Protein AF-0000000076351572 (afdb_homodimer)

Structure (mmCIF, N/CA/C/O backbone):
data_AF-0000000076351572-model_v1
#
loop_
_entity.id
_entity.type
_entity.pdbx_description
1 polymer 'Enhanced serine sensitivity protein SseB'
#
loop_
_atom_site.group_PDB
_atom_site.id
_atom_site.type_symbol
_atom_site.label_atom_id
_atom_site.label_alt_id
_atom_site.label_comp_id
_atom_site.label_a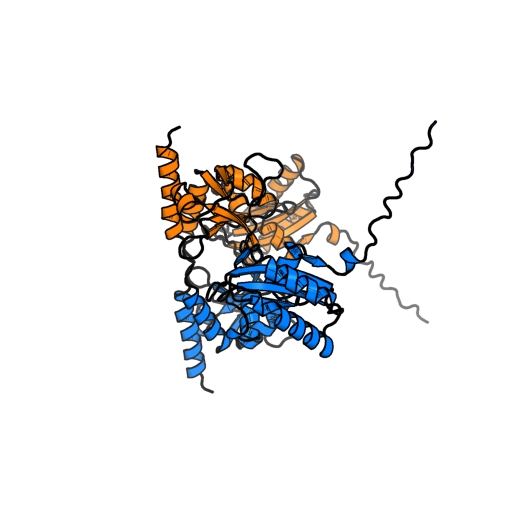sym_id
_atom_site.label_entity_id
_atom_site.label_seq_id
_atom_site.pdbx_PDB_ins_code
_atom_site.Cartn_x
_atom_site.Cartn_y
_atom_site.Cartn_z
_atom_site.occupancy
_atom_site.B_iso_or_equiv
_atom_site.auth_seq_id
_atom_site.auth_comp_id
_atom_site.auth_asym_id
_atom_site.auth_atom_id
_atom_site.pdbx_PDB_model_num
ATOM 1 N N . MET A 1 1 ? 35.125 9.062 -16.609 1 28.81 1 MET A N 1
ATOM 2 C CA . MET A 1 1 ? 33.75 8.727 -16.859 1 28.81 1 MET A CA 1
ATOM 3 C C . MET A 1 1 ? 32.844 9.961 -16.734 1 28.81 1 MET A C 1
ATOM 5 O O . MET A 1 1 ? 32.656 10.484 -15.641 1 28.81 1 MET A O 1
ATOM 9 N N . SER A 1 2 ? 32.656 10.758 -17.797 1 32.62 2 SER A N 1
ATOM 10 C CA . SER A 1 2 ? 32.5 12.203 -17.938 1 32.62 2 SER A CA 1
ATOM 11 C C . SER A 1 2 ? 31.109 12.656 -17.562 1 32.62 2 SER A C 1
ATOM 13 O O . SER A 1 2 ? 30.156 11.875 -17.609 1 32.62 2 SER A O 1
ATOM 15 N N . ALA A 1 3 ? 30.984 13.914 -17 1 47.53 3 ALA A N 1
ATOM 16 C CA . ALA A 1 3 ? 29.828 14.734 -16.672 1 47.53 3 ALA A CA 1
ATOM 17 C C . ALA A 1 3 ? 28.703 14.539 -17.703 1 47.53 3 ALA A C 1
ATOM 19 O O . ALA A 1 3 ? 27.531 14.695 -17.375 1 47.53 3 ALA A O 1
ATOM 20 N N . SER A 1 4 ? 29.047 14.422 -18.906 1 43.66 4 SER A N 1
ATOM 21 C CA . SER A 1 4 ? 28.141 14.305 -20.047 1 43.66 4 SER A CA 1
ATOM 22 C C . SER A 1 4 ? 27.312 13.023 -19.969 1 43.66 4 SER A C 1
ATOM 24 O O . SER A 1 4 ? 26.141 13.016 -20.344 1 43.66 4 SER A O 1
ATOM 26 N N . GLY A 1 5 ? 27.891 11.945 -19.469 1 42.88 5 GLY A N 1
ATOM 27 C CA . GLY A 1 5 ? 27.219 10.664 -19.328 1 42.88 5 GLY A CA 1
ATOM 28 C C . GLY A 1 5 ? 26.156 10.656 -18.25 1 42.88 5 GLY A C 1
ATOM 29 O O . GLY A 1 5 ? 25.094 10.062 -18.422 1 42.88 5 GLY A O 1
ATOM 30 N N . THR A 1 6 ? 26.547 11.297 -17.125 1 49.22 6 THR A N 1
ATOM 31 C CA . THR A 1 6 ? 25.625 11.391 -16 1 49.22 6 THR A CA 1
ATOM 32 C C . THR A 1 6 ? 24.406 12.234 -16.375 1 49.22 6 THR A C 1
ATOM 34 O O . THR A 1 6 ? 23.281 11.914 -16 1 49.22 6 THR A O 1
ATOM 37 N N . ALA A 1 7 ? 24.703 13.281 -17.234 1 50.56 7 ALA A N 1
ATOM 38 C CA . ALA A 1 7 ? 23.625 14.156 -17.688 1 50.56 7 ALA A CA 1
ATOM 39 C C . ALA A 1 7 ? 22.672 13.398 -18.609 1 50.56 7 ALA A C 1
ATOM 41 O O . ALA A 1 7 ? 21.453 13.57 -18.516 1 50.56 7 ALA A O 1
ATOM 42 N N . ALA A 1 8 ? 23.234 12.539 -19.453 1 51.97 8 ALA A N 1
ATOM 43 C CA . ALA A 1 8 ? 22.406 11.797 -20.406 1 51.97 8 ALA A CA 1
ATOM 44 C C . ALA A 1 8 ? 21.547 10.758 -19.688 1 51.97 8 ALA A C 1
ATOM 46 O O . ALA A 1 8 ? 20.375 10.578 -20.016 1 51.97 8 ALA A O 1
ATOM 47 N N . ALA A 1 9 ? 22.109 10.172 -18.719 1 59.22 9 ALA A N 1
ATOM 48 C CA . ALA A 1 9 ? 21.375 9.141 -17.969 1 59.22 9 ALA A CA 1
ATOM 49 C C . ALA A 1 9 ? 20.219 9.742 -17.188 1 59.22 9 ALA A C 1
ATOM 51 O O . ALA A 1 9 ? 19.094 9.242 -17.234 1 59.22 9 ALA A O 1
ATOM 52 N N . GLY A 1 10 ? 20.422 10.891 -16.562 1 70.12 10 GLY A N 1
ATOM 53 C CA . GLY A 1 10 ? 19.359 11.586 -15.859 1 70.12 10 GLY A CA 1
ATOM 54 C C . GLY A 1 10 ? 18.234 12.031 -16.781 1 70.12 10 GLY A C 1
ATOM 55 O O . GLY A 1 10 ? 17.062 12.023 -16.391 1 70.12 10 GLY A O 1
ATOM 56 N N . GLN A 1 11 ? 18.609 12.188 -17.922 1 78.81 11 GLN A N 1
ATOM 57 C CA . GLN A 1 11 ? 17.625 12.648 -18.891 1 78.81 11 GLN A CA 1
ATOM 58 C C . GLN A 1 11 ? 16.703 11.516 -19.312 1 78.81 11 GLN A C 1
ATOM 60 O O . GLN A 1 11 ? 15.492 11.727 -19.484 1 78.81 11 GLN A O 1
ATOM 65 N N . GLN A 1 12 ? 17.297 10.359 -19.438 1 87.88 12 GLN A N 1
ATOM 66 C CA . GLN A 1 12 ? 16.469 9.227 -19.812 1 87.88 12 GLN A CA 1
ATOM 67 C C . GLN A 1 12 ? 15.43 8.922 -18.734 1 87.88 12 GLN A C 1
ATOM 69 O O . GLN A 1 12 ? 14.266 8.664 -19.047 1 87.88 12 GLN A O 1
ATOM 74 N N . VAL A 1 13 ? 15.805 8.977 -17.516 1 91.31 13 VAL A N 1
ATOM 75 C CA . VAL A 1 13 ? 14.906 8.711 -16.391 1 91.31 13 VAL A CA 1
ATOM 76 C C . VAL A 1 13 ? 13.766 9.734 -16.391 1 91.31 13 VAL A C 1
ATOM 78 O O . VAL A 1 13 ? 12.602 9.375 -16.25 1 91.31 13 VAL A O 1
ATOM 81 N N . GLU A 1 14 ? 14.125 10.961 -16.672 1 91.12 14 GLU A N 1
ATOM 82 C CA . GLU A 1 14 ? 13.125 12.023 -16.656 1 91.12 14 GLU A CA 1
ATOM 83 C C . GLU A 1 14 ? 12.125 11.859 -17.797 1 91.12 14 GLU A C 1
ATOM 85 O O . GLU A 1 14 ? 10.922 12.086 -17.609 1 91.12 14 GLU A O 1
ATOM 90 N N . GLN A 1 15 ? 12.633 11.508 -18.891 1 90 15 GLN A N 1
ATOM 91 C CA . GLN A 1 15 ? 11.75 11.281 -20.031 1 90 15 GLN A CA 1
ATOM 92 C C . GLN A 1 15 ? 10.766 10.148 -19.75 1 90 15 GLN A C 1
ATOM 94 O O . GLN A 1 15 ? 9.578 10.258 -20.078 1 90 15 GLN A O 1
ATOM 99 N N . LEU A 1 16 ? 11.266 9.141 -19.156 1 90.75 16 LEU A N 1
ATOM 100 C CA . LEU A 1 16 ? 10.422 7.984 -18.859 1 90.75 16 LEU A CA 1
ATOM 101 C C . LEU A 1 16 ? 9.43 8.297 -17.75 1 90.75 16 LEU A C 1
ATOM 103 O O . LEU A 1 16 ? 8.297 7.805 -17.766 1 90.75 16 LEU A O 1
ATOM 107 N N . LEU A 1 17 ? 9.844 9.094 -16.828 1 88.44 17 LEU A N 1
ATOM 108 C CA . LEU A 1 17 ? 8.977 9.477 -15.711 1 88.44 17 LEU A CA 1
ATOM 109 C C . LEU A 1 17 ? 7.688 10.102 -16.234 1 88.44 17 LEU A C 1
ATOM 111 O O . LEU A 1 17 ? 6.609 9.844 -15.688 1 88.44 17 LEU A O 1
ATOM 115 N N . ARG A 1 18 ? 7.793 10.789 -17.25 1 84.81 18 ARG A N 1
ATOM 116 C CA . ARG A 1 18 ? 6.645 11.5 -17.812 1 84.81 18 ARG A CA 1
ATOM 117 C C . ARG A 1 18 ? 5.703 10.531 -18.516 1 84.81 18 ARG A C 1
ATOM 119 O O . ARG A 1 18 ? 4.547 10.867 -18.781 1 84.81 18 ARG A O 1
ATOM 126 N N . GLN A 1 19 ? 6.203 9.359 -18.781 1 83.25 19 GLN A N 1
ATOM 127 C CA . GLN A 1 19 ? 5.422 8.391 -19.547 1 83.25 19 GLN A CA 1
ATOM 128 C C . GLN A 1 19 ? 4.691 7.418 -18.609 1 83.25 19 GLN A C 1
ATOM 130 O O . GLN A 1 19 ? 3.846 6.641 -19.062 1 83.25 19 GLN A O 1
ATOM 135 N N . VAL A 1 20 ? 5.016 7.438 -17.359 1 79.62 20 VAL A N 1
ATOM 136 C CA . VAL A 1 20 ? 4.391 6.508 -16.422 1 79.62 20 VAL A CA 1
ATOM 137 C C . VAL A 1 20 ? 2.965 6.961 -16.125 1 79.62 20 VAL A C 1
ATOM 139 O O . VAL A 1 20 ? 2.756 8.047 -15.57 1 79.62 20 VAL A O 1
ATOM 142 N N . THR A 1 21 ? 2.021 6.207 -16.578 1 72.06 21 THR A N 1
ATOM 143 C CA . THR A 1 21 ? 0.594 6.402 -16.344 1 72.06 21 THR A CA 1
ATOM 144 C C . THR A 1 21 ? -0.067 5.09 -15.93 1 72.06 21 THR A C 1
ATOM 146 O O . THR A 1 21 ? 0.517 4.016 -16.094 1 72.06 21 THR A O 1
ATOM 149 N N . PRO A 1 22 ? -1.24 5.148 -15.242 1 65.94 22 PRO A N 1
ATOM 150 C CA . PRO A 1 22 ? -1.901 3.896 -14.867 1 65.94 22 PRO A CA 1
ATOM 151 C C . PRO A 1 22 ? -2.02 2.92 -16.031 1 65.94 22 PRO A C 1
ATOM 153 O O . PRO A 1 22 ? -2.42 3.311 -17.141 1 65.94 22 PRO A O 1
ATOM 156 N N . GLY A 1 23 ? -1.618 1.696 -15.828 1 71.62 23 GLY A N 1
ATOM 157 C CA . GLY A 1 23 ? -1.736 0.639 -16.812 1 71.62 23 GLY A CA 1
ATOM 158 C C . GLY A 1 23 ? -0.547 0.567 -17.766 1 71.62 23 GLY A C 1
ATOM 159 O O . GLY A 1 23 ? -0.361 -0.431 -18.453 1 71.62 23 GLY A O 1
ATOM 160 N N . ARG A 1 24 ? 0.155 1.62 -17.859 1 81 24 ARG A N 1
ATOM 161 C CA . ARG A 1 24 ? 1.321 1.592 -18.734 1 81 24 ARG A CA 1
ATOM 162 C C . ARG A 1 24 ? 2.516 0.952 -18.031 1 81 24 ARG A C 1
ATOM 164 O O . ARG A 1 24 ? 3.529 1.611 -17.797 1 81 24 ARG A O 1
ATOM 171 N N . TYR A 1 25 ? 2.432 -0.259 -17.922 1 86.44 25 TYR A N 1
ATOM 172 C CA . TYR A 1 25 ? 3.43 -1.017 -17.188 1 86.44 25 TYR A CA 1
ATOM 173 C C . TYR A 1 25 ? 4.723 -1.146 -17.969 1 86.44 25 TYR A C 1
ATOM 175 O O . TYR A 1 25 ? 5.801 -1.307 -17.391 1 86.44 25 TYR A O 1
ATOM 183 N N . ASP A 1 26 ? 4.586 -1.013 -19.281 1 90.06 26 ASP A N 1
ATOM 184 C CA . ASP A 1 26 ? 5.789 -1.028 -20.109 1 90.06 26 ASP A CA 1
ATOM 185 C C . ASP A 1 26 ? 6.668 0.185 -19.828 1 90.06 26 ASP A C 1
ATOM 187 O O . ASP A 1 26 ? 7.887 0.057 -19.703 1 90.06 26 ASP A O 1
ATOM 191 N N . ALA A 1 27 ? 6.047 1.312 -19.734 1 91 27 ALA A N 1
ATOM 192 C CA . ALA A 1 27 ? 6.773 2.533 -19.406 1 91 27 ALA A CA 1
ATOM 193 C C . ALA A 1 27 ? 7.379 2.451 -18.016 1 91 27 ALA A C 1
ATOM 195 O O . ALA A 1 27 ? 8.508 2.887 -17.797 1 91 27 ALA A O 1
ATOM 196 N N . TYR A 1 28 ? 6.68 1.93 -17.141 1 93 28 TYR A N 1
ATOM 197 C CA . TYR A 1 28 ? 7.16 1.767 -15.781 1 93 28 TYR A CA 1
ATOM 198 C C . TYR A 1 28 ? 8.359 0.825 -15.734 1 93 28 TYR A C 1
ATOM 200 O O . TYR A 1 28 ? 9.344 1.104 -15.047 1 93 28 TYR A O 1
ATOM 208 N N . GLU A 1 29 ? 8.32 -0.244 -16.469 1 94.62 29 GLU A N 1
ATOM 209 C CA . GLU A 1 29 ? 9.438 -1.18 -16.547 1 94.62 29 GLU A CA 1
ATOM 210 C C . GLU A 1 29 ? 10.672 -0.522 -17.156 1 94.62 29 GLU A C 1
ATOM 212 O O . GLU A 1 29 ? 11.789 -0.761 -16.703 1 94.62 29 GLU A O 1
ATOM 217 N N . ALA A 1 30 ? 10.414 0.23 -18.141 1 95.06 30 ALA A N 1
ATOM 218 C CA . ALA A 1 30 ? 11.516 0.966 -18.75 1 95.06 30 ALA A CA 1
ATOM 219 C C . ALA A 1 30 ? 12.148 1.938 -17.766 1 95.06 30 ALA A C 1
ATOM 221 O O . ALA A 1 30 ? 13.367 2.107 -17.734 1 95.06 30 ALA A O 1
ATOM 222 N N . LEU A 1 31 ? 11.344 2.514 -16.984 1 95.56 31 LEU A N 1
ATOM 223 C CA . LEU A 1 31 ? 11.836 3.412 -15.945 1 95.56 31 LEU A CA 1
ATOM 224 C C . LEU A 1 31 ? 12.719 2.664 -14.945 1 95.56 31 LEU A C 1
ATOM 226 O O . LEU A 1 31 ? 13.781 3.15 -14.57 1 95.56 31 LEU A O 1
ATOM 230 N N . LEU A 1 32 ? 12.234 1.497 -14.531 1 97 32 LEU A N 1
ATOM 231 C CA . LEU A 1 32 ? 13.023 0.704 -13.594 1 97 32 LEU A CA 1
ATOM 232 C C . LEU A 1 32 ? 14.383 0.355 -14.18 1 97 32 LEU A C 1
ATOM 234 O O . LEU A 1 32 ? 15.398 0.412 -13.477 1 97 32 LEU A O 1
ATOM 238 N N . ARG A 1 33 ? 14.422 0.003 -15.422 1 96.69 33 ARG A N 1
ATOM 239 C CA . ARG A 1 33 ? 15.68 -0.319 -16.094 1 96.69 33 ARG A CA 1
ATOM 240 C C . ARG A 1 33 ? 16.609 0.89 -16.125 1 96.69 33 ARG A C 1
ATOM 242 O O . ARG A 1 33 ? 17.812 0.768 -15.859 1 96.69 33 ARG A O 1
ATOM 249 N N . ALA A 1 34 ? 16.016 1.997 -16.422 1 96.94 34 ALA A N 1
ATOM 250 C CA . ALA A 1 34 ? 16.812 3.229 -16.469 1 96.94 34 ALA A CA 1
ATOM 251 C C . ALA A 1 34 ? 17.375 3.57 -15.086 1 96.94 34 ALA A C 1
ATOM 253 O O . ALA A 1 34 ? 18.516 3.99 -14.961 1 96.94 34 ALA A O 1
ATOM 254 N N . LEU A 1 35 ? 16.562 3.402 -14.078 1 96.38 35 LEU A N 1
ATOM 255 C CA . LEU A 1 35 ? 16.969 3.693 -12.703 1 96.38 35 LEU A CA 1
ATOM 256 C C . LEU A 1 35 ? 18.125 2.789 -12.281 1 96.38 35 LEU A C 1
ATOM 258 O O . LEU A 1 35 ? 19.047 3.234 -11.594 1 96.38 35 LEU A O 1
ATOM 262 N N . ALA A 1 36 ? 18.062 1.543 -12.688 1 96.62 36 ALA A N 1
ATOM 263 C CA . ALA A 1 36 ? 19.094 0.573 -12.344 1 96.62 36 ALA A CA 1
ATOM 264 C C . ALA A 1 36 ? 20.438 0.958 -12.961 1 96.62 36 ALA A C 1
ATOM 266 O O . ALA A 1 36 ? 21.484 0.637 -12.414 1 96.62 36 ALA A O 1
ATOM 267 N N . ALA A 1 37 ? 20.406 1.628 -14.062 1 95.38 37 ALA A N 1
ATOM 268 C CA . ALA A 1 37 ? 21.625 1.93 -14.828 1 95.38 37 ALA A CA 1
ATOM 269 C C . ALA A 1 37 ? 22.141 3.326 -14.5 1 95.38 37 ALA A C 1
ATOM 271 O O . ALA A 1 37 ? 23.188 3.742 -15.008 1 95.38 37 ALA A O 1
ATOM 272 N N . ASP A 1 38 ? 21.438 4.074 -13.656 1 94.88 38 ASP A N 1
ATOM 273 C CA . ASP A 1 38 ? 21.797 5.473 -13.438 1 94.88 38 ASP A CA 1
ATOM 274 C C . ASP A 1 38 ? 21.984 5.762 -11.945 1 94.88 38 ASP A C 1
ATOM 276 O O . ASP A 1 38 ? 22.062 4.84 -11.141 1 94.88 38 ASP A O 1
ATOM 280 N N . GLN A 1 39 ? 22.203 7.043 -11.695 1 96.38 39 GLN A N 1
ATOM 281 C CA . GLN A 1 39 ? 22.312 7.504 -10.312 1 96.38 39 GLN A CA 1
ATOM 282 C C . GLN A 1 39 ? 21.141 8.406 -9.938 1 96.38 39 GLN A C 1
ATOM 284 O O . GLN A 1 39 ? 20.469 8.945 -10.812 1 96.38 39 GLN A O 1
ATOM 289 N N . VAL A 1 40 ? 20.906 8.516 -8.641 1 97 40 VAL A N 1
ATOM 290 C CA . VAL A 1 40 ? 19.906 9.43 -8.102 1 97 40 VAL A CA 1
ATOM 291 C C . VAL A 1 40 ? 20.531 10.281 -6.988 1 97 40 VAL A C 1
ATOM 293 O O . VAL A 1 40 ? 21.562 9.922 -6.434 1 97 40 VAL A O 1
ATOM 296 N N . TRP A 1 41 ? 19.984 11.438 -6.805 1 96.75 41 TRP A N 1
ATOM 297 C CA . TRP A 1 41 ? 20.375 12.336 -5.719 1 96.75 41 TRP A CA 1
ATOM 298 C C . TRP A 1 41 ? 19.453 12.164 -4.516 1 96.75 41 TRP A C 1
ATOM 300 O O . TRP A 1 41 ? 18.328 12.688 -4.504 1 96.75 41 TRP A O 1
ATOM 310 N N . MET A 1 42 ? 19.891 11.438 -3.484 1 97.12 42 MET A N 1
ATOM 311 C CA . MET A 1 42 ? 19.094 11.18 -2.279 1 97.12 42 MET A CA 1
ATOM 312 C C . MET A 1 42 ? 19.109 12.391 -1.357 1 97.12 42 MET A C 1
ATOM 314 O O . MET A 1 42 ? 20.172 12.898 -0.996 1 97.12 42 MET A O 1
ATOM 318 N N . LEU A 1 43 ? 17.922 12.836 -0.964 1 94.88 43 LEU A N 1
ATOM 319 C CA . LEU A 1 43 ? 17.812 14.039 -0.144 1 94.88 43 LEU A CA 1
ATOM 320 C C . LEU A 1 43 ? 17.938 13.695 1.338 1 94.88 43 LEU A C 1
ATOM 322 O O . LEU A 1 43 ? 17.156 12.875 1.854 1 94.88 43 LEU A O 1
ATOM 326 N N . LEU A 1 44 ? 18.875 14.32 1.941 1 93.31 44 LEU A N 1
ATOM 327 C CA . LEU A 1 44 ? 19.125 14.055 3.355 1 93.31 44 LEU A CA 1
ATOM 328 C C . LEU A 1 44 ? 18.406 15.07 4.234 1 93.31 44 LEU A C 1
ATOM 330 O O . LEU A 1 44 ? 18.547 16.281 4.043 1 93.31 44 LEU A O 1
ATOM 334 N N . TRP A 1 45 ? 17.641 14.531 5.094 1 86.81 45 TRP A N 1
ATOM 335 C CA . TRP A 1 45 ? 16.969 15.375 6.074 1 86.81 45 TRP A CA 1
ATOM 336 C C . TRP A 1 45 ? 17.938 15.812 7.172 1 86.81 45 TRP A C 1
ATOM 338 O O . TRP A 1 45 ? 17.797 16.906 7.727 1 86.81 45 TRP A O 1
ATOM 348 N N . HIS A 1 46 ? 18.734 14.906 7.598 1 86.25 46 HIS A N 1
ATOM 349 C CA . HIS A 1 46 ? 19.719 15.156 8.633 1 86.25 46 HIS A CA 1
ATOM 350 C C . HIS A 1 46 ? 21.094 14.625 8.234 1 86.25 46 HIS A C 1
ATOM 352 O O . HIS A 1 46 ? 21.188 13.617 7.527 1 86.25 46 HIS A O 1
ATOM 358 N N . GLY A 1 47 ? 22.109 15.352 8.641 1 89.06 47 GLY A N 1
ATOM 359 C CA . GLY A 1 47 ? 23.469 14.883 8.453 1 89.06 47 GLY A CA 1
ATOM 360 C C . GLY A 1 47 ? 24 15.148 7.059 1 89.06 47 GLY A C 1
ATOM 361 O O . GLY A 1 47 ? 23.391 15.898 6.285 1 89.06 47 GLY A O 1
ATOM 362 N N . GLN A 1 48 ? 25.266 14.656 6.848 1 90.19 48 GLN A N 1
ATOM 363 C CA . GLN A 1 48 ? 25.953 14.805 5.574 1 90.19 48 GLN A CA 1
ATOM 364 C C . GLN A 1 48 ? 26.219 13.445 4.934 1 90.19 48 GLN A C 1
ATOM 366 O O . GLN A 1 48 ? 26.188 12.414 5.613 1 90.19 48 GLN A O 1
ATOM 371 N N . ALA A 1 49 ? 26.375 13.523 3.674 1 87.75 49 ALA A N 1
ATOM 372 C CA . ALA A 1 49 ? 26.672 12.289 2.953 1 87.75 49 ALA A CA 1
ATOM 373 C C . ALA A 1 49 ? 27.844 11.547 3.59 1 87.75 49 ALA A C 1
ATOM 375 O O . ALA A 1 49 ? 28.875 12.148 3.889 1 87.75 49 ALA A O 1
ATOM 376 N N . GLY A 1 50 ? 27.625 10.305 3.854 1 85.5 50 GLY A N 1
ATOM 377 C CA . GLY A 1 50 ? 28.719 9.492 4.371 1 85.5 50 GLY A CA 1
ATOM 378 C C . GLY A 1 50 ? 28.812 9.523 5.887 1 85.5 50 GLY A C 1
ATOM 379 O O . GLY A 1 50 ? 29.578 8.766 6.477 1 85.5 50 GLY A O 1
ATOM 380 N N . SER A 1 51 ? 28.094 10.445 6.52 1 89.5 51 SER A N 1
ATOM 381 C CA . SER A 1 51 ? 28.125 10.523 7.977 1 89.5 51 SER A CA 1
ATOM 382 C C . SER A 1 51 ? 27.188 9.492 8.609 1 89.5 51 SER A C 1
ATOM 384 O O . SER A 1 51 ? 26.172 9.133 8.023 1 89.5 51 SER A O 1
ATOM 386 N N . PRO A 1 52 ? 27.547 9.016 9.789 1 86.75 52 PRO A N 1
ATOM 387 C CA . PRO A 1 52 ? 26.703 8.031 10.477 1 86.75 52 PRO A CA 1
ATOM 388 C C . PRO A 1 52 ? 25.328 8.602 10.859 1 86.75 52 PRO A C 1
ATOM 390 O O . PRO A 1 52 ? 24.391 7.84 11.078 1 86.75 52 PRO A O 1
ATOM 393 N N . ASP A 1 53 ? 25.25 9.852 10.93 1 88.38 53 ASP A N 1
ATOM 394 C CA . ASP A 1 53 ? 24 10.461 11.344 1 88.38 53 ASP A CA 1
ATOM 395 C C . ASP A 1 53 ? 23.141 10.828 10.133 1 88.38 53 ASP A C 1
ATOM 397 O O . ASP A 1 53 ? 22.062 11.406 10.281 1 88.38 53 ASP A O 1
ATOM 401 N N . ALA A 1 54 ? 23.609 10.492 8.977 1 88.25 54 ALA A N 1
ATOM 402 C CA . ALA A 1 54 ? 22.875 10.805 7.754 1 88.25 54 ALA A CA 1
ATOM 403 C C . ALA A 1 54 ? 21.531 10.078 7.723 1 88.25 54 ALA A C 1
ATOM 405 O O . ALA A 1 54 ? 21.453 8.875 7.961 1 88.25 54 ALA A O 1
ATOM 406 N N . GLN A 1 55 ? 20.453 10.844 7.465 1 88.88 55 GLN A N 1
ATOM 407 C CA . GLN A 1 55 ? 19.109 10.281 7.422 1 88.88 55 GLN A CA 1
ATOM 408 C C . GLN A 1 55 ? 18.328 10.82 6.223 1 88.88 55 GLN A C 1
ATOM 410 O O . GLN A 1 55 ? 18.266 12.031 6.012 1 88.88 55 GLN A O 1
ATOM 415 N N . TYR A 1 56 ? 17.875 9.883 5.488 1 90.5 56 TYR A N 1
ATOM 416 C CA . TYR A 1 56 ? 17 10.297 4.391 1 90.5 56 TYR A CA 1
ATOM 417 C C . TYR A 1 56 ? 15.695 10.883 4.922 1 90.5 56 TYR A C 1
ATOM 419 O O . TYR A 1 56 ? 15.281 10.578 6.039 1 90.5 56 TYR A O 1
ATOM 427 N N . GLY A 1 57 ? 15.172 11.758 4.125 1 83.81 57 GLY A N 1
ATOM 428 C CA . GLY A 1 57 ? 13.812 12.156 4.438 1 83.81 57 GLY A CA 1
ATOM 429 C C . GLY A 1 57 ? 12.836 10.992 4.445 1 83.81 57 GLY A C 1
ATOM 430 O O . GLY A 1 57 ? 13.094 9.953 3.822 1 83.81 57 GLY A O 1
ATOM 431 N N . ASN A 1 58 ? 11.727 11.102 5.207 1 86.94 58 ASN A N 1
ATOM 432 C CA . ASN A 1 58 ? 10.719 10.047 5.281 1 86.94 58 ASN A CA 1
ATOM 433 C C . ASN A 1 58 ? 9.375 10.523 4.742 1 86.94 58 ASN A C 1
ATOM 435 O O . ASN A 1 58 ? 8.844 11.547 5.188 1 86.94 58 ASN A O 1
ATOM 439 N N . MET A 1 59 ? 8.992 9.844 3.77 1 90.56 59 MET A N 1
ATOM 440 C CA . MET A 1 59 ? 7.703 10.094 3.139 1 90.56 59 MET A CA 1
ATOM 441 C C . MET A 1 59 ? 6.832 8.844 3.15 1 90.56 59 MET A C 1
ATOM 443 O O . MET A 1 59 ? 7.332 7.734 2.943 1 90.56 59 MET A O 1
ATOM 447 N N . GLU A 1 60 ? 5.59 9.062 3.479 1 91.75 60 GLU A N 1
ATOM 448 C CA . GLU A 1 60 ? 4.68 7.93 3.416 1 91.75 60 GLU A CA 1
ATOM 449 C C . GLU A 1 60 ? 3.537 8.188 2.439 1 91.75 60 GLU A C 1
ATOM 451 O O . GLU A 1 60 ? 2.988 9.289 2.398 1 91.75 60 GLU A O 1
ATOM 456 N N . VAL A 1 61 ? 3.232 7.23 1.585 1 88.12 61 VAL A N 1
ATOM 457 C CA . VAL A 1 61 ? 2.111 7.254 0.651 1 88.12 61 VAL A CA 1
ATOM 458 C C . VAL A 1 61 ? 1.386 5.91 0.684 1 88.12 61 VAL A C 1
ATOM 460 O O . VAL A 1 61 ? 1.993 4.863 0.447 1 88.12 61 VAL A O 1
ATOM 463 N N . GLU A 1 62 ? 0.132 5.93 0.962 1 83.5 62 GLU A N 1
ATOM 464 C CA . GLU A 1 62 ? -0.697 4.727 0.989 1 83.5 62 GLU A CA 1
ATOM 465 C C . GLU A 1 62 ? -0.099 3.664 1.905 1 83.5 62 GLU A C 1
ATOM 467 O O . GLU A 1 62 ? -0.037 2.486 1.543 1 83.5 62 GLU A O 1
ATOM 472 N N . GLY A 1 63 ? 0.529 4.211 3.031 1 82.88 63 GLY A N 1
ATOM 473 C CA . GLY A 1 63 ? 1.03 3.307 4.055 1 82.88 63 GLY A CA 1
ATOM 474 C C . GLY A 1 63 ? 2.42 2.779 3.756 1 82.88 63 GLY A C 1
ATOM 475 O O . GLY A 1 63 ? 2.98 2.012 4.543 1 82.88 63 GLY A O 1
ATOM 476 N N . LEU A 1 64 ? 2.955 3.188 2.656 1 89.12 64 LEU A N 1
ATOM 477 C CA . LEU A 1 64 ? 4.293 2.762 2.266 1 89.12 64 LEU A CA 1
ATOM 478 C C . LEU A 1 64 ? 5.305 3.887 2.469 1 89.12 64 LEU A C 1
ATOM 480 O O . LEU A 1 64 ? 5.02 5.043 2.152 1 89.12 64 LEU A O 1
ATOM 484 N N . GLY A 1 65 ? 6.422 3.547 3.039 1 92.81 65 GLY A N 1
ATOM 485 C CA . GLY A 1 65 ? 7.477 4.52 3.268 1 92.81 65 GLY A CA 1
ATOM 486 C C . GLY A 1 65 ? 8.383 4.711 2.066 1 92.81 65 GLY A C 1
ATOM 487 O O . GLY A 1 65 ? 8.711 3.748 1.37 1 92.81 65 GLY A O 1
ATOM 488 N N . TYR A 1 66 ? 8.766 5.973 1.857 1 96.12 66 TYR A N 1
ATOM 489 C CA . TYR A 1 66 ? 9.641 6.32 0.738 1 96.12 66 TYR A CA 1
ATOM 490 C C . TYR A 1 66 ? 10.703 7.32 1.166 1 96.12 66 TYR A C 1
ATOM 492 O O . TYR A 1 66 ? 10.445 8.195 1.997 1 96.12 66 TYR A O 1
ATOM 500 N N . ALA A 1 67 ? 11.859 7.176 0.639 1 96.19 67 ALA A N 1
ATOM 501 C CA . ALA A 1 67 ? 12.891 8.203 0.718 1 96.19 67 ALA A CA 1
ATOM 502 C C . ALA A 1 67 ? 12.875 9.102 -0.518 1 96.19 67 ALA A C 1
ATOM 504 O O . ALA A 1 67 ? 12.969 8.609 -1.646 1 96.19 67 ALA A O 1
ATOM 505 N N . PRO A 1 68 ? 12.688 10.344 -0.293 1 95.31 68 PRO A N 1
ATOM 506 C CA . PRO A 1 68 ? 12.633 11.242 -1.447 1 95.31 68 PRO A CA 1
ATOM 507 C C . PRO A 1 68 ? 13.984 11.398 -2.133 1 95.31 68 PRO A C 1
ATOM 509 O O . PRO A 1 68 ? 15.023 11.398 -1.467 1 95.31 68 PRO A O 1
ATOM 512 N N . CYS A 1 69 ? 13.953 11.555 -3.441 1 97.25 69 CYS A N 1
ATOM 513 C CA . CYS A 1 69 ? 15.148 11.812 -4.238 1 97.25 69 CYS A CA 1
ATOM 514 C C . CYS A 1 69 ? 14.797 12.555 -5.523 1 97.25 69 CYS A C 1
ATOM 516 O O . CYS A 1 69 ? 13.617 12.766 -5.824 1 97.25 69 CYS A O 1
ATOM 518 N N . VAL A 1 70 ? 15.859 13.047 -6.176 1 96.94 70 VAL A N 1
ATOM 519 C CA . VAL A 1 70 ? 15.68 13.672 -7.48 1 96.94 70 VAL A CA 1
ATOM 520 C C . VAL A 1 70 ? 16.562 12.984 -8.516 1 96.94 70 VAL A C 1
ATOM 522 O O . VAL A 1 70 ? 17.5 12.258 -8.156 1 96.94 70 VAL A O 1
ATOM 525 N N . THR A 1 71 ? 16.266 13.195 -9.766 1 96.31 71 THR A N 1
ATOM 526 C CA . THR A 1 71 ? 16.812 12.328 -10.805 1 96.31 71 THR A CA 1
ATOM 527 C C . THR A 1 71 ? 17.984 13.008 -11.508 1 96.31 71 THR A C 1
ATOM 529 O O . THR A 1 71 ? 18.672 12.383 -12.32 1 96.31 71 THR A O 1
ATOM 532 N N . SER A 1 72 ? 18.281 14.305 -11.273 1 95.06 72 SER A N 1
ATOM 533 C CA . SER A 1 72 ? 19.375 15.016 -11.898 1 95.06 72 SER A CA 1
ATOM 534 C C . SER A 1 72 ? 19.766 16.25 -11.102 1 95.06 72 SER A C 1
ATOM 536 O O . SER A 1 72 ? 19.031 16.672 -10.195 1 95.06 72 SER A O 1
ATOM 538 N N . ALA A 1 73 ? 20.938 16.797 -11.492 1 93.81 73 ALA A N 1
ATOM 539 C CA . ALA A 1 73 ? 21.359 18.062 -10.891 1 93.81 73 ALA A CA 1
ATOM 540 C C . ALA A 1 73 ? 20.375 19.172 -11.195 1 93.81 73 ALA A C 1
ATOM 542 O O . ALA A 1 73 ? 20.125 20.047 -10.352 1 93.81 73 ALA A O 1
ATOM 543 N N . GLN A 1 74 ? 19.875 19.156 -12.359 1 94.06 74 GLN A N 1
ATOM 544 C CA . GLN A 1 74 ? 18.875 20.141 -12.75 1 94.06 74 GLN A CA 1
ATOM 545 C C . GLN A 1 74 ? 17.625 20.047 -11.875 1 94.06 74 GLN A C 1
ATOM 547 O O . GLN A 1 74 ? 17.094 21.062 -11.422 1 94.06 74 GLN A O 1
ATOM 552 N N . GLU A 1 75 ? 17.188 18.812 -11.602 1 94.88 75 GLU A N 1
ATOM 553 C CA . GLU A 1 75 ? 16.031 18.609 -10.742 1 94.88 75 GLU A CA 1
ATOM 554 C C . GLU A 1 75 ? 16.328 19 -9.305 1 94.88 75 GLU A C 1
ATOM 556 O O . GLU A 1 75 ? 15.453 19.484 -8.586 1 94.88 75 GLU A O 1
ATOM 561 N N . LEU A 1 76 ? 17.562 18.781 -8.906 1 95.19 76 LEU A N 1
ATOM 562 C CA . LEU A 1 76 ? 17.969 19.203 -7.57 1 95.19 76 LEU A CA 1
ATOM 563 C C . LEU A 1 76 ? 17.812 20.719 -7.41 1 95.19 76 LEU A C 1
ATOM 565 O O . LEU A 1 76 ? 17.25 21.188 -6.418 1 95.19 76 LEU A O 1
ATOM 569 N N . SER A 1 77 ? 18.219 21.422 -8.367 1 94.94 77 SER A N 1
ATOM 570 C CA . SER A 1 77 ? 18.109 22.875 -8.352 1 94.94 77 SER A CA 1
ATOM 571 C C . SER A 1 77 ? 16.641 23.312 -8.367 1 94.94 77 SER A C 1
ATOM 573 O O . SER A 1 77 ? 16.25 24.203 -7.613 1 94.94 77 SER A O 1
ATOM 575 N N . ALA A 1 78 ? 15.859 22.656 -9.18 1 94.06 78 ALA A N 1
ATOM 576 C CA . ALA A 1 78 ? 14.453 23 -9.328 1 94.06 78 ALA A CA 1
ATOM 577 C C . ALA A 1 78 ? 13.68 22.703 -8.047 1 94.06 78 ALA A C 1
ATOM 579 O O . ALA A 1 78 ? 12.672 23.359 -7.754 1 94.06 78 ALA A O 1
ATOM 580 N N . SER A 1 79 ? 14.078 21.75 -7.293 1 92 79 SER A N 1
ATOM 581 C CA . SER A 1 79 ? 13.375 21.344 -6.086 1 92 79 SER A CA 1
ATOM 582 C C . SER A 1 79 ? 13.523 22.375 -4.973 1 92 79 SER A C 1
ATOM 584 O O . SER A 1 79 ? 12.758 22.375 -4.012 1 92 79 SER A O 1
ATOM 586 N N . GLY A 1 80 ? 14.602 23.141 -5.035 1 91.81 80 GLY A N 1
ATOM 587 C CA . GLY A 1 80 ? 14.883 24.125 -3.996 1 91.81 80 GLY A CA 1
ATOM 588 C C . GLY A 1 80 ? 15.461 23.5 -2.736 1 91.81 80 GLY A C 1
ATOM 589 O O . GLY A 1 80 ? 15.523 24.156 -1.692 1 91.81 80 GLY A O 1
ATOM 590 N N . TRP A 1 81 ? 15.82 22.281 -2.77 1 90.56 81 TRP A N 1
ATOM 591 C CA . TRP A 1 81 ? 16.422 21.609 -1.619 1 90.56 81 TRP A CA 1
ATOM 592 C C . TRP A 1 81 ? 17.703 22.297 -1.194 1 90.56 81 TRP A C 1
ATOM 594 O O . TRP A 1 81 ? 18.594 22.547 -2.021 1 90.56 81 TRP A O 1
ATOM 604 N N . ASN A 1 82 ? 17.734 22.562 0.049 1 88.88 82 ASN A N 1
ATOM 605 C CA . ASN A 1 82 ? 18.844 23.391 0.507 1 88.88 82 ASN A CA 1
ATOM 606 C C . ASN A 1 82 ? 19.656 22.688 1.588 1 88.88 82 ASN A C 1
ATOM 608 O O . ASN A 1 82 ? 20.438 23.312 2.307 1 88.88 82 ASN A O 1
ATOM 612 N N . ARG A 1 83 ? 19.359 21.406 1.73 1 89.31 83 ARG A N 1
ATOM 613 C CA . ARG A 1 83 ? 20.141 20.594 2.658 1 89.31 83 ARG A CA 1
ATOM 614 C C . ARG A 1 83 ? 21.062 19.641 1.907 1 89.31 83 ARG A C 1
ATOM 616 O O . ARG A 1 83 ? 21.25 19.781 0.697 1 89.31 83 ARG A O 1
ATOM 623 N N . SER A 1 84 ? 21.688 18.812 2.689 1 94.19 84 SER A N 1
ATOM 624 C CA . SER A 1 84 ? 22.656 17.906 2.088 1 94.19 84 SER A CA 1
ATOM 625 C C . SER A 1 84 ? 21.969 16.828 1.258 1 94.19 84 SER A C 1
ATOM 627 O O . SER A 1 84 ? 20.75 16.641 1.351 1 94.19 84 SER A O 1
ATOM 629 N N . TYR A 1 85 ? 22.734 16.234 0.402 1 94.94 85 TYR A N 1
ATOM 630 C CA . TYR A 1 85 ? 22.281 15.141 -0.445 1 94.94 85 TYR A CA 1
ATOM 631 C C . TYR A 1 85 ? 23.391 14.141 -0.708 1 94.94 85 TYR A C 1
ATOM 633 O O . TYR A 1 85 ? 24.562 14.406 -0.379 1 94.94 85 TYR A O 1
ATOM 641 N N . GLU A 1 86 ? 23.062 13 -1.191 1 95.56 86 GLU A N 1
ATOM 642 C CA . GLU A 1 86 ? 24.016 11.977 -1.599 1 95.56 86 GLU A CA 1
ATOM 643 C C . GLU A 1 86 ? 23.703 11.438 -2.99 1 95.56 86 GLU A C 1
ATOM 645 O O . GLU A 1 86 ? 22.531 11.164 -3.303 1 95.56 86 GLU A O 1
ATOM 650 N N . VAL A 1 87 ? 24.75 11.391 -3.797 1 95.5 87 VAL A N 1
ATOM 651 C CA . VAL A 1 87 ? 24.578 10.789 -5.117 1 95.5 87 VAL A CA 1
ATOM 652 C C . VAL A 1 87 ? 24.922 9.305 -5.059 1 95.5 87 VAL A C 1
ATOM 654 O O . VAL A 1 87 ? 26.031 8.93 -4.695 1 95.5 87 VAL A O 1
ATOM 657 N N . VAL A 1 88 ? 23.953 8.5 -5.402 1 96.19 88 VAL A N 1
ATOM 658 C CA . VAL A 1 88 ? 24.125 7.059 -5.246 1 96.19 88 VAL A CA 1
ATOM 659 C C . VAL A 1 88 ? 23.594 6.34 -6.48 1 96.19 88 VAL A C 1
ATOM 661 O O . VAL A 1 88 ? 22.641 6.809 -7.121 1 96.19 88 VAL A O 1
ATOM 664 N N . ARG A 1 89 ? 24.219 5.215 -6.801 1 96.88 89 ARG A N 1
ATOM 665 C CA . ARG A 1 89 ? 23.734 4.395 -7.902 1 96.88 89 ARG A CA 1
ATOM 666 C C . ARG A 1 89 ? 22.359 3.795 -7.566 1 96.88 89 ARG A C 1
ATOM 668 O O . ARG A 1 89 ? 22.109 3.418 -6.422 1 96.88 89 ARG A O 1
ATOM 675 N N . GLY A 1 90 ? 21.531 3.674 -8.578 1 97.25 90 GLY A N 1
ATOM 676 C CA . GLY A 1 90 ? 20.203 3.1 -8.406 1 97.25 90 GLY A CA 1
ATOM 677 C C . GLY A 1 90 ? 20.219 1.724 -7.77 1 97.25 90 GLY A C 1
ATOM 678 O O . GLY A 1 90 ? 19.453 1.445 -6.848 1 97.25 90 GLY A O 1
ATOM 679 N N . THR A 1 91 ? 21.125 0.874 -8.188 1 97.88 91 THR A N 1
ATOM 680 C CA . THR A 1 91 ? 21.219 -0.48 -7.656 1 97.88 91 THR A CA 1
ATOM 681 C C . THR A 1 91 ? 21.656 -0.455 -6.195 1 97.88 91 THR A C 1
ATOM 683 O O . THR A 1 91 ? 21.188 -1.258 -5.387 1 97.88 91 THR A O 1
ATOM 686 N N . ASP A 1 92 ? 22.5 0.453 -5.844 1 97.56 92 ASP A N 1
ATOM 687 C CA . ASP A 1 92 ? 23.016 0.534 -4.48 1 97.56 92 ASP A CA 1
ATOM 688 C C . ASP A 1 92 ? 21.922 0.993 -3.508 1 97.56 92 ASP A C 1
ATOM 690 O O . ASP A 1 92 ? 21.781 0.432 -2.42 1 97.56 92 ASP A O 1
ATOM 694 N N . ILE A 1 93 ? 21.203 2.01 -3.945 1 97.44 93 ILE A N 1
ATOM 695 C CA . ILE A 1 93 ? 20.156 2.508 -3.059 1 97.44 93 ILE A CA 1
ATOM 696 C C . ILE A 1 93 ? 19.047 1.461 -2.92 1 97.44 93 ILE A C 1
ATOM 698 O O . ILE A 1 93 ? 18.453 1.322 -1.852 1 97.44 93 ILE A O 1
ATOM 702 N N . ALA A 1 94 ? 18.828 0.757 -3.961 1 98.25 94 ALA A N 1
ATOM 703 C CA . ALA A 1 94 ? 17.859 -0.332 -3.904 1 98.25 94 ALA A CA 1
ATOM 704 C C . ALA A 1 94 ? 18.266 -1.378 -2.871 1 98.25 94 ALA A C 1
ATOM 706 O O . ALA A 1 94 ? 17.453 -1.791 -2.041 1 98.25 94 ALA A O 1
ATOM 707 N N . ARG A 1 95 ? 19.484 -1.764 -2.865 1 97.56 95 ARG A N 1
ATOM 708 C CA . ARG A 1 95 ? 20.016 -2.76 -1.935 1 97.56 95 ARG A CA 1
ATOM 709 C C . ARG A 1 95 ? 19.922 -2.264 -0.495 1 97.56 95 ARG A C 1
ATOM 711 O O . ARG A 1 95 ? 19.703 -3.053 0.427 1 97.56 95 ARG A O 1
ATOM 718 N N . THR A 1 96 ? 20.016 -1.008 -0.377 1 96.19 96 THR A N 1
ATOM 719 C CA . THR A 1 96 ? 20.062 -0.409 0.953 1 96.19 96 THR A CA 1
ATOM 720 C C . THR A 1 96 ? 18.656 -0.307 1.541 1 96.19 96 THR A C 1
ATOM 722 O O . THR A 1 96 ? 18.453 -0.579 2.727 1 96.19 96 THR A O 1
ATOM 725 N N . LEU A 1 97 ? 17.719 0.012 0.77 1 96.94 97 LEU A N 1
ATOM 726 C CA . LEU A 1 97 ? 16.422 0.444 1.304 1 96.94 97 LEU A CA 1
ATOM 727 C C . LEU A 1 97 ? 15.445 -0.718 1.351 1 96.94 97 LEU A C 1
ATOM 729 O O . LEU A 1 97 ? 14.648 -0.828 2.289 1 96.94 97 LEU A O 1
ATOM 733 N N . TYR A 1 98 ? 15.438 -1.677 0.358 1 96.69 98 TYR A N 1
ATOM 734 C CA . TYR A 1 98 ? 14.359 -2.646 0.239 1 96.69 98 TYR A CA 1
ATOM 735 C C . TYR A 1 98 ? 14.312 -3.564 1.455 1 96.69 98 TYR A C 1
ATOM 737 O O . TYR A 1 98 ? 13.227 -3.955 1.903 1 96.69 98 TYR A O 1
ATOM 745 N N . PRO A 1 99 ? 15.469 -3.926 2.096 1 95.5 99 PRO A N 1
ATOM 746 C CA . PRO A 1 99 ? 15.391 -4.797 3.27 1 95.5 99 PRO A CA 1
ATOM 747 C C . PRO A 1 99 ? 14.586 -4.176 4.41 1 95.5 99 PRO A C 1
ATOM 749 O O . PRO A 1 99 ? 13.992 -4.898 5.219 1 95.5 99 PRO A O 1
ATOM 752 N N . ASP A 1 100 ? 14.547 -2.875 4.391 1 94.38 100 ASP A N 1
ATOM 753 C CA . ASP A 1 100 ? 13.797 -2.186 5.438 1 94.38 100 ASP A CA 1
ATOM 754 C C . ASP A 1 100 ? 12.391 -1.835 4.961 1 94.38 100 ASP A C 1
ATOM 756 O O . ASP A 1 100 ? 11.688 -1.049 5.602 1 94.38 100 ASP A O 1
ATOM 760 N N . HIS A 1 101 ? 12.086 -2.279 3.857 1 93.81 101 HIS A N 1
ATOM 761 C CA . HIS A 1 101 ? 10.766 -2.092 3.264 1 93.81 101 HIS A CA 1
ATOM 762 C C . HIS A 1 101 ? 10.508 -0.623 2.947 1 93.81 101 HIS A C 1
ATOM 764 O O . HIS A 1 101 ? 9.406 -0.117 3.184 1 93.81 101 HIS A O 1
ATOM 770 N N . TYR A 1 102 ? 11.562 0.037 2.49 1 95.5 102 TYR A N 1
ATOM 771 C CA . TYR A 1 102 ? 11.445 1.416 2.029 1 95.5 102 TYR A CA 1
ATOM 772 C C . TYR A 1 102 ? 11.633 1.503 0.519 1 95.5 102 TYR A C 1
ATOM 774 O O . TYR A 1 102 ? 12.484 0.822 -0.049 1 95.5 102 TYR A O 1
ATOM 782 N N . GLY A 1 103 ? 10.859 2.346 -0.111 1 97.38 103 GLY A N 1
ATOM 783 C CA . GLY A 1 103 ? 11.055 2.711 -1.504 1 97.38 103 GLY A CA 1
ATOM 784 C C . GLY A 1 103 ? 11.719 4.066 -1.676 1 97.38 103 GLY A C 1
ATOM 785 O O . GLY A 1 103 ? 12.266 4.621 -0.721 1 97.38 103 GLY A O 1
ATOM 786 N N . ILE A 1 104 ? 11.742 4.52 -2.934 1 97.75 104 ILE A N 1
ATOM 787 C CA . ILE A 1 104 ? 12.188 5.879 -3.211 1 97.75 104 ILE A CA 1
ATOM 788 C C . ILE A 1 104 ? 11.078 6.652 -3.924 1 97.75 104 ILE A C 1
ATOM 790 O O . ILE A 1 104 ? 10.219 6.059 -4.574 1 97.75 104 ILE A O 1
ATOM 794 N N . TRP A 1 105 ? 11.039 7.891 -3.691 1 96.19 105 TRP A N 1
ATOM 795 C CA . TRP A 1 105 ? 10.094 8.781 -4.363 1 96.19 105 TRP A CA 1
ATOM 796 C C . TRP A 1 105 ? 10.828 9.766 -5.266 1 96.19 105 TRP A C 1
ATOM 798 O O . TRP A 1 105 ? 11.523 10.656 -4.781 1 96.19 105 TRP A O 1
ATOM 808 N N . LEU A 1 106 ? 10.609 9.68 -6.559 1 95.88 106 LEU A N 1
ATOM 809 C CA . LEU A 1 106 ? 11.352 10.453 -7.551 1 95.88 106 LEU A CA 1
ATOM 810 C C . LEU A 1 106 ? 10.688 11.805 -7.797 1 95.88 106 LEU A C 1
ATOM 812 O O . LEU A 1 106 ? 9.492 11.875 -8.094 1 95.88 106 LEU A O 1
ATOM 816 N N . ASN A 1 107 ? 11.453 12.836 -7.66 1 93.69 107 ASN A N 1
ATOM 817 C CA . ASN A 1 107 ? 11.094 14.195 -8.039 1 93.69 107 ASN A CA 1
ATOM 818 C C . ASN A 1 107 ? 9.766 14.617 -7.426 1 93.69 107 ASN A C 1
ATOM 820 O O . ASN A 1 107 ? 8.852 15.039 -8.133 1 93.69 107 ASN A O 1
ATOM 824 N N . PRO A 1 108 ? 9.695 14.641 -6.137 1 90.12 108 PRO A N 1
ATOM 825 C CA . PRO A 1 108 ? 8.43 15 -5.484 1 90.12 108 PRO A CA 1
ATOM 826 C C . PRO A 1 108 ? 7.965 16.406 -5.828 1 90.12 108 PRO A C 1
ATOM 828 O O . PRO A 1 108 ? 6.777 16.719 -5.715 1 90.12 108 PRO A O 1
ATOM 831 N N . HIS A 1 109 ? 8.836 17.297 -6.285 1 88.5 109 HIS A N 1
ATOM 832 C CA . HIS A 1 109 ? 8.516 18.688 -6.566 1 88.5 109 HIS A CA 1
ATOM 833 C C . HIS A 1 109 ? 7.863 18.844 -7.934 1 88.5 109 HIS A C 1
ATOM 835 O O . HIS A 1 109 ? 7.32 19.906 -8.25 1 88.5 109 HIS A O 1
ATOM 841 N N . ALA A 1 110 ? 8.031 17.844 -8.75 1 86.94 110 ALA A N 1
ATOM 842 C CA . ALA A 1 110 ? 7.547 17.922 -10.133 1 86.94 110 ALA A CA 1
ATOM 843 C C . ALA A 1 110 ? 6.027 18.062 -10.172 1 86.94 110 ALA A C 1
ATOM 845 O O . ALA A 1 110 ? 5.336 17.625 -9.25 1 86.94 110 ALA A O 1
ATOM 846 N N . PRO A 1 111 ? 5.629 18.625 -11.328 1 78.44 111 PRO A N 1
ATOM 847 C CA . PRO A 1 111 ? 4.176 18.641 -11.5 1 78.44 111 PRO A CA 1
ATOM 848 C C . PRO A 1 111 ? 3.559 17.25 -11.438 1 78.44 111 PRO A C 1
ATOM 850 O O . PRO A 1 111 ? 4.094 16.312 -12.031 1 78.44 111 PRO A O 1
ATOM 853 N N . GLY A 1 112 ? 2.598 17.016 -10.648 1 75.38 112 GLY A N 1
ATOM 854 C CA . GLY A 1 112 ? 1.992 15.711 -10.445 1 75.38 112 GLY A CA 1
ATOM 855 C C . GLY A 1 112 ? 2.416 15.047 -9.148 1 75.38 112 GLY A C 1
ATOM 856 O O . GLY A 1 112 ? 1.865 14.016 -8.766 1 75.38 112 GLY A O 1
ATOM 857 N N . GLY A 1 113 ? 3.535 15.547 -8.625 1 82 113 GLY A N 1
ATOM 858 C CA . GLY A 1 113 ? 3.906 15.094 -7.297 1 82 113 GLY A CA 1
ATOM 859 C C . GLY A 1 113 ? 4.996 14.039 -7.305 1 82 113 GLY A C 1
ATOM 860 O O . GLY A 1 113 ? 5.383 13.523 -6.254 1 82 113 GLY A O 1
ATOM 861 N N . GLY A 1 114 ? 5.5 13.656 -8.523 1 89.44 114 GLY A N 1
ATOM 862 C CA . GLY A 1 114 ? 6.555 12.656 -8.609 1 89.44 114 GLY A CA 1
ATOM 863 C C . GLY A 1 114 ? 6.027 11.242 -8.75 1 89.44 114 GLY A C 1
ATOM 864 O O . GLY A 1 114 ? 4.836 11.039 -8.984 1 89.44 114 GLY A O 1
ATOM 865 N N . VAL A 1 115 ? 6.98 10.242 -8.68 1 90.38 115 VAL A N 1
ATOM 866 C CA . VAL A 1 115 ? 6.629 8.836 -8.852 1 90.38 115 VAL A CA 1
ATOM 867 C C . VAL A 1 115 ? 7.297 8.008 -7.758 1 90.38 115 VAL A C 1
ATOM 869 O O . VAL A 1 115 ? 8.492 8.148 -7.5 1 90.38 115 VAL A O 1
ATOM 872 N N . GLY A 1 116 ? 6.504 7.191 -7.145 1 93.31 116 GLY A N 1
ATOM 873 C CA . GLY A 1 116 ? 7.031 6.281 -6.145 1 93.31 116 GLY A CA 1
ATOM 874 C C . GLY A 1 116 ? 7.453 4.941 -6.719 1 93.31 116 GLY A C 1
ATOM 875 O O . GLY A 1 116 ? 6.762 4.379 -7.566 1 93.31 116 GLY A O 1
ATOM 876 N N . ILE A 1 117 ? 8.57 4.496 -6.312 1 95.81 117 ILE A N 1
ATOM 877 C CA . ILE A 1 117 ? 9.039 3.141 -6.574 1 95.81 117 ILE A CA 1
ATOM 878 C C . ILE A 1 117 ? 8.984 2.318 -5.289 1 95.81 117 ILE A C 1
ATOM 880 O O . ILE A 1 117 ? 9.852 2.447 -4.426 1 95.81 117 ILE A O 1
ATOM 884 N N . PRO A 1 118 ? 8.039 1.473 -5.207 1 94.62 118 PRO A N 1
ATOM 885 C CA . PRO A 1 118 ? 7.891 0.716 -3.961 1 94.62 118 PRO A CA 1
ATOM 886 C C . PRO A 1 118 ? 9.07 -0.219 -3.695 1 94.62 118 PRO A C 1
ATOM 888 O O . PRO A 1 118 ? 9.836 -0.531 -4.613 1 94.62 118 PRO A O 1
ATOM 891 N N . TRP A 1 119 ? 9.203 -0.639 -2.459 1 95.56 119 TRP A N 1
ATOM 892 C CA . TRP A 1 119 ? 10.359 -1.433 -2.051 1 95.56 119 TRP A CA 1
ATOM 893 C C . TRP A 1 119 ? 10.406 -2.756 -2.805 1 95.56 119 TRP A C 1
ATOM 895 O O . TRP A 1 119 ? 11.484 -3.289 -3.072 1 95.56 119 TRP A O 1
ATOM 905 N N . LEU A 1 120 ? 9.289 -3.293 -3.227 1 95 120 LEU A N 1
ATOM 906 C CA . LEU A 1 120 ? 9.266 -4.543 -3.979 1 95 120 LEU A CA 1
ATOM 907 C C . LEU A 1 120 ? 9.961 -4.375 -5.328 1 95 120 LEU A C 1
ATOM 909 O O . LEU A 1 120 ? 10.625 -5.297 -5.805 1 95 120 LEU A O 1
ATOM 913 N N . ASP A 1 121 ? 9.766 -3.27 -5.91 1 96.5 121 ASP A N 1
ATOM 914 C CA . ASP A 1 121 ? 10.438 -3.012 -7.18 1 96.5 121 ASP A CA 1
ATOM 915 C C . ASP A 1 121 ? 11.914 -2.676 -6.965 1 96.5 121 ASP A C 1
ATOM 917 O O . ASP A 1 121 ? 12.75 -2.949 -7.828 1 96.5 121 ASP A O 1
ATOM 921 N N . LEU A 1 122 ? 12.227 -2.057 -5.816 1 97.62 122 LEU A N 1
ATOM 922 C CA . LEU A 1 122 ? 13.633 -1.892 -5.484 1 97.62 122 LEU A CA 1
ATOM 923 C C . LEU A 1 122 ? 14.32 -3.246 -5.324 1 97.62 122 LEU A C 1
ATOM 925 O O . LEU A 1 122 ? 15.469 -3.418 -5.727 1 97.62 122 LEU A O 1
ATOM 929 N N . ARG A 1 123 ? 13.648 -4.156 -4.723 1 97 123 ARG A N 1
ATOM 930 C CA . ARG A 1 123 ? 14.188 -5.508 -4.637 1 97 123 ARG A CA 1
ATOM 931 C C . ARG A 1 123 ? 14.523 -6.051 -6.023 1 97 123 ARG A C 1
ATOM 933 O O . ARG A 1 123 ? 15.578 -6.664 -6.215 1 97 123 ARG A O 1
ATOM 940 N N . ARG A 1 124 ? 13.625 -5.816 -6.945 1 97.19 124 ARG A N 1
ATOM 941 C CA . ARG A 1 124 ? 13.859 -6.273 -8.312 1 97.19 124 ARG A CA 1
ATOM 942 C C . ARG A 1 124 ? 15.094 -5.598 -8.906 1 97.19 124 ARG A C 1
ATOM 944 O O . ARG A 1 124 ? 15.914 -6.254 -9.562 1 97.19 124 ARG A O 1
ATOM 951 N N . ILE A 1 125 ? 15.164 -4.359 -8.68 1 97.62 125 ILE A N 1
ATOM 952 C CA . ILE A 1 125 ? 16.328 -3.627 -9.164 1 97.62 125 ILE A CA 1
ATOM 953 C C . ILE A 1 125 ? 17.594 -4.203 -8.539 1 97.62 125 ILE A C 1
ATOM 955 O O . ILE A 1 125 ? 18.594 -4.434 -9.234 1 97.62 125 ILE A O 1
ATOM 959 N N . ALA A 1 126 ? 17.609 -4.449 -7.285 1 97.19 126 ALA A N 1
ATOM 960 C CA . ALA A 1 126 ? 18.766 -4.922 -6.535 1 97.19 126 ALA A CA 1
ATOM 961 C C . ALA A 1 126 ? 19.188 -6.32 -6.992 1 97.19 126 ALA A C 1
ATOM 963 O O . ALA A 1 126 ? 20.375 -6.637 -7.035 1 97.19 126 ALA A O 1
ATOM 964 N N . THR A 1 127 ? 18.203 -7.148 -7.301 1 95.31 127 THR A N 1
ATOM 965 C CA . THR A 1 127 ? 18.484 -8.547 -7.629 1 95.31 127 THR A CA 1
ATOM 966 C C . THR A 1 127 ? 18.641 -8.727 -9.133 1 95.31 127 THR A C 1
ATOM 968 O O . THR A 1 127 ? 19.266 -9.688 -9.586 1 95.31 127 THR A O 1
ATOM 971 N N . GLY A 1 128 ? 18.125 -7.859 -9.906 1 95.12 128 GLY A N 1
ATOM 972 C CA . GLY A 1 128 ? 18.016 -7.969 -11.359 1 95.12 128 GLY A CA 1
ATOM 973 C C . GLY A 1 128 ? 16.578 -8.055 -11.836 1 95.12 128 GLY A C 1
ATOM 974 O O . GLY A 1 128 ? 15.875 -9.023 -11.523 1 95.12 128 GLY A O 1
ATOM 975 N N . LEU A 1 129 ? 16.125 -7.176 -12.648 1 94.62 129 LEU A N 1
ATOM 976 C CA . LEU A 1 129 ? 14.742 -6.988 -13.039 1 94.62 129 LEU A CA 1
ATOM 977 C C . LEU A 1 129 ? 14.188 -8.25 -13.695 1 94.62 129 LEU A C 1
ATOM 979 O O . LEU A 1 129 ? 13 -8.555 -13.555 1 94.62 129 LEU A O 1
ATOM 983 N N . ASP A 1 130 ? 14.992 -9.047 -14.297 1 91.62 130 ASP A N 1
ATOM 984 C CA . ASP A 1 130 ? 14.523 -10.219 -15.031 1 91.62 130 ASP A CA 1
ATOM 985 C C . ASP A 1 130 ? 14.414 -11.43 -14.109 1 91.62 130 ASP A C 1
ATOM 987 O O . ASP A 1 130 ? 13.828 -12.453 -14.484 1 91.62 130 ASP A O 1
ATOM 991 N N . ALA A 1 131 ? 14.883 -11.281 -12.969 1 91.81 131 ALA A N 1
ATOM 992 C CA . ALA A 1 131 ? 14.922 -12.414 -12.047 1 91.81 131 ALA A CA 1
ATOM 993 C C . ALA A 1 131 ? 13.578 -12.594 -11.344 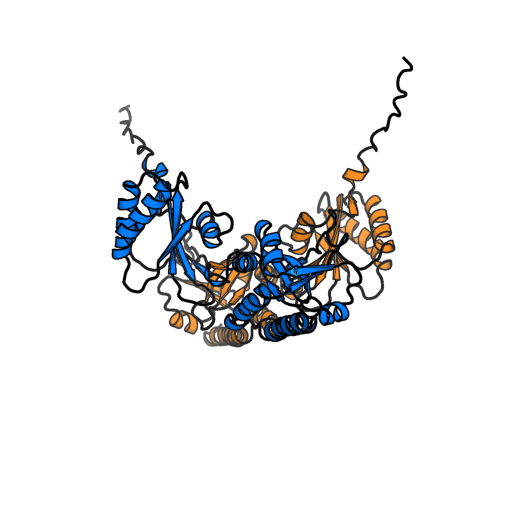1 91.81 131 ALA A C 1
ATOM 995 O O . ALA A 1 131 ? 13.273 -13.68 -10.844 1 91.81 131 ALA A O 1
ATOM 996 N N . LEU A 1 132 ? 12.844 -11.555 -11.281 1 92.69 132 LEU A N 1
ATOM 997 C CA . LEU A 1 132 ? 11.57 -11.578 -10.57 1 92.69 132 LEU A CA 1
ATOM 998 C C . LEU A 1 132 ? 10.453 -11.008 -11.438 1 92.69 132 LEU A C 1
ATOM 1000 O O . LEU A 1 132 ? 10.703 -10.164 -12.305 1 92.69 132 LEU A O 1
ATOM 1004 N N . PRO A 1 133 ? 9.273 -11.414 -11.195 1 92.06 133 PRO A N 1
ATOM 1005 C CA . PRO A 1 133 ? 8.164 -10.945 -12.023 1 92.06 133 PRO A CA 1
ATOM 1006 C C . PRO A 1 133 ? 7.891 -9.453 -11.852 1 92.06 133 PRO A C 1
ATOM 1008 O O . PRO A 1 133 ? 8.078 -8.906 -10.758 1 92.06 133 PRO A O 1
ATOM 1011 N N . ALA A 1 134 ? 7.355 -8.891 -12.875 1 91.56 134 ALA A N 1
ATOM 1012 C CA . ALA A 1 134 ? 7.07 -7.457 -12.883 1 91.56 134 ALA A CA 1
ATOM 1013 C C . ALA A 1 134 ? 5.867 -7.137 -12 1 91.56 134 ALA A C 1
ATOM 1015 O O . ALA A 1 134 ? 4.824 -7.785 -12.102 1 91.56 134 ALA A O 1
ATOM 1016 N N . GLY A 1 135 ? 6.016 -6.121 -11.172 1 89.06 135 GLY A N 1
ATOM 1017 C CA . GLY A 1 135 ? 4.91 -5.645 -10.359 1 89.06 135 GLY A CA 1
ATOM 1018 C C . GLY A 1 135 ? 4.074 -4.582 -11.047 1 89.06 135 GLY A C 1
ATOM 1019 O O . GLY A 1 135 ? 4.445 -4.09 -12.109 1 89.06 135 GLY A O 1
ATOM 1020 N N . PRO A 1 136 ? 2.98 -4.285 -10.398 1 88.5 136 PRO A N 1
ATOM 1021 C CA . PRO A 1 136 ? 2.369 -4.941 -9.242 1 88.5 136 PRO A CA 1
ATOM 1022 C C . PRO A 1 136 ? 1.799 -6.32 -9.578 1 88.5 136 PRO A C 1
ATOM 1024 O O . PRO A 1 136 ? 1.261 -6.52 -10.672 1 88.5 136 PRO A O 1
ATOM 1027 N N . LEU A 1 137 ? 1.927 -7.223 -8.602 1 93.12 137 LEU A N 1
ATOM 1028 C CA . LEU A 1 137 ? 1.374 -8.562 -8.758 1 93.12 137 LEU A CA 1
ATOM 1029 C C . LEU A 1 137 ? -0.062 -8.625 -8.25 1 93.12 137 LEU A C 1
ATOM 1031 O O . LEU A 1 137 ? -0.377 -8.055 -7.203 1 93.12 137 LEU A O 1
ATOM 1035 N N . ARG A 1 138 ? -0.866 -9.234 -8.984 1 92.69 138 ARG A N 1
ATOM 1036 C CA . ARG A 1 138 ? -2.188 -9.617 -8.5 1 92.69 138 ARG A CA 1
ATOM 1037 C C . ARG A 1 138 ? -2.205 -11.078 -8.062 1 92.69 138 ARG A C 1
ATOM 1039 O O . ARG A 1 138 ? -1.954 -11.977 -8.867 1 92.69 138 ARG A O 1
ATOM 1046 N N . LEU A 1 139 ? -2.479 -11.305 -6.789 1 94.5 139 LEU A N 1
ATOM 1047 C CA . LEU A 1 139 ? -2.438 -12.641 -6.203 1 94.5 139 LEU A CA 1
ATOM 1048 C C . LEU A 1 139 ? -3.836 -13.094 -5.793 1 94.5 139 LEU A C 1
ATOM 1050 O O . LEU A 1 139 ? -4.562 -12.352 -5.129 1 94.5 139 LEU A O 1
ATOM 1054 N N . THR A 1 140 ? -4.211 -14.227 -6.246 1 91.5 140 THR A N 1
ATOM 1055 C CA . THR A 1 140 ? -5.512 -14.805 -5.926 1 91.5 140 THR A CA 1
ATOM 1056 C C . THR A 1 140 ? -5.398 -16.312 -5.699 1 91.5 140 THR A C 1
ATOM 1058 O O . THR A 1 140 ? -4.348 -16.906 -5.945 1 91.5 140 THR A O 1
ATOM 1061 N N . GLU A 1 141 ? -6.441 -16.906 -5.102 1 89.12 141 GLU A N 1
ATOM 1062 C CA . GLU A 1 141 ? -6.551 -18.359 -5.137 1 89.12 141 GLU A CA 1
ATOM 1063 C C . GLU A 1 141 ? -6.707 -18.875 -6.566 1 89.12 141 GLU A C 1
ATOM 1065 O O . GLU A 1 141 ? -7.434 -18.281 -7.367 1 89.12 141 GLU A O 1
ATOM 1070 N N . PRO A 1 142 ? -6.031 -19.953 -6.793 1 89.81 142 PRO A N 1
ATOM 1071 C CA . PRO A 1 142 ? -6.172 -20.469 -8.156 1 89.81 142 PRO A CA 1
ATOM 1072 C C . PRO A 1 142 ? -7.59 -20.953 -8.461 1 89.81 142 PRO A C 1
ATOM 1074 O O . PRO A 1 142 ? -8.211 -21.625 -7.625 1 89.81 142 PRO A O 1
ATOM 1077 N N . SER A 1 143 ? -8.031 -20.641 -9.602 1 81.62 143 SER A N 1
ATOM 1078 C CA . SER A 1 143 ? -9.344 -21.094 -10.031 1 81.62 143 SER A CA 1
ATOM 1079 C C . SER A 1 143 ? -9.234 -22.266 -11.008 1 81.62 143 SER A C 1
ATOM 1081 O O . SER A 1 143 ? -10.234 -22.891 -11.344 1 81.62 143 SER A O 1
ATOM 1083 N N . ILE A 1 144 ? -8.047 -22.531 -11.398 1 86 144 ILE A N 1
ATOM 1084 C CA . ILE A 1 144 ? -7.809 -23.625 -12.328 1 86 144 ILE A CA 1
ATOM 1085 C C . ILE A 1 144 ? -7.887 -24.953 -11.594 1 86 144 ILE A C 1
ATOM 1087 O O . ILE A 1 144 ? -7.32 -25.109 -10.508 1 86 144 ILE A O 1
ATOM 1091 N N . GLU A 1 145 ? -8.602 -25.844 -12.164 1 88.94 145 GLU A N 1
ATOM 1092 C CA . GLU A 1 145 ? -8.773 -27.156 -11.555 1 88.94 145 GLU A CA 1
ATOM 1093 C C . GLU A 1 145 ? -7.777 -28.172 -12.125 1 88.94 145 GLU A C 1
ATOM 1095 O O . GLU A 1 145 ? -7.996 -28.719 -13.203 1 88.94 145 GLU A O 1
ATOM 1100 N N . ILE A 1 146 ? -6.832 -28.438 -11.352 1 94.06 146 ILE A N 1
ATOM 1101 C CA . ILE A 1 146 ? -5.836 -29.438 -11.758 1 94.06 146 ILE A CA 1
ATOM 1102 C C . ILE A 1 146 ? -5.586 -30.406 -10.609 1 94.06 146 ILE A C 1
ATOM 1104 O O . ILE A 1 146 ? -4.445 -30.594 -10.188 1 94.06 146 ILE A O 1
ATOM 1108 N N . PRO A 1 147 ? -6.574 -31.188 -10.211 1 94.75 147 PRO A N 1
ATOM 1109 C CA . PRO A 1 147 ? -6.465 -32.031 -9.023 1 94.75 147 PRO A CA 1
ATOM 1110 C C . PRO A 1 147 ? -5.391 -33.125 -9.172 1 94.75 147 PRO A C 1
ATOM 1112 O O . PRO A 1 147 ? -4.754 -33.5 -8.188 1 94.75 147 PRO A O 1
ATOM 1115 N N . GLN A 1 148 ? -5.191 -33.594 -10.391 1 95.94 148 GLN A N 1
ATOM 1116 C CA . GLN A 1 148 ? -4.195 -34.625 -10.602 1 95.94 148 GLN A CA 1
ATOM 1117 C C . GLN A 1 148 ? -2.799 -34.156 -10.234 1 95.94 148 GLN A C 1
ATOM 1119 O O . GLN A 1 148 ? -2.018 -34.875 -9.633 1 95.94 148 GLN A O 1
ATOM 1124 N N . PHE A 1 149 ? -2.502 -33 -10.648 1 97.75 149 PHE A N 1
ATOM 1125 C CA . PHE A 1 149 ? -1.2 -32.438 -10.32 1 97.75 149 PHE A CA 1
ATOM 1126 C C . PHE A 1 149 ? -1.014 -32.312 -8.812 1 97.75 149 PHE A C 1
ATOM 1128 O O . PHE A 1 149 ? 0.025 -32.719 -8.281 1 97.75 149 PHE A O 1
ATOM 1135 N N . TYR A 1 150 ? -2.006 -31.766 -8.117 1 97.19 150 TYR A N 1
ATOM 1136 C CA . TYR A 1 150 ? -1.896 -31.578 -6.672 1 97.19 150 TYR A CA 1
ATOM 1137 C C . TYR A 1 150 ? -1.785 -32.938 -5.965 1 97.19 150 TYR A C 1
ATOM 1139 O O . TYR A 1 150 ? -1.048 -33.062 -4.984 1 97.19 150 TYR A O 1
ATOM 1147 N N . ALA A 1 151 ? -2.527 -33.875 -6.441 1 97.19 151 ALA A N 1
ATOM 1148 C CA . ALA A 1 151 ? -2.449 -35.219 -5.867 1 97.19 151 ALA A CA 1
ATOM 1149 C C . ALA A 1 151 ? -1.045 -35.812 -6.012 1 97.19 151 ALA A C 1
ATOM 1151 O O . ALA A 1 151 ? -0.484 -36.344 -5.055 1 97.19 151 ALA A O 1
ATOM 1152 N N . LEU A 1 152 ? -0.547 -35.656 -7.215 1 97.81 152 LEU A N 1
ATOM 1153 C CA . LEU A 1 152 ? 0.796 -36.188 -7.473 1 97.81 152 LEU A CA 1
ATOM 1154 C C . LEU A 1 152 ? 1.827 -35.438 -6.625 1 97.81 152 LEU A C 1
ATOM 1156 O O . LEU A 1 152 ? 2.732 -36.062 -6.062 1 97.81 152 LEU A O 1
ATOM 1160 N N . LEU A 1 153 ? 1.73 -34.125 -6.535 1 97.44 153 LEU A N 1
ATOM 1161 C CA . LEU A 1 153 ? 2.645 -33.312 -5.734 1 97.44 153 LEU A CA 1
ATOM 1162 C C . LEU A 1 153 ? 2.578 -33.719 -4.266 1 97.44 153 LEU A C 1
ATOM 1164 O O . LEU A 1 153 ? 3.609 -33.812 -3.598 1 97.44 153 LEU A O 1
ATOM 1168 N N . THR A 1 154 ? 1.391 -33.969 -3.787 1 97.31 154 THR A N 1
ATOM 1169 C CA . THR A 1 154 ? 1.199 -34.406 -2.408 1 97.31 154 THR A CA 1
ATOM 1170 C C . THR A 1 154 ? 1.854 -35.75 -2.176 1 97.31 154 THR A C 1
ATOM 1172 O O . THR A 1 154 ? 2.539 -35.938 -1.171 1 97.31 154 THR A O 1
ATOM 1175 N N . GLN A 1 155 ? 1.635 -36.625 -3.062 1 97.44 155 GLN A N 1
ATOM 1176 C CA . GLN A 1 155 ? 2.242 -37.969 -2.967 1 97.44 155 GLN A CA 1
ATOM 1177 C C . GLN A 1 155 ? 3.764 -37.875 -2.934 1 97.44 155 GLN A C 1
ATOM 1179 O O . GLN A 1 155 ? 4.414 -38.5 -2.105 1 97.44 155 GLN A O 1
ATOM 1184 N N . ASN A 1 156 ? 4.285 -37.125 -3.84 1 97.94 156 ASN A N 1
ATOM 1185 C CA . ASN A 1 156 ? 5.734 -36.969 -3.893 1 97.94 156 ASN A CA 1
ATOM 1186 C C . ASN A 1 156 ? 6.266 -36.25 -2.652 1 97.94 156 ASN A C 1
ATOM 1188 O O . ASN A 1 156 ? 7.371 -36.531 -2.191 1 97.94 156 ASN A O 1
ATOM 1192 N N . ALA A 1 157 ? 5.5 -35.312 -2.164 1 97.75 157 ALA A N 1
ATOM 1193 C CA . ALA A 1 157 ? 5.898 -34.625 -0.944 1 97.75 157 ALA A CA 1
ATOM 1194 C C . ALA A 1 157 ? 5.992 -35.562 0.234 1 97.75 157 ALA A C 1
ATOM 1196 O O . ALA A 1 157 ? 6.879 -35.438 1.081 1 97.75 157 ALA A O 1
ATOM 1197 N N . HIS A 1 158 ? 5.098 -36.531 0.274 1 95.94 158 HIS A N 1
ATOM 1198 C CA . HIS A 1 158 ? 5.137 -37.562 1.316 1 95.94 158 HIS A CA 1
ATOM 1199 C C . HIS A 1 158 ? 6.457 -38.344 1.287 1 95.94 158 HIS A C 1
ATOM 1201 O O . HIS A 1 158 ? 6.965 -38.75 2.334 1 95.94 158 HIS A O 1
ATOM 1207 N N . ARG A 1 159 ? 6.973 -38.5 0.173 1 96.44 159 ARG A N 1
ATOM 1208 C CA . ARG A 1 159 ? 8.203 -39.25 -0.007 1 96.44 159 ARG A CA 1
ATOM 1209 C C . ARG A 1 159 ? 9.43 -38.375 0.122 1 96.44 159 ARG A C 1
ATOM 1211 O O . ARG A 1 159 ? 10.562 -38.812 -0.032 1 96.44 159 ARG A O 1
ATOM 1218 N N . THR A 1 160 ? 9.266 -37.094 0.317 1 97.19 160 THR A N 1
ATOM 1219 C CA . THR A 1 160 ? 10.336 -36.125 0.456 1 97.19 160 THR A CA 1
ATOM 1220 C C . THR A 1 160 ? 10.328 -35.5 1.852 1 97.19 160 THR A C 1
ATOM 1222 O O . THR A 1 160 ? 9.781 -34.406 2.051 1 97.19 160 THR A O 1
ATOM 1225 N N . PRO A 1 161 ? 11.023 -36 2.771 1 95.25 161 PRO A N 1
ATOM 1226 C CA . PRO A 1 161 ? 10.883 -35.688 4.195 1 95.25 161 PRO A CA 1
ATOM 1227 C C . PRO A 1 161 ? 11.234 -34.25 4.512 1 95.25 161 PRO A C 1
ATOM 1229 O O . PRO A 1 161 ? 10.805 -33.719 5.539 1 95.25 161 PRO A O 1
ATOM 1232 N N . VAL A 1 162 ? 11.938 -33.625 3.699 1 97.06 162 VAL A N 1
ATOM 1233 C CA . VAL A 1 162 ? 12.375 -32.25 3.99 1 97.06 162 VAL A CA 1
ATOM 1234 C C . VAL A 1 162 ? 11.203 -31.281 3.82 1 97.06 162 VAL A C 1
ATOM 1236 O O . VAL A 1 162 ? 11.234 -30.156 4.324 1 97.06 162 VAL A O 1
ATOM 1239 N N . VAL A 1 163 ? 10.156 -31.656 3.156 1 97.69 163 VAL A N 1
ATOM 1240 C CA . VAL A 1 163 ? 9.023 -30.797 2.859 1 97.69 163 VAL A CA 1
ATOM 1241 C C . VAL A 1 163 ? 8.047 -30.797 4.031 1 97.69 163 VAL A C 1
ATOM 1243 O O . VAL A 1 163 ? 7.527 -31.844 4.41 1 97.69 163 VAL A O 1
ATOM 1246 N N . ARG A 1 164 ? 7.777 -29.641 4.574 1 97.38 164 ARG A N 1
ATOM 1247 C CA . ARG A 1 164 ? 6.863 -29.484 5.703 1 97.38 164 ARG A CA 1
ATOM 1248 C C . ARG A 1 164 ? 5.441 -29.234 5.227 1 97.38 164 ARG A C 1
ATOM 1250 O O . ARG A 1 164 ? 4.508 -29.922 5.633 1 97.38 164 ARG A O 1
ATOM 1257 N N . SER A 1 165 ? 5.293 -28.266 4.336 1 98.12 165 SER A N 1
ATOM 1258 C CA . SER A 1 165 ? 3.959 -27.938 3.844 1 98.12 165 SER A CA 1
ATOM 1259 C C . SER A 1 165 ? 4.016 -27.312 2.453 1 98.12 165 SER A C 1
ATOM 1261 O O . SER A 1 165 ? 5.078 -26.875 2.014 1 98.12 165 SER A O 1
ATOM 1263 N N . LEU A 1 166 ? 2.906 -27.391 1.732 1 98.25 166 LEU A N 1
ATOM 1264 C CA . LEU A 1 166 ? 2.754 -26.844 0.391 1 98.25 166 LEU A CA 1
ATOM 1265 C C . LEU A 1 166 ? 1.526 -25.938 0.31 1 98.25 166 LEU A C 1
ATOM 1267 O O . LEU A 1 166 ? 0.482 -26.25 0.886 1 98.25 166 LEU A O 1
ATOM 1271 N N . ARG A 1 167 ? 1.704 -24.781 -0.299 1 97.75 167 ARG A N 1
ATOM 1272 C CA . ARG A 1 167 ? 0.622 -23.844 -0.575 1 97.75 167 ARG A CA 1
ATOM 1273 C C . ARG A 1 167 ? 0.619 -23.438 -2.043 1 97.75 167 ARG A C 1
ATOM 1275 O O . ARG A 1 167 ? 1.551 -23.75 -2.785 1 97.75 167 ARG A O 1
ATOM 1282 N N . ARG A 1 168 ? -0.501 -22.828 -2.471 1 97.5 168 ARG A N 1
ATOM 1283 C CA . ARG A 1 168 ? -0.573 -22.453 -3.881 1 97.5 168 ARG A CA 1
ATOM 1284 C C . ARG A 1 168 ? -1.272 -21.109 -4.055 1 97.5 168 ARG A C 1
ATOM 1286 O O . ARG A 1 168 ? -2.109 -20.719 -3.236 1 97.5 168 ARG A O 1
ATOM 1293 N N . ALA A 1 169 ? -0.895 -20.391 -5.094 1 96.5 169 ALA A N 1
ATOM 1294 C CA . ALA A 1 169 ? -1.504 -19.125 -5.477 1 96.5 169 ALA A CA 1
ATOM 1295 C C . ALA A 1 169 ? -1.446 -18.922 -6.984 1 96.5 169 ALA A C 1
ATOM 1297 O O . ALA A 1 169 ? -0.585 -19.484 -7.664 1 96.5 169 ALA A O 1
ATOM 1298 N N . TRP A 1 170 ? -2.412 -18.203 -7.469 1 95.25 170 TRP A N 1
ATOM 1299 C CA . TRP A 1 170 ? -2.377 -17.719 -8.844 1 95.25 170 TRP A CA 1
ATOM 1300 C C . TRP A 1 170 ? -1.758 -16.312 -8.914 1 95.25 170 TRP A C 1
ATOM 1302 O O . TRP A 1 170 ? -2.164 -15.414 -8.18 1 95.25 170 TRP A O 1
ATOM 1312 N N . VAL A 1 171 ? -0.769 -16.172 -9.781 1 95.81 171 VAL A N 1
ATOM 1313 C CA . VAL A 1 171 ? -0.022 -14.922 -9.844 1 95.81 171 VAL A CA 1
ATOM 1314 C C . VAL A 1 171 ? -0.196 -14.281 -11.227 1 95.81 171 VAL A C 1
ATOM 1316 O O . VAL A 1 171 ? 0.063 -14.922 -12.25 1 95.81 171 VAL A O 1
ATOM 1319 N N . GLN A 1 172 ? -0.618 -13.078 -11.242 1 93.38 172 GLN A N 1
ATOM 1320 C CA . GLN A 1 172 ? -0.709 -12.281 -12.469 1 93.38 172 GLN A CA 1
ATOM 1321 C C . GLN A 1 172 ? 0.225 -11.078 -12.414 1 93.38 172 GLN A C 1
ATOM 1323 O O . GLN A 1 172 ? -0.11 -10.055 -11.812 1 93.38 172 GLN A O 1
ATOM 1328 N N . PRO A 1 173 ? 1.382 -11.164 -13.07 1 92.81 173 PRO A N 1
ATOM 1329 C CA . PRO A 1 173 ? 2.275 -10 -13.117 1 92.81 173 PRO A CA 1
ATOM 1330 C C . PRO A 1 173 ? 1.75 -8.891 -14.031 1 92.81 173 PRO A C 1
ATOM 1332 O O . PRO A 1 173 ? 0.839 -9.125 -14.828 1 92.81 173 PRO A O 1
ATOM 1335 N N . ALA A 1 174 ? 2.277 -7.672 -13.844 1 89.75 174 ALA A N 1
ATOM 1336 C CA . ALA A 1 174 ? 1.904 -6.543 -14.695 1 89.75 174 ALA A CA 1
ATOM 1337 C C . ALA A 1 174 ? 2.305 -6.793 -16.141 1 89.75 174 ALA A C 1
ATOM 1339 O O . ALA A 1 174 ? 1.585 -6.406 -17.062 1 89.75 174 ALA A O 1
ATOM 1340 N N . LEU A 1 175 ? 3.479 -7.375 -16.328 1 89.75 175 LEU A N 1
ATOM 1341 C CA . LEU A 1 175 ? 3.969 -7.785 -17.641 1 89.75 175 LEU A CA 1
ATOM 1342 C C . LEU A 1 175 ? 4.375 -9.258 -17.625 1 89.75 175 LEU A C 1
ATOM 1344 O O . LEU A 1 175 ? 5.02 -9.719 -16.688 1 89.75 175 LEU A O 1
ATOM 1348 N N . GLY A 1 176 ? 3.92 -9.977 -18.656 1 89.31 176 GLY A N 1
ATOM 1349 C CA . GLY A 1 176 ? 4.227 -11.398 -18.75 1 89.31 176 GLY A CA 1
ATOM 1350 C C . GLY A 1 176 ? 3.02 -12.289 -18.516 1 89.31 176 GLY A C 1
ATOM 1351 O O . GLY A 1 176 ? 1.917 -11.797 -18.281 1 89.31 176 GLY A O 1
ATOM 1352 N N . ALA A 1 177 ? 3.238 -13.57 -18.484 1 92.44 177 ALA A N 1
ATOM 1353 C CA . ALA A 1 177 ? 2.16 -14.555 -18.391 1 92.44 177 ALA A CA 1
ATOM 1354 C C . ALA A 1 177 ? 1.822 -14.852 -16.938 1 92.44 177 ALA A C 1
ATOM 1356 O O . ALA A 1 177 ? 2.715 -14.93 -16.078 1 92.44 177 ALA A O 1
ATOM 1357 N N . PRO A 1 178 ? 0.546 -14.961 -16.656 1 93.69 178 PRO A N 1
ATOM 1358 C CA . PRO A 1 178 ? 0.172 -15.469 -15.336 1 93.69 178 PRO A CA 1
ATOM 1359 C C . PRO A 1 178 ? 0.714 -16.875 -15.07 1 93.69 178 PRO A C 1
ATOM 1361 O O . PRO A 1 178 ? 1.028 -17.609 -16 1 93.69 178 PRO A O 1
ATOM 1364 N N . TYR A 1 179 ? 0.838 -17.266 -13.852 1 96.38 179 TYR A N 1
ATOM 1365 C CA . TYR A 1 179 ? 1.4 -18.578 -13.539 1 96.38 179 TYR A CA 1
ATOM 1366 C C . TYR A 1 179 ? 0.89 -19.078 -12.188 1 96.38 179 TYR A C 1
ATOM 1368 O O . TYR A 1 179 ? 0.353 -18.297 -11.398 1 96.38 179 TYR A O 1
ATOM 1376 N N . LEU A 1 180 ? 0.985 -20.328 -12.016 1 97.38 180 LEU A N 1
ATOM 1377 C CA . LEU A 1 180 ? 0.713 -20.969 -10.734 1 97.38 180 LEU A CA 1
ATOM 1378 C C . LEU A 1 180 ? 1.961 -21 -9.859 1 97.38 180 LEU A C 1
ATOM 1380 O O . LEU A 1 180 ? 3.018 -21.469 -10.289 1 97.38 180 LEU A O 1
ATOM 1384 N N . ALA A 1 181 ? 1.836 -20.484 -8.656 1 97.88 181 ALA A N 1
ATOM 1385 C CA . ALA A 1 181 ? 2.949 -20.5 -7.715 1 97.88 181 ALA A CA 1
ATOM 1386 C C . ALA A 1 181 ? 2.736 -21.562 -6.641 1 97.88 181 ALA A C 1
ATOM 1388 O O . ALA A 1 181 ? 1.655 -21.656 -6.055 1 97.88 181 ALA A O 1
ATOM 1389 N N . ILE A 1 182 ? 3.75 -22.328 -6.395 1 98.06 182 ILE A N 1
ATOM 1390 C CA . ILE A 1 182 ? 3.752 -23.312 -5.32 1 98.06 182 ILE A CA 1
ATOM 1391 C C . ILE A 1 182 ? 4.676 -22.844 -4.195 1 98.06 182 ILE A C 1
ATOM 1393 O O . ILE A 1 182 ? 5.883 -22.703 -4.395 1 98.06 182 ILE A O 1
ATOM 1397 N N . GLY A 1 183 ? 4.109 -22.594 -3.074 1 98.31 183 GLY A N 1
ATOM 1398 C CA . GLY A 1 183 ? 4.895 -22.25 -1.898 1 98.31 183 GLY A CA 1
ATOM 1399 C C . GLY A 1 183 ? 5.492 -23.469 -1.208 1 98.31 183 GLY A C 1
ATOM 1400 O O . GLY A 1 183 ? 4.762 -24.359 -0.781 1 98.31 183 GLY A O 1
ATOM 1401 N N . LEU A 1 184 ? 6.789 -23.5 -1.015 1 97.81 184 LEU A N 1
ATOM 1402 C CA . LEU A 1 184 ? 7.52 -24.609 -0.408 1 97.81 184 LEU A CA 1
ATOM 1403 C C . LEU A 1 184 ? 7.98 -24.25 1 1 97.81 184 LEU A C 1
ATOM 1405 O O . LEU A 1 184 ? 8.828 -23.359 1.174 1 97.81 184 LEU A O 1
ATOM 1409 N N . ASP A 1 185 ? 7.414 -24.844 1.93 1 97.44 185 ASP A N 1
ATOM 1410 C CA . ASP A 1 185 ? 7.898 -24.781 3.307 1 97.44 185 ASP A CA 1
ATOM 1411 C C . ASP A 1 185 ? 8.734 -26.016 3.652 1 97.44 185 ASP A C 1
ATOM 1413 O O . ASP A 1 185 ? 8.219 -27.125 3.672 1 97.44 185 ASP A O 1
ATOM 1417 N N . VAL A 1 186 ? 10.008 -25.797 3.936 1 97.06 186 VAL A N 1
ATOM 1418 C CA . VAL A 1 186 ? 10.922 -26.922 4.16 1 97.06 186 VAL A CA 1
ATOM 1419 C C . VAL A 1 186 ? 11.562 -26.781 5.539 1 97.06 186 VAL A C 1
ATOM 1421 O O . VAL A 1 186 ? 11.633 -25.688 6.102 1 97.06 186 VAL A O 1
ATOM 1424 N N . TYR A 1 187 ? 12 -27.812 6.086 1 95.31 187 TYR A N 1
ATOM 1425 C CA . TYR A 1 187 ? 12.625 -27.828 7.406 1 95.31 187 TYR A CA 1
ATOM 1426 C C . TYR A 1 187 ? 14.031 -27.234 7.352 1 95.31 187 TYR A C 1
ATOM 1428 O O . TYR A 1 187 ? 14.5 -26.656 8.336 1 95.31 187 TYR A O 1
ATOM 1436 N N . ASP A 1 188 ? 14.656 -27.406 6.246 1 91.62 188 ASP A N 1
ATOM 1437 C CA . ASP A 1 188 ? 15.992 -26.844 6.117 1 91.62 188 ASP A CA 1
ATOM 1438 C C . ASP A 1 188 ? 16.312 -26.516 4.66 1 91.62 188 ASP A C 1
ATOM 1440 O O . ASP A 1 188 ? 15.633 -26.984 3.748 1 91.62 188 ASP A O 1
ATOM 1444 N N . THR A 1 189 ? 17.375 -25.766 4.469 1 90.56 189 THR A N 1
ATOM 1445 C CA . THR A 1 189 ? 17.688 -25.297 3.125 1 90.56 189 THR A CA 1
ATOM 1446 C C . THR A 1 189 ? 19.094 -25.734 2.713 1 90.56 189 THR A C 1
ATOM 1448 O O . THR A 1 189 ? 19.797 -25.016 2 1 90.56 189 THR A O 1
ATOM 1451 N N . SER A 1 190 ? 19.547 -26.875 3.152 1 93.69 190 SER A N 1
ATOM 1452 C CA . SER A 1 190 ? 20.828 -27.453 2.734 1 93.69 190 SER A CA 1
ATOM 1453 C C . SER A 1 190 ? 20.797 -27.875 1.272 1 93.69 190 SER A C 1
ATOM 1455 O O . SER A 1 190 ? 19.719 -28.078 0.705 1 93.69 190 SER A O 1
ATOM 1457 N N . PRO A 1 191 ? 21.938 -28.031 0.671 1 93.56 191 PRO A N 1
ATOM 1458 C CA . PRO A 1 191 ? 21.984 -28.406 -0.745 1 93.56 191 PRO A CA 1
ATOM 1459 C C . PRO A 1 191 ? 21.25 -29.719 -1.033 1 93.56 191 PRO A C 1
ATOM 1461 O O . PRO A 1 191 ? 20.469 -29.781 -1.975 1 93.56 191 PRO A O 1
ATOM 1464 N N . PRO A 1 192 ? 21.453 -30.75 -0.214 1 94.69 192 PRO A N 1
ATOM 1465 C CA . PRO A 1 192 ? 20.672 -31.969 -0.474 1 94.69 192 PRO A CA 1
ATOM 1466 C C . PRO A 1 192 ? 19.172 -31.75 -0.405 1 94.69 192 PRO A C 1
ATOM 1468 O O . PRO A 1 192 ? 18.406 -32.375 -1.16 1 94.69 192 PRO A O 1
ATOM 1471 N N . SER A 1 193 ? 18.781 -30.938 0.502 1 94.69 193 SER A N 1
ATOM 1472 C CA . SER A 1 193 ? 17.359 -30.641 0.647 1 94.69 193 SER A CA 1
ATOM 1473 C C . SER A 1 193 ? 16.812 -29.922 -0.586 1 94.69 193 SER A C 1
ATOM 1475 O O . SER A 1 193 ? 15.727 -30.234 -1.066 1 94.69 193 SER A O 1
ATOM 1477 N N . VAL A 1 194 ? 17.578 -29 -1.074 1 93.69 194 VAL A N 1
ATOM 1478 C CA . VAL A 1 194 ? 17.188 -28.266 -2.277 1 93.69 194 VAL A CA 1
ATOM 1479 C C . VAL A 1 194 ? 17.094 -29.234 -3.457 1 93.69 194 VAL A C 1
ATOM 1481 O O . VAL A 1 194 ? 16.141 -29.156 -4.242 1 93.69 194 VAL A O 1
ATOM 1484 N N . ASP A 1 195 ? 17.984 -30.141 -3.496 1 96.06 195 ASP A N 1
ATOM 1485 C CA . ASP A 1 195 ? 17.984 -31.125 -4.57 1 96.06 195 ASP A CA 1
ATOM 1486 C C . ASP A 1 195 ? 16.766 -32.031 -4.473 1 96.06 195 ASP A C 1
ATOM 1488 O O . ASP A 1 195 ? 16.172 -32.375 -5.492 1 96.06 195 ASP A O 1
ATOM 1492 N N . ALA A 1 196 ? 16.469 -32.375 -3.305 1 96.69 196 ALA A N 1
ATOM 1493 C CA . ALA A 1 196 ? 15.312 -33.25 -3.082 1 96.69 196 ALA A CA 1
ATOM 1494 C C . ALA A 1 196 ? 14.023 -32.562 -3.529 1 96.69 196 ALA A C 1
ATOM 1496 O O . ALA A 1 196 ? 13.164 -33.188 -4.152 1 96.69 196 ALA A O 1
ATOM 1497 N N . VAL A 1 197 ? 13.922 -31.328 -3.221 1 96.75 197 VAL A N 1
ATOM 1498 C CA . VAL A 1 197 ? 12.727 -30.562 -3.592 1 96.75 197 VAL A CA 1
ATOM 1499 C C . VAL A 1 197 ? 12.656 -30.422 -5.109 1 96.75 197 VAL A C 1
ATOM 1501 O O . VAL A 1 197 ? 11.586 -30.547 -5.703 1 96.75 197 VAL A O 1
ATOM 1504 N N . ARG A 1 198 ? 13.781 -30.188 -5.719 1 96.31 198 ARG A N 1
ATOM 1505 C CA . ARG A 1 198 ? 13.828 -30.062 -7.172 1 96.31 198 ARG A CA 1
ATOM 1506 C C . ARG A 1 198 ? 13.375 -31.359 -7.84 1 96.31 198 ARG A C 1
ATOM 1508 O O . ARG A 1 198 ? 12.625 -31.328 -8.812 1 96.31 198 ARG A O 1
ATOM 1515 N N . THR A 1 199 ? 13.867 -32.469 -7.297 1 97.31 199 THR A N 1
ATOM 1516 C CA . THR A 1 199 ? 13.492 -33.781 -7.82 1 97.31 199 THR A CA 1
ATOM 1517 C C . THR A 1 199 ? 11.992 -34 -7.668 1 97.31 199 THR A C 1
ATOM 1519 O O . THR A 1 199 ? 11.328 -34.469 -8.602 1 97.31 199 THR A O 1
ATOM 1522 N N . MET A 1 200 ? 11.453 -33.594 -6.52 1 97.88 200 MET A N 1
ATOM 1523 C CA . MET A 1 200 ? 10.023 -33.719 -6.25 1 97.88 200 MET A CA 1
ATOM 1524 C C . MET A 1 200 ? 9.211 -32.969 -7.293 1 97.88 200 MET A C 1
ATOM 1526 O O . MET A 1 200 ? 8.25 -33.5 -7.852 1 97.88 200 MET A O 1
ATOM 1530 N N . MET A 1 201 ? 9.648 -31.75 -7.562 1 97.06 201 MET A N 1
ATOM 1531 C CA . MET A 1 201 ? 8.938 -30.922 -8.523 1 97.06 201 MET A CA 1
ATOM 1532 C C . MET A 1 201 ? 9.031 -31.5 -9.93 1 97.06 201 MET A C 1
ATOM 1534 O O . MET A 1 201 ? 8.039 -31.547 -10.656 1 97.06 201 MET A O 1
ATOM 1538 N N . ARG A 1 202 ? 10.172 -31.984 -10.297 1 96.38 202 ARG A N 1
ATOM 1539 C CA . ARG A 1 202 ? 10.391 -32.562 -11.617 1 96.38 202 ARG A CA 1
ATOM 1540 C C . ARG A 1 202 ? 9.477 -33.781 -11.844 1 96.38 202 ARG A C 1
ATOM 1542 O O . ARG A 1 202 ? 8.977 -33.969 -12.953 1 96.38 202 ARG A O 1
ATOM 1549 N N . GLN A 1 203 ? 9.25 -34.469 -10.805 1 97.25 203 GLN A N 1
ATOM 1550 C CA . GLN A 1 203 ? 8.422 -35.688 -10.875 1 97.25 203 GLN A CA 1
ATOM 1551 C C . GLN A 1 203 ? 6.941 -35.312 -10.977 1 97.25 203 GLN A C 1
ATOM 1553 O O . GLN A 1 203 ? 6.117 -36.125 -11.375 1 97.25 203 GLN A O 1
ATOM 1558 N N . SER A 1 204 ? 6.598 -34.125 -10.641 1 97.5 204 SER A N 1
ATOM 1559 C CA . SER A 1 204 ? 5.191 -33.719 -10.547 1 97.5 204 SER A CA 1
ATOM 1560 C C . SER A 1 204 ? 4.777 -32.844 -11.727 1 97.5 204 SER A C 1
ATOM 1562 O O . SER A 1 204 ? 3.607 -32.844 -12.109 1 97.5 204 SER A O 1
ATOM 1564 N N . ILE A 1 205 ? 5.668 -32.156 -12.367 1 95.56 205 ILE A N 1
ATOM 1565 C CA . ILE A 1 205 ? 5.43 -31.125 -13.367 1 95.56 205 ILE A CA 1
ATOM 1566 C C . ILE A 1 205 ? 4.777 -31.734 -14.602 1 95.56 205 ILE A C 1
ATOM 1568 O O . ILE A 1 205 ? 3.967 -31.094 -15.266 1 95.56 205 ILE A O 1
ATOM 1572 N N . PRO A 1 206 ? 5.051 -33 -14.945 1 95.19 206 PRO A N 1
ATOM 1573 C CA . PRO A 1 206 ? 4.41 -33.594 -16.125 1 95.19 206 PRO A CA 1
ATOM 1574 C C . PRO A 1 206 ? 2.893 -33.688 -16 1 95.19 206 PRO A C 1
ATOM 1576 O O . PRO A 1 206 ? 2.189 -33.812 -17 1 95.19 206 PRO A O 1
ATOM 1579 N N . ALA A 1 207 ? 2.344 -33.594 -14.781 1 96.19 207 ALA A N 1
ATOM 1580 C CA . ALA A 1 207 ? 0.902 -33.656 -14.555 1 96.19 207 ALA A CA 1
ATOM 1581 C C . ALA A 1 207 ? 0.251 -32.281 -14.789 1 96.19 207 ALA A C 1
ATOM 1583 O O . ALA A 1 207 ? -0.977 -32.188 -14.805 1 96.19 207 ALA A O 1
ATOM 1584 N N . VAL A 1 208 ? 1.092 -31.266 -14.93 1 95.88 208 VAL A N 1
ATOM 1585 C CA . VAL A 1 208 ? 0.572 -29.938 -15.203 1 95.88 208 VAL A CA 1
ATOM 1586 C C . VAL A 1 208 ? 0.141 -29.828 -16.656 1 95.88 208 VAL A C 1
ATOM 1588 O O . VAL A 1 208 ? 0.874 -30.25 -17.562 1 95.88 208 VAL A O 1
ATOM 1591 N N . PRO A 1 209 ? -1.062 -29.312 -16.875 1 94.38 209 PRO A N 1
ATOM 1592 C CA . PRO A 1 209 ? -1.476 -29.141 -18.266 1 94.38 209 PRO A CA 1
ATOM 1593 C C . PRO A 1 209 ? -0.46 -28.344 -19.078 1 94.38 209 PRO A C 1
ATOM 1595 O O . PRO A 1 209 ? 0.187 -27.438 -18.562 1 94.38 209 PRO A O 1
ATOM 1598 N N . GLU A 1 210 ? -0.382 -28.641 -20.359 1 92.62 210 GLU A N 1
ATOM 1599 C CA . GLU A 1 210 ? 0.541 -27.953 -21.25 1 92.62 210 GLU A CA 1
ATOM 1600 C C . GLU A 1 210 ? 0.23 -26.453 -21.312 1 92.62 210 GLU A C 1
ATOM 1602 O O . GLU A 1 210 ? -0.937 -26.062 -21.359 1 92.62 210 GLU A O 1
ATOM 1607 N N . GLY A 1 211 ? 1.343 -25.672 -21.234 1 92.81 211 GLY A N 1
ATOM 1608 C CA . GLY A 1 211 ? 1.186 -24.234 -21.406 1 92.81 211 GLY A CA 1
ATOM 1609 C C . GLY A 1 211 ? 0.976 -23.5 -20.094 1 92.81 211 GLY A C 1
ATOM 1610 O O . GLY A 1 211 ? 1.011 -22.266 -20.047 1 92.81 211 GLY A O 1
ATOM 1611 N N . LEU A 1 212 ? 0.656 -24.188 -19.016 1 95.19 212 LEU A N 1
ATOM 1612 C CA . LEU A 1 212 ? 0.476 -23.562 -17.719 1 95.19 212 LEU A CA 1
ATOM 1613 C C . LEU A 1 212 ? 1.812 -23.391 -17.016 1 95.19 212 LEU A C 1
ATOM 1615 O O . LEU A 1 212 ? 2.391 -24.375 -16.531 1 95.19 212 LEU A O 1
ATOM 1619 N N . PRO A 1 213 ? 2.301 -22.141 -16.938 1 95.75 213 PRO A N 1
ATOM 1620 C CA . PRO A 1 213 ? 3.553 -21.938 -16.203 1 95.75 213 PRO A CA 1
ATOM 1621 C C . PRO A 1 213 ? 3.402 -22.188 -14.703 1 95.75 213 PRO A C 1
ATOM 1623 O O . PRO A 1 213 ? 2.379 -21.828 -14.117 1 95.75 213 PRO A O 1
ATOM 1626 N N . VAL A 1 214 ? 4.375 -22.844 -14.141 1 96.38 214 VAL A N 1
ATOM 1627 C CA . VAL A 1 214 ? 4.414 -23.125 -12.711 1 96.38 214 VAL A CA 1
ATOM 1628 C C . VAL A 1 214 ? 5.738 -22.625 -12.125 1 96.38 214 VAL A C 1
ATOM 1630 O O . VAL A 1 214 ? 6.797 -22.812 -12.727 1 96.38 214 VAL A O 1
ATOM 1633 N N . SER A 1 215 ? 5.645 -21.953 -11.023 1 95.31 215 SER A N 1
ATOM 1634 C CA . SER A 1 215 ? 6.84 -21.484 -10.328 1 95.31 215 SER A CA 1
ATOM 1635 C C . SER A 1 215 ? 6.789 -21.844 -8.852 1 95.31 215 SER A C 1
ATOM 1637 O O . SER A 1 215 ? 5.715 -22.109 -8.305 1 95.31 215 SER A O 1
ATOM 1639 N N . THR A 1 216 ? 7.941 -21.922 -8.234 1 96.38 216 THR A N 1
ATOM 1640 C CA . THR A 1 216 ? 8.016 -22.219 -6.805 1 96.38 216 THR A CA 1
ATOM 1641 C C . THR A 1 216 ? 8.516 -21 -6.031 1 96.38 216 THR A C 1
ATOM 1643 O O . THR A 1 216 ? 9.266 -20.188 -6.57 1 96.38 216 THR A O 1
ATOM 1646 N N . VAL A 1 217 ? 8.023 -20.875 -4.855 1 96.25 217 VAL A N 1
ATOM 1647 C CA . VAL A 1 217 ? 8.531 -19.844 -3.957 1 96.25 217 VAL A CA 1
ATOM 1648 C C . VAL A 1 217 ? 8.891 -20.469 -2.609 1 96.25 217 VAL A C 1
ATOM 1650 O O . VAL A 1 217 ? 8.195 -21.359 -2.127 1 96.25 217 VAL A O 1
ATOM 1653 N N . ALA A 1 218 ? 10.016 -19.938 -2.039 1 95.81 218 ALA A N 1
ATOM 1654 C CA . ALA A 1 218 ? 10.406 -20.359 -0.694 1 95.81 218 ALA A CA 1
ATOM 1655 C C . ALA A 1 218 ? 9.594 -19.625 0.367 1 95.81 218 ALA A C 1
ATOM 1657 O O . ALA A 1 218 ? 9.727 -18.406 0.515 1 95.81 218 ALA A O 1
ATOM 1658 N N . MET A 1 219 ? 8.914 -20.312 1.201 1 96.19 219 MET A N 1
ATOM 1659 C CA . MET A 1 219 ? 8.055 -19.703 2.219 1 96.19 219 MET A CA 1
ATOM 1660 C C . MET A 1 219 ? 8.891 -19 3.281 1 96.19 219 MET A C 1
ATOM 1662 O O . MET A 1 219 ? 8.375 -18.172 4.035 1 96.19 219 MET A O 1
ATOM 1666 N N . SER A 1 220 ? 10.109 -19.312 3.268 1 94.19 220 SER A N 1
ATOM 1667 C CA . SER A 1 220 ? 11 -18.703 4.262 1 94.19 220 SER A CA 1
ATOM 1668 C C . SER A 1 220 ? 11.492 -17.344 3.811 1 94.19 220 SER A C 1
ATOM 1670 O O . SER A 1 220 ? 12.086 -16.594 4.594 1 94.19 220 SER A O 1
ATOM 1672 N N . ASP A 1 221 ? 11.32 -17.062 2.578 1 92.75 221 ASP A N 1
ATOM 1673 C CA . ASP A 1 221 ? 11.727 -15.75 2.092 1 92.75 221 ASP A CA 1
ATOM 1674 C C . ASP A 1 221 ? 10.75 -14.672 2.537 1 92.75 221 ASP A C 1
ATOM 1676 O O . ASP A 1 221 ? 9.688 -14.5 1.934 1 92.75 221 ASP A O 1
ATOM 1680 N N . ASP A 1 222 ? 11.141 -13.836 3.438 1 91.25 222 ASP A N 1
ATOM 1681 C CA . ASP A 1 222 ? 10.266 -12.844 4.051 1 91.25 222 ASP A CA 1
ATOM 1682 C C . ASP A 1 222 ? 10.102 -11.625 3.146 1 91.25 222 ASP A C 1
ATOM 1684 O O . ASP A 1 222 ? 9.312 -10.727 3.441 1 91.25 222 ASP A O 1
ATOM 1688 N N . TYR A 1 223 ? 10.75 -11.617 1.992 1 91.88 223 TYR A N 1
ATOM 1689 C CA . TYR A 1 223 ? 10.664 -10.484 1.085 1 91.88 223 TYR A CA 1
ATOM 1690 C C . TYR A 1 223 ? 9.922 -10.852 -0.19 1 91.88 223 TYR A C 1
ATOM 1692 O O . TYR A 1 223 ? 9.672 -10 -1.043 1 91.88 223 TYR A O 1
ATOM 1700 N N . ASP A 1 224 ? 9.547 -12.055 -0.311 1 93.56 224 ASP A N 1
ATOM 1701 C CA . ASP A 1 224 ? 8.789 -12.492 -1.481 1 93.56 224 ASP A CA 1
ATOM 1702 C C . ASP A 1 224 ? 7.305 -12.188 -1.32 1 93.56 224 ASP A C 1
ATOM 1704 O O . ASP A 1 224 ? 6.652 -12.703 -0.413 1 93.56 224 ASP A O 1
ATOM 17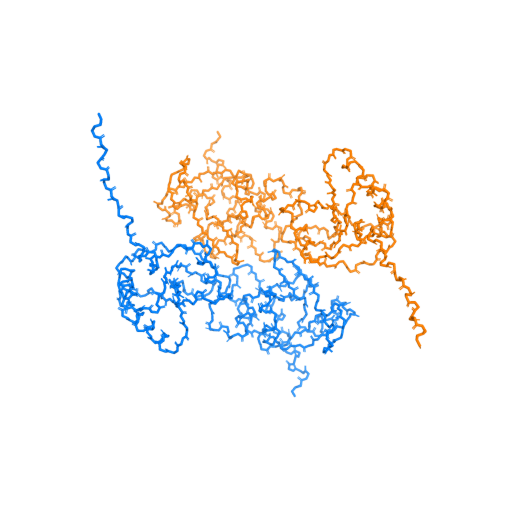08 N N . PRO A 1 225 ? 6.789 -11.383 -2.268 1 92.88 225 PRO A N 1
ATOM 1709 C CA . PRO A 1 225 ? 5.391 -10.992 -2.096 1 92.88 225 PRO A CA 1
ATOM 1710 C C . PRO A 1 225 ? 4.422 -12.164 -2.227 1 92.88 225 PRO A C 1
ATOM 1712 O O . PRO A 1 225 ? 3.354 -12.156 -1.614 1 92.88 225 PRO A O 1
ATOM 1715 N N . VAL A 1 226 ? 4.781 -13.094 -2.955 1 96.12 226 VAL A N 1
ATOM 1716 C CA . VAL A 1 226 ? 3.932 -14.273 -3.098 1 96.12 226 VAL A CA 1
ATOM 1717 C C . VAL A 1 226 ? 3.947 -15.078 -1.802 1 96.12 226 VAL A C 1
ATOM 1719 O O . VAL A 1 226 ? 2.893 -15.469 -1.296 1 96.12 226 VAL A O 1
ATOM 1722 N N . ALA A 1 227 ? 5.113 -15.312 -1.262 1 96.25 227 ALA A N 1
ATOM 1723 C CA . ALA A 1 227 ? 5.227 -16.016 0.013 1 96.25 227 ALA A CA 1
ATOM 1724 C C . ALA A 1 227 ? 4.461 -15.289 1.113 1 96.25 227 ALA A C 1
ATOM 1726 O O . ALA A 1 227 ? 3.764 -15.914 1.914 1 96.25 227 ALA A O 1
ATOM 1727 N N . MET A 1 228 ? 4.645 -14.023 1.111 1 92.81 228 MET A N 1
ATOM 1728 C CA . MET A 1 228 ? 3.941 -13.219 2.1 1 92.81 228 MET A CA 1
ATOM 1729 C C . MET A 1 228 ? 2.434 -13.406 1.985 1 92.81 228 MET A C 1
ATOM 1731 O O . MET A 1 228 ? 1.746 -13.578 2.994 1 92.81 228 MET A O 1
ATOM 1735 N N . TRP A 1 229 ? 1.964 -13.445 0.865 1 94.06 229 TRP A N 1
ATOM 1736 C CA . TRP A 1 229 ? 0.534 -13.625 0.626 1 94.06 229 TRP A CA 1
ATOM 1737 C C . TRP A 1 229 ? 0.08 -15.016 1.037 1 94.06 229 TRP A C 1
ATOM 1739 O O . TRP A 1 229 ? -0.964 -15.18 1.675 1 94.06 229 TRP A O 1
ATOM 1749 N N . LEU A 1 230 ? 0.8 -15.945 0.633 1 96.06 230 LEU A N 1
ATOM 1750 C CA . LEU A 1 230 ? 0.461 -17.328 0.937 1 96.06 230 LEU A CA 1
ATOM 1751 C C . LEU A 1 230 ? 0.355 -17.547 2.441 1 96.06 230 LEU A C 1
ATOM 1753 O O . LEU A 1 230 ? -0.552 -18.25 2.912 1 96.06 230 LEU A O 1
ATOM 1757 N N . ARG A 1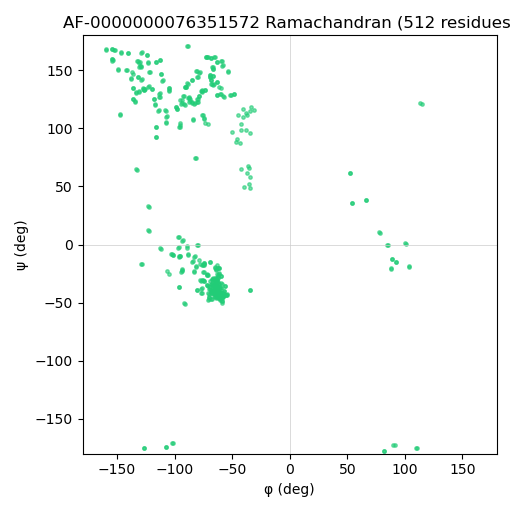 231 ? 1.237 -16.953 3.209 1 94 231 ARG A N 1
ATOM 1758 C CA . ARG A 1 231 ? 1.222 -17.078 4.66 1 94 231 ARG A CA 1
ATOM 1759 C C . ARG A 1 231 ? -0.068 -16.516 5.25 1 94 231 ARG A C 1
ATOM 1761 O O . ARG A 1 231 ? -0.615 -17.078 6.203 1 94 231 ARG A O 1
ATOM 1768 N N . ALA A 1 232 ? -0.546 -15.562 4.633 1 89.31 232 ALA A N 1
ATOM 1769 C CA . ALA A 1 232 ? -1.673 -14.828 5.207 1 89.31 232 ALA A CA 1
ATOM 1770 C C . ALA A 1 232 ? -3 -15.359 4.676 1 89.31 232 ALA A C 1
ATOM 1772 O O . ALA A 1 232 ? -4.027 -15.273 5.352 1 89.31 232 ALA A O 1
ATOM 1773 N N . ASN A 1 233 ? -2.939 -16 3.488 1 87.19 233 ASN A N 1
ATOM 1774 C CA . ASN A 1 233 ? -4.227 -16.172 2.822 1 87.19 233 ASN A CA 1
ATOM 1775 C C . ASN A 1 233 ? -4.465 -17.625 2.416 1 87.19 233 ASN A C 1
ATOM 1777 O O . ASN A 1 233 ? -5.59 -18 2.1 1 87.19 233 ASN A O 1
ATOM 1781 N N . ALA A 1 234 ? -3.43 -18.328 2.412 1 91.75 234 ALA A N 1
ATOM 1782 C CA . ALA A 1 234 ? -3.586 -19.656 1.812 1 91.75 234 ALA A CA 1
ATOM 1783 C C . ALA A 1 234 ? -3.434 -20.75 2.861 1 91.75 234 ALA A C 1
ATOM 1785 O O . ALA A 1 234 ? -2.48 -20.75 3.643 1 91.75 234 ALA A O 1
ATOM 1786 N N . ARG A 1 235 ? -4.348 -21.578 2.838 1 92.25 235 ARG A N 1
ATOM 1787 C CA . ARG A 1 235 ? -4.184 -22.797 3.621 1 92.25 235 ARG A CA 1
ATOM 1788 C C . ARG A 1 235 ? -3.318 -23.812 2.881 1 92.25 235 ARG A C 1
ATOM 1790 O O . ARG A 1 235 ? -3.43 -23.953 1.663 1 92.25 235 ARG A O 1
ATOM 1797 N N . PRO A 1 236 ? -2.523 -24.547 3.611 1 96.56 236 PRO A N 1
ATOM 1798 C CA . PRO A 1 236 ? -1.724 -25.562 2.934 1 96.56 236 PRO A CA 1
ATOM 1799 C C . PRO A 1 236 ? -2.572 -26.703 2.383 1 96.56 236 PRO A C 1
ATOM 1801 O O . PRO A 1 236 ? -3.555 -27.109 3.01 1 96.56 236 PRO A O 1
ATOM 1804 N N . PHE A 1 237 ? -2.24 -27.203 1.232 1 96.06 237 PHE A N 1
ATOM 1805 C CA . PHE A 1 237 ? -2.934 -28.375 0.704 1 96.06 237 PHE A CA 1
ATOM 1806 C C . PHE A 1 237 ? -2.178 -29.656 1.044 1 96.06 237 PHE A C 1
ATOM 1808 O O . PHE A 1 237 ? -2.658 -30.75 0.773 1 96.06 237 PHE A O 1
ATOM 1815 N N . TYR A 1 238 ? -1 -29.516 1.537 1 97.25 238 TYR A N 1
ATOM 1816 C CA . TYR A 1 238 ? -0.195 -30.562 2.16 1 97.25 238 TYR A CA 1
ATOM 1817 C C . TYR A 1 238 ? 0.471 -30.047 3.432 1 97.25 238 TYR A C 1
ATOM 1819 O O . TYR A 1 238 ? 1.026 -28.953 3.453 1 97.25 238 TYR A O 1
ATOM 1827 N N . ASP A 1 239 ? 0.414 -30.812 4.445 1 97.06 239 ASP A N 1
ATOM 1828 C CA . ASP A 1 239 ? 1.037 -30.5 5.727 1 97.06 239 ASP A CA 1
ATOM 1829 C C . ASP A 1 239 ? 1.515 -31.766 6.438 1 97.06 239 ASP A C 1
ATOM 1831 O O . ASP A 1 239 ? 0.702 -32.562 6.926 1 97.06 239 ASP A O 1
ATOM 1835 N N . ARG A 1 240 ? 2.744 -31.859 6.512 1 94.25 240 ARG A N 1
ATOM 1836 C CA . ARG A 1 240 ? 3.318 -33.062 7.086 1 94.25 240 ARG A CA 1
ATOM 1837 C C . ARG A 1 240 ? 2.979 -33.188 8.562 1 94.25 240 ARG A C 1
ATOM 1839 O O . ARG A 1 240 ? 2.691 -34.281 9.055 1 94.25 240 ARG A O 1
ATOM 1846 N N . GLU A 1 241 ? 2.977 -32.156 9.305 1 90.25 241 GLU A N 1
ATOM 1847 C CA . GLU A 1 241 ? 2.736 -32.188 10.742 1 90.25 241 GLU A CA 1
ATOM 1848 C C . GLU A 1 241 ? 1.252 -32.344 11.055 1 90.25 241 GLU A C 1
ATOM 1850 O O . GLU A 1 241 ? 0.889 -32.875 12.109 1 90.25 241 GLU A O 1
ATOM 1855 N N . ALA A 1 242 ? 0.428 -31.906 10.312 1 81.75 242 ALA A N 1
ATOM 1856 C CA . ALA A 1 242 ? -1.001 -32.125 10.516 1 81.75 242 ALA A CA 1
ATOM 1857 C C . ALA A 1 242 ? -1.365 -33.594 10.242 1 81.75 242 ALA A C 1
ATOM 1859 O O . ALA A 1 242 ? -2.334 -34.125 10.797 1 81.75 242 ALA A O 1
ATOM 1860 N N . GLN A 1 243 ? -0.741 -34.156 9.336 1 69.88 243 GLN A N 1
ATOM 1861 C CA . GLN A 1 243 ? -0.981 -35.562 8.977 1 69.88 243 GLN A CA 1
ATOM 1862 C C . GLN A 1 243 ? -0.436 -36.5 10.039 1 69.88 243 GLN A C 1
ATOM 1864 O O . GLN A 1 243 ? -0.934 -37.625 10.195 1 69.88 243 GLN A O 1
ATOM 1869 N N . ALA A 1 244 ? 0.564 -36.125 10.82 1 57.75 244 ALA A N 1
ATOM 1870 C CA . ALA A 1 244 ? 1.145 -36.969 11.859 1 57.75 244 ALA A CA 1
ATOM 1871 C C . ALA A 1 244 ? 0.27 -36.969 13.109 1 57.75 244 ALA A C 1
ATOM 1873 O O . ALA A 1 244 ? 0.47 -37.781 14.016 1 57.75 244 ALA A O 1
ATOM 1874 N N . ALA A 1 245 ? -0.673 -36.031 13.156 1 51.41 245 ALA A N 1
ATOM 1875 C CA . ALA A 1 245 ? -1.449 -36.125 14.391 1 51.41 245 ALA A CA 1
ATOM 1876 C C . ALA A 1 245 ? -2.393 -37.312 14.359 1 51.41 245 ALA A C 1
ATOM 1878 O O . ALA A 1 245 ? -3.113 -37.531 13.383 1 51.41 245 ALA A O 1
ATOM 1879 N N . PRO A 1 246 ? -2.004 -38.344 15.086 1 44.34 246 PRO A N 1
ATOM 1880 C CA . PRO A 1 246 ? -2.926 -39.5 15.148 1 44.34 246 PRO A CA 1
ATOM 1881 C C . PRO A 1 246 ? -4.387 -39.062 15.266 1 44.34 246 PRO A C 1
ATOM 1883 O O . PRO A 1 246 ? -4.676 -38 15.82 1 44.34 246 PRO A O 1
ATOM 1886 N N . ALA A 1 247 ? -5.18 -39.375 14.312 1 47.47 247 ALA A N 1
ATOM 1887 C CA . ALA A 1 247 ? -6.613 -39.219 14.539 1 47.47 247 ALA A CA 1
ATOM 1888 C C . ALA A 1 247 ? -6.977 -39.531 15.984 1 47.47 247 ALA A C 1
ATOM 1890 O O . ALA A 1 247 ? -6.426 -40.438 16.578 1 47.47 247 ALA A O 1
ATOM 1891 N N . PRO A 1 248 ? -7.445 -38.469 16.688 1 43.19 248 PRO A N 1
ATOM 1892 C CA . PRO A 1 248 ? -7.898 -38.906 18 1 43.19 248 PRO A CA 1
ATOM 1893 C C . PRO A 1 248 ? -8.508 -40.312 17.984 1 43.19 248 PRO A C 1
ATOM 1895 O O . PRO A 1 248 ? -9.031 -40.75 16.953 1 43.19 248 PRO A O 1
ATOM 1898 N N . ALA A 1 249 ? -7.961 -41.156 18.656 1 39.91 249 ALA A N 1
ATOM 1899 C CA . ALA A 1 249 ? -8.578 -42.438 19 1 39.91 249 ALA A CA 1
ATOM 1900 C C . ALA A 1 249 ? -10.047 -42.25 19.391 1 39.91 249 ALA A C 1
ATOM 1902 O O . ALA A 1 249 ? -10.352 -41.531 20.344 1 39.91 249 ALA A O 1
ATOM 1903 N N . GLY A 1 250 ? -11.016 -41.781 18.406 1 37.59 250 GLY A N 1
ATOM 1904 C CA . GLY A 1 250 ? -12.414 -41.906 18.781 1 37.59 250 GLY A CA 1
ATOM 1905 C C . GLY A 1 250 ? -12.695 -43.156 19.625 1 37.59 250 GLY A C 1
ATOM 1906 O O . GLY A 1 250 ? -12.68 -44.281 19.109 1 37.59 250 GLY A O 1
ATOM 1907 N N . GLY A 1 251 ? -12.039 -43.281 20.75 1 35.62 251 GLY A N 1
ATOM 1908 C CA . GLY A 1 251 ? -12.617 -44.219 21.688 1 35.62 251 GLY A CA 1
ATOM 1909 C C . GLY A 1 251 ? -14.109 -44.062 21.875 1 35.62 251 GLY A C 1
ATOM 1910 O O . GLY A 1 251 ? -14.586 -42.938 22.125 1 35.62 251 GLY A O 1
ATOM 1911 N N . TYR A 1 252 ? -14.953 -44.781 21 1 36.34 252 TYR A N 1
ATOM 1912 C CA . TYR A 1 252 ? -16.359 -45.094 21.219 1 36.34 252 TYR A CA 1
ATOM 1913 C C . TYR A 1 252 ? -16.609 -45.469 22.672 1 36.34 252 TYR A C 1
ATOM 1915 O O . TYR A 1 252 ? -16.297 -46.562 23.094 1 36.34 252 TYR A O 1
ATOM 1923 N N . GLY A 1 253 ? -16.172 -44.719 23.594 1 34.03 253 GLY A N 1
ATOM 1924 C CA . GLY A 1 253 ? -16.656 -45.062 24.922 1 34.03 253 GLY A CA 1
ATOM 1925 C C . GLY A 1 253 ? -18.156 -45.219 24.984 1 34.03 253 GLY A C 1
ATOM 1926 O O . GLY A 1 253 ? -18.891 -44.375 24.453 1 34.03 253 GLY A O 1
ATOM 1927 N N . TYR A 1 254 ? -18.656 -46.531 24.875 1 37.56 254 TYR A N 1
ATOM 1928 C CA . TYR A 1 254 ? -19.969 -47.094 25.203 1 37.56 254 TYR A CA 1
ATOM 1929 C C . TYR A 1 254 ? -20.516 -46.469 26.469 1 37.56 254 TYR A C 1
ATOM 1931 O O . TYR A 1 254 ? -19.812 -46.344 27.469 1 37.56 254 TYR A O 1
ATOM 1939 N N . PRO A 1 255 ? -21.391 -45.5 26.297 1 34.78 255 PRO A N 1
ATOM 1940 C CA . PRO A 1 255 ? -22.078 -45.094 27.516 1 34.78 255 PRO A CA 1
ATOM 1941 C C . PRO A 1 255 ? -22.547 -46.281 28.359 1 34.78 255 PRO A C 1
ATOM 1943 O O . PRO A 1 255 ? -22.891 -47.312 27.812 1 34.78 255 PRO A O 1
ATOM 1946 N N . ALA A 1 256 ? -21.953 -46.469 29.5 1 32.19 256 ALA A N 1
ATOM 1947 C CA . ALA A 1 256 ? -22.391 -47.375 30.547 1 32.19 256 ALA A CA 1
ATOM 1948 C C . ALA A 1 256 ? -23.906 -47.312 30.75 1 32.19 256 ALA A C 1
ATOM 1950 O O . ALA A 1 256 ? -24.484 -46.25 30.719 1 32.19 256 ALA A O 1
ATOM 1951 N N . GLN A 1 257 ? -24.578 -48.344 30.234 1 29.42 257 GLN A N 1
ATOM 1952 C CA . GLN A 1 257 ? -25.953 -48.75 30.469 1 29.42 257 GLN A CA 1
ATOM 1953 C C . GLN A 1 257 ? -26.359 -48.5 31.922 1 29.42 257 GLN A C 1
ATOM 1955 O O . GLN A 1 257 ? -25.781 -49.125 32.844 1 29.42 257 GLN A O 1
ATOM 1960 N N . TYR A 1 258 ? -26.484 -47.188 32.438 1 27.27 258 TYR A N 1
ATOM 1961 C CA . TYR A 1 258 ? -27.359 -47.188 33.594 1 27.27 258 TYR A CA 1
ATOM 1962 C C . TYR A 1 258 ? -28.828 -47.312 33.188 1 27.27 258 TYR A C 1
ATOM 1964 O O . TYR A 1 258 ? -29.203 -46.875 32.094 1 27.27 258 TYR A O 1
ATOM 1972 N N . MET B 1 1 ? -38.312 1.869 -9.039 1 28.69 1 MET B N 1
ATOM 1973 C CA . MET B 1 1 ? -37 2.436 -9.289 1 28.69 1 MET B CA 1
ATOM 1974 C C . MET B 1 1 ? -36.25 1.654 -10.375 1 28.69 1 MET B C 1
ATOM 1976 O O . MET B 1 1 ? -35.875 0.502 -10.164 1 28.69 1 MET B O 1
ATOM 1980 N N . SER B 1 2 ? -36.406 1.975 -11.664 1 32.72 2 SER B N 1
ATOM 1981 C CA . SER B 1 2 ? -36.469 1.17 -12.883 1 32.72 2 SER B CA 1
ATOM 1982 C C . SER B 1 2 ? -35.062 0.734 -13.328 1 32.72 2 SER B C 1
ATOM 1984 O O . SER B 1 2 ? -34.094 1.379 -12.992 1 32.72 2 SER B O 1
ATOM 1986 N N . ALA B 1 3 ? -34.969 -0.481 -13.945 1 47.34 3 ALA B N 1
ATOM 1987 C CA . ALA B 1 3 ? -33.875 -1.142 -14.648 1 47.34 3 ALA B CA 1
ATOM 1988 C C . ALA B 1 3 ? -33.031 -0.13 -15.406 1 47.34 3 ALA B C 1
ATOM 1990 O O . ALA B 1 3 ? -31.812 -0.315 -15.547 1 47.34 3 ALA B O 1
ATOM 1991 N N . SER B 1 4 ? -33.625 0.828 -15.984 1 43.91 4 SER B N 1
ATOM 1992 C CA . SER B 1 4 ? -33 1.849 -16.812 1 43.91 4 SER B CA 1
ATOM 1993 C C . SER B 1 4 ? -32.031 2.719 -16.016 1 43.91 4 SER B C 1
ATOM 1995 O O . SER B 1 4 ? -30.984 3.123 -16.516 1 43.91 4 SER B O 1
ATOM 1997 N N . GLY B 1 5 ? -32.375 2.982 -14.742 1 43.16 5 GLY B N 1
ATOM 1998 C CA . GLY B 1 5 ? -31.531 3.797 -13.859 1 43.16 5 GLY B CA 1
ATOM 1999 C C . GLY B 1 5 ? -30.25 3.109 -13.445 1 43.16 5 GLY B C 1
ATOM 2000 O O . GLY B 1 5 ? -29.203 3.746 -13.367 1 43.16 5 GLY B O 1
ATOM 2001 N N . THR B 1 6 ? -30.438 1.806 -13.141 1 49.25 6 THR B N 1
ATOM 2002 C CA . THR B 1 6 ? -29.281 1.011 -12.742 1 49.25 6 THR B CA 1
ATOM 2003 C C . THR B 1 6 ? -28.297 0.878 -13.906 1 49.25 6 THR B C 1
ATOM 2005 O O . THR B 1 6 ? -27.078 0.943 -13.703 1 49.25 6 THR B O 1
ATOM 2008 N N . ALA B 1 7 ? -28.906 0.802 -15.156 1 50.94 7 ALA B N 1
ATOM 2009 C CA . ALA B 1 7 ? -28.078 0.697 -16.359 1 50.94 7 ALA B CA 1
ATOM 2010 C C . ALA B 1 7 ? -27.281 1.983 -16.578 1 50.94 7 ALA B C 1
ATOM 2012 O O . ALA B 1 7 ? -26.109 1.939 -16.938 1 50.94 7 ALA B O 1
ATOM 2013 N N . ALA B 1 8 ? -27.938 3.102 -16.328 1 53.03 8 ALA B N 1
ATOM 2014 C CA . ALA B 1 8 ? -27.297 4.395 -16.547 1 53.03 8 ALA B CA 1
ATOM 2015 C C . ALA B 1 8 ? -26.188 4.637 -15.547 1 53.03 8 ALA B C 1
ATOM 2017 O O . ALA B 1 8 ? -25.109 5.129 -15.898 1 53.03 8 ALA B O 1
ATOM 2018 N N . ALA B 1 9 ? -26.406 4.242 -14.383 1 59.25 9 ALA B N 1
ATOM 2019 C CA . ALA B 1 9 ? -25.422 4.449 -13.32 1 59.25 9 ALA B CA 1
ATOM 2020 C C . ALA B 1 9 ? -24.188 3.592 -13.562 1 59.25 9 ALA B C 1
ATOM 2022 O O . ALA B 1 9 ? -23.062 4.086 -13.492 1 59.25 9 ALA B O 1
ATOM 2023 N N . GLY B 1 10 ? -24.344 2.35 -13.977 1 70.5 10 GLY B N 1
ATOM 2024 C CA . GLY B 1 10 ? -23.234 1.487 -14.32 1 70.5 10 GLY B CA 1
ATOM 2025 C C . GLY B 1 10 ? -22.406 2.004 -15.484 1 70.5 10 GLY B C 1
ATOM 2026 O O . GLY B 1 10 ? -21.188 1.858 -15.508 1 70.5 10 GLY B O 1
ATOM 2027 N N . GLN B 1 11 ? -23.078 2.715 -16.219 1 79.06 11 GLN B N 1
ATOM 2028 C CA . GLN B 1 11 ? -22.406 3.248 -17.391 1 79.06 11 GLN B CA 1
ATOM 2029 C C . GLN B 1 11 ? -21.484 4.41 -17.031 1 79.06 11 GLN B C 1
ATOM 2031 O O . GLN B 1 11 ? -20.391 4.535 -17.578 1 79.06 11 GLN B O 1
ATOM 2036 N N . GLN B 1 12 ? -21.969 5.188 -16.094 1 87.69 12 GLN B N 1
ATOM 2037 C CA . GLN B 1 12 ? -21.125 6.305 -15.672 1 87.69 12 GLN B CA 1
ATOM 2038 C C . GLN B 1 12 ? -19.844 5.809 -15.023 1 87.69 12 GLN B C 1
ATOM 2040 O O . GLN B 1 12 ? -18.766 6.332 -15.297 1 87.69 12 GLN B O 1
ATOM 2045 N N . VAL B 1 13 ? -19.922 4.816 -14.227 1 91.31 13 VAL B N 1
ATOM 2046 C CA . VAL B 1 13 ? -18.766 4.246 -13.547 1 91.31 13 VAL B CA 1
ATOM 2047 C C . VAL B 1 13 ? -17.781 3.705 -14.578 1 91.31 13 VAL B C 1
ATOM 2049 O O . VAL B 1 13 ? -16.578 3.961 -14.492 1 91.31 13 VAL B O 1
ATOM 2052 N N . GLU B 1 14 ? -18.312 3.076 -15.57 1 91.25 14 GLU B N 1
ATOM 2053 C CA . GLU B 1 14 ? -17.469 2.475 -16.594 1 91.25 14 GLU B CA 1
ATOM 2054 C C . GLU B 1 14 ? -16.75 3.543 -17.406 1 91.25 14 GLU B C 1
ATOM 2056 O O . GLU B 1 14 ? -15.578 3.393 -17.75 1 91.25 14 GLU B O 1
ATOM 2061 N N . GLN B 1 15 ? -17.453 4.539 -17.719 1 90.12 15 GLN B N 1
ATOM 2062 C CA . GLN B 1 15 ? -16.859 5.637 -18.469 1 90.12 15 GLN B CA 1
ATOM 2063 C C . GLN B 1 15 ? -15.711 6.277 -17.672 1 90.12 15 GLN B C 1
ATOM 2065 O O . GLN B 1 15 ? -14.656 6.57 -18.234 1 90.12 15 GLN B O 1
ATOM 2070 N N . LEU B 1 16 ? -15.938 6.43 -16.438 1 90.75 16 LEU B N 1
ATOM 2071 C CA . LEU B 1 16 ? -14.93 7.066 -15.586 1 90.75 16 LEU B CA 1
ATOM 2072 C C . LEU B 1 16 ? -13.742 6.137 -15.367 1 90.75 16 LEU B C 1
ATOM 2074 O O . LEU B 1 16 ? -12.602 6.594 -15.281 1 90.75 16 LEU B O 1
ATOM 2078 N N . LEU B 1 17 ? -14.016 4.875 -15.289 1 88.38 17 LEU B N 1
ATOM 2079 C CA . LEU B 1 17 ? -12.961 3.887 -15.094 1 88.38 17 LEU B CA 1
ATOM 2080 C C . LEU B 1 17 ? -11.906 4.004 -16.188 1 88.38 17 LEU B C 1
ATOM 2082 O O . LEU B 1 17 ? -10.711 3.887 -15.914 1 88.38 17 LEU B O 1
ATOM 2086 N N . ARG B 1 18 ? -12.32 4.309 -17.312 1 84.88 18 ARG B N 1
ATOM 2087 C CA . ARG B 1 18 ? -11.43 4.395 -18.469 1 84.88 18 ARG B CA 1
ATOM 2088 C C . ARG B 1 18 ? -10.578 5.66 -18.406 1 84.88 18 ARG B C 1
ATOM 2090 O O . ARG B 1 18 ? -9.562 5.766 -19.094 1 84.88 18 ARG B O 1
ATOM 2097 N N . GLN B 1 19 ? -10.992 6.57 -17.562 1 83.31 19 GLN B N 1
ATOM 2098 C CA . GLN B 1 19 ? -10.305 7.859 -17.5 1 83.31 19 GLN B CA 1
ATOM 2099 C C . GLN B 1 19 ? -9.273 7.875 -16.375 1 83.31 19 GLN B C 1
ATOM 2101 O O . GLN B 1 19 ? -8.477 8.812 -16.266 1 83.31 19 GLN B O 1
ATOM 2106 N N . VAL B 1 20 ? -9.289 6.871 -15.531 1 79.75 20 VAL B N 1
ATOM 2107 C CA . VAL B 1 20 ? -8.367 6.848 -14.406 1 79.75 20 VAL B CA 1
ATOM 2108 C C . VAL B 1 20 ? -6.965 6.473 -14.898 1 79.75 20 VAL B C 1
ATOM 2110 O O . VAL B 1 20 ? -6.754 5.379 -15.414 1 79.75 20 VAL B O 1
ATOM 2113 N N . THR B 1 21 ? -6.07 7.418 -14.852 1 72.12 21 THR B N 1
ATOM 2114 C CA . THR B 1 21 ? -4.656 7.27 -15.18 1 72.12 21 THR B CA 1
ATOM 2115 C C . THR B 1 21 ? -3.777 7.891 -14.102 1 72.12 21 THR B C 1
ATOM 2117 O O . THR B 1 21 ? -4.262 8.648 -13.266 1 72.12 21 THR B O 1
ATOM 2120 N N . PRO B 1 22 ? -2.494 7.453 -14 1 66 22 PRO B N 1
ATOM 2121 C CA . PRO B 1 22 ? -1.63 8.062 -12.984 1 66 22 PRO B CA 1
ATOM 2122 C C . PRO B 1 22 ? -1.683 9.586 -13 1 66 22 PRO B C 1
ATOM 2124 O O . PRO B 1 22 ? -1.597 10.195 -14.07 1 66 22 PRO B O 1
ATOM 2127 N N . GLY B 1 23 ? -1.892 10.203 -11.867 1 71.56 23 GLY B N 1
ATOM 2128 C CA . GLY B 1 23 ? -1.893 11.648 -11.719 1 71.56 23 GLY B CA 1
ATOM 2129 C C . GLY B 1 23 ? -3.252 12.273 -11.969 1 71.56 23 GLY B C 1
ATOM 2130 O O . GLY B 1 23 ? -3.486 13.43 -11.609 1 71.56 23 GLY B O 1
ATOM 2131 N N . ARG B 1 24 ? -4.062 11.57 -12.648 1 81.06 24 ARG B N 1
ATOM 2132 C CA . ARG B 1 24 ? -5.395 12.125 -12.891 1 81.06 24 ARG B CA 1
ATOM 2133 C C . ARG B 1 24 ? -6.309 11.891 -11.695 1 81.06 24 ARG B C 1
ATOM 2135 O O . ARG B 1 24 ? -7.309 11.172 -11.797 1 81.06 24 ARG B O 1
ATOM 2142 N N . TYR B 1 25 ? -6.074 12.602 -10.742 1 86.44 25 TYR B N 1
ATOM 2143 C CA . TYR B 1 25 ? -6.777 12.43 -9.477 1 86.44 25 TYR B CA 1
ATOM 2144 C C . TYR B 1 25 ? -8.203 12.969 -9.562 1 86.44 25 TYR B C 1
ATOM 2146 O O . TYR B 1 25 ? -9.086 12.523 -8.828 1 86.44 25 TYR B O 1
ATOM 2154 N N . ASP B 1 26 ? -8.391 13.891 -10.492 1 90.12 26 ASP B N 1
ATOM 2155 C CA . ASP B 1 26 ? -9.742 14.398 -10.711 1 90.12 26 ASP B CA 1
ATOM 2156 C C . ASP B 1 26 ? -10.664 13.297 -11.234 1 90.12 26 ASP B C 1
ATOM 2158 O O . ASP B 1 26 ? -11.797 13.148 -10.773 1 90.12 26 ASP B O 1
ATOM 2162 N N . ALA B 1 27 ? -10.172 12.555 -12.18 1 91.06 27 ALA B N 1
ATOM 2163 C CA . ALA B 1 27 ? -10.93 11.43 -12.719 1 91.06 27 ALA B CA 1
ATOM 2164 C C . ALA B 1 27 ? -11.172 10.367 -11.648 1 91.06 27 ALA B C 1
ATOM 2166 O O . ALA B 1 27 ? -12.266 9.797 -11.57 1 91.06 27 ALA B O 1
ATOM 2167 N N . TYR B 1 28 ? -10.242 10.141 -10.883 1 92.94 28 TYR B N 1
ATOM 2168 C CA . TYR B 1 28 ? -10.367 9.172 -9.797 1 92.94 28 TYR B CA 1
ATOM 2169 C C . TYR B 1 28 ? -11.406 9.625 -8.781 1 92.94 28 TYR B C 1
ATOM 2171 O O . TYR B 1 28 ? -12.234 8.82 -8.336 1 92.94 28 TYR B O 1
ATOM 2179 N N . GLU B 1 29 ? -11.422 10.883 -8.453 1 94.69 29 GLU B N 1
ATOM 2180 C CA . GLU B 1 29 ? -12.414 11.422 -7.531 1 94.69 29 GLU B CA 1
ATOM 2181 C C . GLU B 1 29 ? -13.82 11.32 -8.109 1 94.69 29 GLU B C 1
ATOM 2183 O O . GLU B 1 29 ? -14.773 11.023 -7.391 1 94.69 29 GLU B O 1
ATOM 2188 N N . ALA B 1 30 ? -13.883 11.594 -9.344 1 95.12 30 ALA B N 1
ATOM 2189 C CA . ALA B 1 30 ? -15.172 11.461 -10.008 1 95.12 30 ALA B CA 1
ATOM 2190 C C . ALA B 1 30 ? -15.656 10.008 -9.977 1 95.12 30 ALA B C 1
ATOM 2192 O O . ALA B 1 30 ? -16.844 9.75 -9.797 1 95.12 30 ALA B O 1
ATOM 2193 N N . LEU B 1 31 ? -14.766 9.133 -10.109 1 95.62 31 LEU B N 1
ATOM 2194 C CA . LEU B 1 31 ? -15.094 7.711 -10.023 1 95.62 31 LEU B CA 1
ATOM 2195 C C . LEU B 1 31 ? -15.625 7.359 -8.641 1 95.62 31 LEU B C 1
ATOM 2197 O O . LEU B 1 31 ? -16.625 6.645 -8.516 1 95.62 31 LEU B O 1
ATOM 2201 N N . LEU B 1 32 ? -14.938 7.859 -7.625 1 97 32 LEU B N 1
ATOM 2202 C CA . LEU B 1 32 ? -15.383 7.586 -6.262 1 97 32 LEU B CA 1
ATOM 2203 C C . LEU B 1 32 ? -16.797 8.109 -6.039 1 97 32 LEU B C 1
ATOM 2205 O O . LEU B 1 32 ? -17.625 7.434 -5.41 1 97 32 LEU B O 1
ATOM 2209 N N . ARG B 1 33 ? -17.094 9.266 -6.531 1 96.69 33 ARG B N 1
ATOM 2210 C CA . ARG B 1 33 ? -18.422 9.844 -6.402 1 96.69 33 ARG B CA 1
ATOM 2211 C C . ARG B 1 33 ? -19.469 8.977 -7.113 1 96.69 33 ARG B C 1
ATOM 2213 O O . ARG B 1 33 ? -20.547 8.727 -6.574 1 96.69 33 ARG B O 1
ATOM 2220 N N . ALA B 1 34 ? -19.094 8.539 -8.266 1 97 34 ALA B N 1
ATOM 2221 C CA . ALA B 1 34 ? -20 7.68 -9.031 1 97 34 ALA B CA 1
ATOM 2222 C C . ALA B 1 34 ? -20.25 6.363 -8.297 1 97 34 ALA B C 1
ATOM 2224 O O . ALA B 1 34 ? -21.391 5.871 -8.266 1 97 34 ALA B O 1
ATOM 2225 N N . LEU B 1 35 ? -19.219 5.805 -7.738 1 96.38 35 LEU B N 1
ATOM 2226 C CA . LEU B 1 35 ? -19.328 4.543 -7.012 1 96.38 35 LEU B CA 1
ATOM 2227 C C . LEU B 1 35 ? -20.234 4.691 -5.797 1 96.38 35 LEU B C 1
ATOM 2229 O O . LEU B 1 35 ? -21.016 3.789 -5.488 1 96.38 35 LEU B O 1
ATOM 2233 N N . ALA B 1 36 ? -20.141 5.812 -5.137 1 96.69 36 ALA B N 1
ATOM 2234 C CA . ALA B 1 36 ? -20.953 6.074 -3.949 1 96.69 36 ALA B CA 1
ATOM 2235 C C . ALA B 1 36 ? -22.438 6.141 -4.305 1 96.69 36 ALA B C 1
ATOM 2237 O O . ALA B 1 36 ? -23.281 5.82 -3.479 1 96.69 36 ALA B O 1
ATOM 2238 N N . ALA B 1 37 ? -22.734 6.539 -5.504 1 95.44 37 ALA B N 1
ATOM 2239 C CA . ALA B 1 37 ? -24.125 6.777 -5.914 1 95.44 37 ALA B CA 1
ATOM 2240 C C . ALA B 1 37 ? -24.703 5.562 -6.629 1 95.44 37 ALA B C 1
ATOM 2242 O O . ALA B 1 37 ? -25.875 5.555 -7.008 1 95.44 37 ALA B O 1
ATOM 2243 N N . ASP B 1 38 ? -23.906 4.516 -6.828 1 95 38 ASP B N 1
ATOM 2244 C CA . ASP B 1 38 ? -24.344 3.395 -7.652 1 95 38 ASP B CA 1
ATOM 2245 C C . ASP B 1 38 ? -24.203 2.072 -6.898 1 95 38 ASP B C 1
ATOM 2247 O O . ASP B 1 38 ? -23.984 2.062 -5.688 1 95 38 ASP B O 1
ATOM 2251 N N . GLN B 1 39 ? -24.5 1.011 -7.652 1 96.44 39 GLN B N 1
ATOM 2252 C CA . GLN B 1 39 ? -24.328 -0.335 -7.117 1 96.44 39 GLN B CA 1
ATOM 2253 C C . GLN B 1 39 ? -23.203 -1.082 -7.836 1 96.44 39 GLN B C 1
ATOM 2255 O O . GLN B 1 39 ? -22.812 -0.708 -8.945 1 96.44 39 GLN B O 1
ATOM 2260 N N . VAL B 1 40 ? -22.688 -2.094 -7.176 1 97 40 VAL B N 1
ATOM 2261 C CA . VAL B 1 40 ? -21.688 -2.99 -7.762 1 97 40 VAL B CA 1
ATOM 2262 C C . VAL B 1 40 ? -22.125 -4.441 -7.559 1 97 40 VAL B C 1
ATOM 2264 O O . VAL B 1 40 ? -22.953 -4.734 -6.699 1 97 40 VAL B O 1
ATOM 2267 N N . TRP B 1 41 ? -21.672 -5.277 -8.43 1 96.75 41 TRP B N 1
ATOM 2268 C CA . TRP B 1 41 ? -21.891 -6.715 -8.344 1 96.75 41 TRP B CA 1
ATOM 2269 C C . TRP B 1 41 ? -20.703 -7.406 -7.688 1 96.75 41 TRP B C 1
ATOM 2271 O O . TRP B 1 41 ? -19.688 -7.641 -8.336 1 96.75 41 TRP B O 1
ATOM 2281 N N . MET B 1 42 ? -20.812 -7.758 -6.406 1 97.12 42 MET B N 1
ATOM 2282 C CA . MET B 1 42 ? -19.734 -8.406 -5.652 1 97.12 42 MET B CA 1
ATOM 2283 C C . MET B 1 42 ? -19.656 -9.891 -5.992 1 97.12 42 MET B C 1
ATOM 2285 O O . MET B 1 42 ? -20.656 -10.609 -5.895 1 97.12 42 MET B O 1
ATOM 2289 N N . LEU B 1 43 ? -18.469 -10.344 -6.355 1 94.81 43 LEU B N 1
ATOM 2290 C CA . LEU B 1 43 ? -18.297 -11.734 -6.773 1 94.81 43 LEU B CA 1
ATOM 2291 C C . LEU B 1 43 ? -18.016 -12.633 -5.574 1 94.81 43 LEU B C 1
ATOM 2293 O O . LEU B 1 43 ? -17.062 -12.406 -4.828 1 94.81 43 LEU B O 1
ATOM 2297 N N . LEU B 1 44 ? -18.875 -13.602 -5.445 1 93.19 44 LEU B N 1
ATOM 2298 C CA . LEU B 1 44 ? -18.75 -14.516 -4.316 1 93.19 44 LEU B CA 1
ATOM 2299 C C . LEU B 1 44 ? -17.938 -15.758 -4.703 1 93.19 44 LEU B C 1
ATOM 2301 O O . LEU B 1 44 ? -18.266 -16.422 -5.695 1 93.19 44 LEU B O 1
ATOM 2305 N N . TRP B 1 45 ? -16.938 -15.969 -3.949 1 86.56 45 TRP B N 1
ATOM 2306 C CA . TRP B 1 45 ? -16.156 -17.172 -4.141 1 86.56 45 TRP B CA 1
ATOM 2307 C C . TRP B 1 45 ? -16.875 -18.391 -3.553 1 86.56 45 TRP B C 1
ATOM 2309 O O . TRP B 1 45 ? -16.734 -19.5 -4.059 1 86.56 45 TRP B O 1
ATOM 2319 N N . HIS B 1 46 ? -17.438 -18.203 -2.418 1 86 46 HIS B N 1
ATOM 2320 C CA . HIS B 1 46 ? -18.172 -19.25 -1.727 1 86 46 HIS B CA 1
ATOM 2321 C C . HIS B 1 46 ? -19.531 -18.75 -1.248 1 86 46 HIS B C 1
ATOM 2323 O O . HIS B 1 46 ? -19.688 -17.578 -0.909 1 86 46 HIS B O 1
ATOM 2329 N N . GLY B 1 47 ? -20.484 -19.641 -1.304 1 88.81 47 GLY B N 1
ATOM 2330 C CA . GLY B 1 47 ? -21.797 -19.344 -0.743 1 88.81 47 GLY B CA 1
ATOM 2331 C C . GLY B 1 47 ? -22.672 -18.531 -1.682 1 88.81 47 GLY B C 1
ATOM 2332 O O . GLY B 1 47 ? -22.344 -18.375 -2.859 1 88.81 47 GLY B O 1
ATOM 2333 N N . GLN B 1 48 ? -23.891 -18.203 -1.15 1 90.06 48 GLN B N 1
ATOM 2334 C CA . GLN B 1 48 ? -24.875 -17.422 -1.886 1 90.06 48 GLN B CA 1
ATOM 2335 C C . GLN B 1 48 ? -25.141 -16.078 -1.205 1 90.06 48 GLN B C 1
ATOM 2337 O O . GLN B 1 48 ? -24.828 -15.906 -0.022 1 90.06 48 GLN B O 1
ATOM 2342 N N . ALA B 1 49 ? -25.609 -15.211 -2.018 1 87.62 49 ALA B N 1
ATOM 2343 C CA . ALA B 1 49 ? -25.922 -13.891 -1.472 1 87.62 49 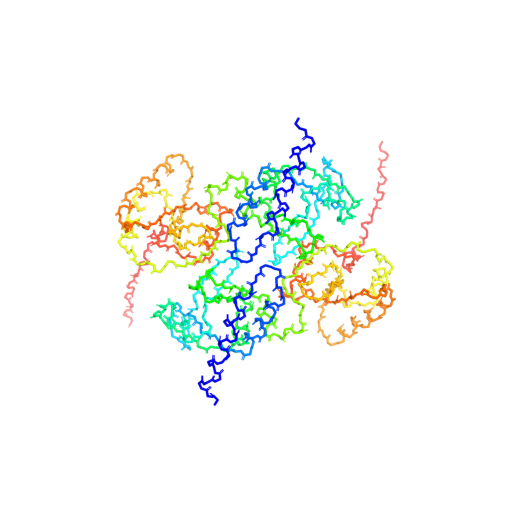ALA B CA 1
ATOM 2344 C C . ALA B 1 49 ? -26.812 -14.008 -0.244 1 87.62 49 ALA B C 1
ATOM 2346 O O . ALA B 1 49 ? -27.812 -14.734 -0.263 1 87.62 49 ALA B O 1
ATOM 2347 N N . GLY B 1 50 ? -26.391 -13.367 0.792 1 85.38 50 GLY B N 1
ATOM 2348 C CA . GLY B 1 50 ? -27.234 -13.344 1.977 1 85.38 50 GLY B CA 1
ATOM 2349 C C . GLY B 1 50 ? -26.984 -14.508 2.918 1 85.38 50 GLY B C 1
ATOM 2350 O O . GLY B 1 50 ? -27.5 -14.539 4.031 1 85.38 50 GLY B O 1
ATOM 2351 N N . SER B 1 51 ? -26.25 -15.516 2.463 1 89.38 51 SER B N 1
ATOM 2352 C CA . SER B 1 51 ? -25.938 -16.656 3.312 1 89.38 51 SER B CA 1
ATOM 2353 C C . SER B 1 51 ? -24.781 -16.359 4.254 1 89.38 51 SER B C 1
ATOM 2355 O O . SER B 1 51 ? -23.891 -15.57 3.918 1 89.38 51 SER B O 1
ATOM 2357 N N . PRO B 1 52 ? -24.797 -16.969 5.418 1 86.5 52 PRO B N 1
ATOM 2358 C CA . PRO B 1 52 ? -23.703 -16.75 6.379 1 86.5 52 PRO B CA 1
ATOM 2359 C C . PRO B 1 52 ? -22.359 -17.25 5.867 1 86.5 52 PRO B C 1
ATOM 2361 O O . PRO B 1 52 ? -21.312 -16.797 6.344 1 86.5 52 PRO B O 1
ATOM 2364 N N . ASP B 1 53 ? -22.406 -18.125 4.953 1 88.25 53 ASP B N 1
ATOM 2365 C CA . ASP B 1 53 ? -21.156 -18.688 4.453 1 88.25 53 ASP B CA 1
ATOM 2366 C C . ASP B 1 53 ? -20.656 -17.922 3.232 1 88.25 53 ASP B C 1
ATOM 2368 O O . ASP B 1 53 ? -19.641 -18.297 2.635 1 88.25 53 ASP B O 1
ATOM 2372 N N . ALA B 1 54 ? -21.344 -16.875 2.887 1 88.06 54 ALA B N 1
ATOM 2373 C CA . ALA B 1 54 ? -20.969 -16.078 1.724 1 88.06 54 ALA B CA 1
ATOM 2374 C C . ALA B 1 54 ? -19.594 -15.438 1.929 1 88.06 54 ALA B C 1
ATOM 2376 O O . ALA B 1 54 ? -19.344 -14.82 2.965 1 88.06 54 ALA B O 1
ATOM 2377 N N . GLN B 1 55 ? -18.703 -15.633 0.941 1 88.62 55 GLN B N 1
ATOM 2378 C CA . GLN B 1 55 ? -17.359 -15.086 1.015 1 88.62 55 GLN B CA 1
ATOM 2379 C C . GLN B 1 55 ? -16.938 -14.453 -0.312 1 88.62 55 GLN B C 1
ATOM 2381 O O . GLN B 1 55 ? -17.062 -15.086 -1.367 1 88.62 55 GLN B O 1
ATOM 2386 N N . TYR B 1 56 ? -16.562 -13.242 -0.181 1 90.38 56 TYR B N 1
ATOM 2387 C CA . TYR B 1 56 ? -16.031 -12.594 -1.372 1 90.38 56 TYR B CA 1
ATOM 2388 C C . TYR B 1 56 ? -14.711 -13.227 -1.796 1 90.38 56 TYR B C 1
ATOM 2390 O O . TYR B 1 56 ? -14.008 -13.82 -0.974 1 90.38 56 TYR B O 1
ATOM 2398 N N . GLY B 1 57 ? -14.492 -13.156 -3.055 1 83.75 57 GLY B N 1
ATOM 2399 C CA . GLY B 1 57 ? -13.141 -13.5 -3.484 1 83.75 57 GLY B CA 1
ATOM 2400 C C . GLY B 1 57 ? -12.078 -12.633 -2.842 1 83.75 57 GLY B C 1
ATOM 2401 O O . GLY B 1 57 ? -12.352 -11.523 -2.393 1 83.75 57 GLY B O 1
ATOM 2402 N N . ASN B 1 58 ? -10.836 -13.148 -2.719 1 86.81 58 ASN B N 1
ATOM 2403 C CA . ASN B 1 58 ? -9.734 -12.406 -2.127 1 86.81 58 ASN B CA 1
ATOM 2404 C C . ASN B 1 58 ? -8.617 -12.164 -3.137 1 86.81 58 ASN B C 1
ATOM 2406 O O . ASN B 1 58 ? -8.109 -13.109 -3.744 1 86.81 58 ASN B O 1
ATOM 2410 N N . MET B 1 59 ? -8.391 -10.945 -3.311 1 90.5 59 MET B N 1
ATOM 2411 C CA . MET B 1 59 ? -7.324 -10.492 -4.195 1 90.5 59 MET B CA 1
ATOM 2412 C C . MET B 1 59 ? -6.344 -9.594 -3.453 1 90.5 59 MET B C 1
ATOM 2414 O O . MET B 1 59 ? -6.754 -8.773 -2.625 1 90.5 59 MET B O 1
ATOM 2418 N N . GLU B 1 60 ? -5.094 -9.852 -3.705 1 91.69 60 GLU B N 1
ATOM 2419 C CA . GLU B 1 60 ? -4.105 -8.969 -3.107 1 91.69 60 GLU B CA 1
ATOM 2420 C C . GLU B 1 60 ? -3.26 -8.281 -4.176 1 91.69 60 GLU B C 1
ATOM 2422 O O . GLU B 1 60 ? -2.861 -8.906 -5.16 1 91.69 60 GLU B O 1
ATOM 2427 N N . VAL B 1 61 ? -3.055 -6.977 -4.066 1 88.19 61 VAL B N 1
ATOM 2428 C CA . VAL B 1 61 ? -2.197 -6.168 -4.926 1 88.19 61 VAL B CA 1
ATOM 2429 C C . VAL B 1 61 ? -1.337 -5.242 -4.07 1 88.19 61 VAL B C 1
ATOM 2431 O O . VAL B 1 61 ? -1.86 -4.438 -3.293 1 88.19 61 VAL B O 1
ATOM 2434 N N . GLU B 1 62 ? -0.068 -5.324 -4.203 1 83.44 62 GLU B N 1
ATOM 2435 C CA . GLU B 1 62 ? 0.874 -4.473 -3.482 1 83.44 62 GLU B CA 1
ATOM 2436 C C . GLU B 1 62 ? 0.627 -4.527 -1.978 1 83.44 62 GLU B C 1
ATOM 2438 O O . GLU B 1 62 ? 0.608 -3.494 -1.307 1 83.44 62 GLU B O 1
ATOM 2443 N N . GLY B 1 63 ? 0.232 -5.801 -1.54 1 82.88 63 GLY B N 1
ATOM 2444 C CA . GLY B 1 63 ? 0.086 -6.031 -0.111 1 82.88 63 GLY B CA 1
ATOM 2445 C C . GLY B 1 63 ? -1.27 -5.613 0.425 1 82.88 63 GLY B C 1
ATOM 2446 O O . GLY B 1 63 ? -1.544 -5.762 1.618 1 82.88 63 GLY B O 1
ATOM 2447 N N . LEU B 1 64 ? -2.088 -5.109 -0.446 1 89.06 64 LEU B N 1
ATOM 2448 C CA . LEU B 1 64 ? -3.426 -4.684 -0.054 1 89.06 64 LEU B CA 1
ATOM 2449 C C . LEU B 1 64 ? -4.477 -5.68 -0.532 1 89.06 64 LEU B C 1
ATOM 2451 O O . LEU B 1 64 ? -4.406 -6.168 -1.662 1 89.06 64 LEU B O 1
ATOM 2455 N N . GLY B 1 65 ? -5.387 -6.012 0.345 1 92.81 65 GLY B N 1
ATOM 2456 C CA . GLY B 1 65 ? -6.457 -6.934 0.01 1 92.81 65 GLY B CA 1
ATOM 2457 C C . GLY B 1 65 ? -7.641 -6.258 -0.663 1 92.81 65 GLY B C 1
ATOM 2458 O O . GLY B 1 65 ? -8.016 -5.145 -0.294 1 92.81 65 GLY B O 1
ATOM 2459 N N . TYR B 1 66 ? -8.211 -6.969 -1.654 1 96.06 66 TYR B N 1
ATOM 2460 C CA . TYR B 1 66 ? -9.352 -6.449 -2.398 1 96.06 66 TYR B CA 1
ATOM 2461 C C . TYR B 1 66 ? -10.391 -7.539 -2.633 1 96.06 66 TYR B C 1
ATOM 2463 O O . TYR B 1 66 ? -10.039 -8.703 -2.836 1 96.06 66 TYR B O 1
ATOM 2471 N N . ALA B 1 67 ? -11.609 -7.18 -2.561 1 96.12 67 ALA B N 1
ATOM 2472 C CA . ALA B 1 67 ? -12.703 -8.023 -3.041 1 96.12 67 ALA B CA 1
ATOM 2473 C C . ALA B 1 67 ? -13.07 -7.676 -4.48 1 96.12 67 ALA B C 1
ATOM 2475 O O . ALA B 1 67 ? -13.367 -6.523 -4.793 1 96.12 67 ALA B O 1
ATOM 2476 N N . P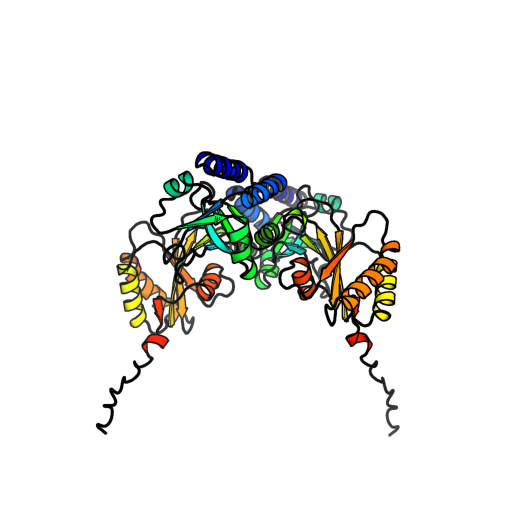RO B 1 68 ? -12.977 -8.641 -5.324 1 95.19 68 PRO B N 1
ATOM 2477 C CA . PRO B 1 68 ? -13.297 -8.359 -6.727 1 95.19 68 PRO B CA 1
ATOM 2478 C C . PRO B 1 68 ? -14.789 -8.094 -6.949 1 95.19 68 PRO B C 1
ATOM 2480 O O . PRO B 1 68 ? -15.633 -8.703 -6.285 1 95.19 68 PRO B O 1
ATOM 2483 N N . CYS B 1 69 ? -15.086 -7.215 -7.875 1 97.19 69 CYS B N 1
ATOM 2484 C CA . CYS B 1 69 ? -16.453 -6.918 -8.273 1 97.19 69 CYS B CA 1
ATOM 2485 C C . CYS B 1 69 ? -16.5 -6.398 -9.711 1 97.19 69 CYS B C 1
ATOM 2487 O O . CYS B 1 69 ? -15.461 -6.176 -10.328 1 97.19 69 CYS B O 1
ATOM 2489 N N . VAL B 1 70 ? -17.734 -6.344 -10.234 1 96.94 70 VAL B N 1
ATOM 2490 C CA . VAL B 1 70 ? -17.938 -5.754 -11.555 1 96.94 70 VAL B CA 1
ATOM 2491 C C . VAL B 1 70 ? -18.969 -4.629 -11.461 1 96.94 70 VAL B C 1
ATOM 2493 O O . VAL B 1 70 ? -19.703 -4.52 -10.477 1 96.94 70 VAL B O 1
ATOM 2496 N N . THR B 1 71 ? -19 -3.799 -12.469 1 96.31 71 THR B N 1
ATOM 2497 C CA . THR B 1 71 ? -19.672 -2.516 -12.336 1 96.31 71 THR B CA 1
ATOM 2498 C C . THR B 1 71 ? -21.047 -2.559 -13 1 96.31 71 THR B C 1
ATOM 2500 O O . THR B 1 71 ? -21.844 -1.618 -12.875 1 96.31 71 THR B O 1
ATOM 2503 N N . SER B 1 72 ? -21.422 -3.602 -13.75 1 95.06 72 SER B N 1
ATOM 2504 C CA . SER B 1 72 ? -22.719 -3.721 -14.414 1 95.06 72 SER B CA 1
ATOM 2505 C C . SER B 1 72 ? -23.031 -5.172 -14.758 1 95.06 72 SER B C 1
ATOM 2507 O O . SER B 1 72 ? -22.156 -6.039 -14.68 1 95.06 72 SER B O 1
ATOM 2509 N N . ALA B 1 73 ? -24.312 -5.367 -15.133 1 93.88 73 ALA B N 1
ATOM 2510 C CA . ALA B 1 73 ? -24.719 -6.688 -15.602 1 93.88 73 ALA B CA 1
ATOM 2511 C C . ALA B 1 73 ? -23.953 -7.082 -16.859 1 93.88 73 ALA B C 1
ATOM 2513 O O . ALA B 1 73 ? -23.609 -8.25 -17.047 1 93.88 73 ALA B O 1
ATOM 2514 N N . GLN B 1 74 ? -23.734 -6.141 -17.672 1 94.06 74 GLN B N 1
ATOM 2515 C CA . GLN B 1 74 ? -22.984 -6.387 -18.891 1 94.06 74 GLN B CA 1
ATOM 2516 C C . GLN B 1 74 ? -21.562 -6.844 -18.578 1 94.06 74 GLN B C 1
ATOM 2518 O O . GLN B 1 74 ? -21.047 -7.789 -19.188 1 94.06 74 GLN B O 1
ATOM 2523 N N . GLU B 1 75 ? -20.938 -6.184 -17.578 1 94.88 75 GLU B N 1
ATOM 2524 C CA . GLU B 1 75 ? -19.594 -6.566 -17.188 1 94.88 75 GLU B CA 1
ATOM 2525 C C . GLU B 1 75 ? -19.594 -7.934 -16.5 1 94.88 75 GLU B C 1
ATOM 2527 O O . GLU B 1 75 ? -18.625 -8.695 -16.641 1 94.88 75 GLU B O 1
ATOM 2532 N N . LEU B 1 76 ? -20.656 -8.234 -15.812 1 95.19 76 LEU B N 1
ATOM 2533 C CA . LEU B 1 76 ? -20.781 -9.562 -15.211 1 95.19 76 LEU B CA 1
ATOM 2534 C C . LEU B 1 76 ? -20.75 -10.648 -16.281 1 95.19 76 LEU B C 1
ATOM 2536 O O . LEU B 1 76 ? -20.031 -11.633 -16.156 1 95.19 76 LEU B O 1
ATOM 2540 N N . SER B 1 77 ? -21.469 -10.43 -17.297 1 94.94 77 SER B N 1
ATOM 2541 C CA . SER B 1 77 ? -21.5 -11.375 -18.406 1 94.94 77 SER B CA 1
ATOM 2542 C C . SER B 1 77 ? -20.156 -11.484 -19.094 1 94.94 77 SER B C 1
ATOM 2544 O O . SER B 1 77 ? -19.688 -12.586 -19.391 1 94.94 77 SER B O 1
ATOM 2546 N N . ALA B 1 78 ? -19.516 -10.367 -19.297 1 94 78 ALA B N 1
ATOM 2547 C CA . ALA B 1 78 ? -18.219 -10.32 -19.969 1 94 78 ALA B CA 1
ATOM 2548 C C . ALA B 1 78 ? -17.141 -11.008 -19.141 1 94 78 ALA B C 1
ATOM 2550 O O . ALA B 1 78 ? -16.172 -11.547 -19.688 1 94 78 ALA B O 1
ATOM 2551 N N . SER B 1 79 ? -17.234 -11 -17.875 1 91.88 79 SER B N 1
ATOM 2552 C CA . SER B 1 79 ? -16.234 -11.555 -16.969 1 91.88 79 SER B CA 1
ATOM 2553 C C . SER B 1 79 ? -16.234 -13.078 -17.031 1 91.88 79 SER B C 1
ATOM 2555 O O . SER B 1 79 ? -15.258 -13.719 -16.625 1 91.88 79 SER B O 1
ATOM 2557 N N . GLY B 1 80 ? -17.359 -13.641 -17.391 1 91.81 80 GLY B N 1
ATOM 2558 C CA . GLY B 1 80 ? -17.484 -15.094 -17.422 1 91.81 80 GLY B CA 1
ATOM 2559 C C . GLY B 1 80 ? -17.672 -15.695 -16.047 1 91.81 80 GLY B C 1
ATOM 2560 O O . GLY B 1 80 ? -17.562 -16.906 -15.867 1 91.81 80 GLY B O 1
ATOM 2561 N N . TRP B 1 81 ? -17.906 -14.922 -15.047 1 90.5 81 TRP B N 1
ATOM 2562 C CA . TRP B 1 81 ? -18.141 -15.414 -13.695 1 90.5 81 TRP B CA 1
ATOM 2563 C C . TRP B 1 81 ? -19.375 -16.328 -13.648 1 90.5 81 TRP B C 1
ATOM 2565 O O . TRP B 1 81 ? -20.438 -15.953 -14.125 1 90.5 81 TRP B O 1
ATOM 2575 N N . ASN B 1 82 ? -19.125 -17.422 -13.078 1 88.81 82 ASN B N 1
ATOM 2576 C CA . ASN B 1 82 ? -20.188 -18.422 -13.148 1 88.81 82 ASN B CA 1
ATOM 2577 C C . ASN B 1 82 ? -20.625 -18.875 -11.758 1 88.81 82 ASN B C 1
ATOM 2579 O O . ASN B 1 82 ? -21.281 -19.906 -11.602 1 88.81 82 ASN B O 1
ATOM 2583 N N . ARG B 1 83 ? -20.172 -18.125 -10.797 1 89.19 83 ARG B N 1
ATOM 2584 C CA . ARG B 1 83 ? -20.609 -18.375 -9.422 1 89.19 83 ARG B CA 1
ATOM 2585 C C . ARG B 1 83 ? -21.562 -17.281 -8.953 1 89.19 83 ARG B C 1
ATOM 2587 O O . ARG B 1 83 ? -22.062 -16.484 -9.758 1 89.19 83 ARG B O 1
ATOM 2594 N N . SER B 1 84 ? -21.891 -17.391 -7.684 1 94.06 84 SER B N 1
ATOM 2595 C CA . SER B 1 84 ? -22.875 -16.453 -7.145 1 94.06 84 SER B CA 1
ATOM 2596 C C . SER B 1 84 ? -22.281 -15.055 -7.012 1 94.06 84 SER B C 1
ATOM 2598 O O . SER B 1 84 ? -21.062 -14.875 -7.109 1 94.06 84 SER B O 1
ATOM 2600 N N . TYR B 1 85 ? -23.156 -14.109 -6.914 1 94.81 85 TYR B N 1
ATOM 2601 C CA . TYR B 1 85 ? -22.797 -12.711 -6.727 1 94.81 85 TYR B CA 1
ATOM 2602 C C . TYR B 1 85 ? -23.828 -11.984 -5.875 1 94.81 85 TYR B C 1
ATOM 2604 O O . TYR B 1 85 ? -24.906 -12.523 -5.594 1 94.81 85 TYR B O 1
ATOM 2612 N N . GLU B 1 86 ? -23.484 -10.836 -5.395 1 95.5 86 GLU B N 1
ATOM 2613 C CA . GLU B 1 86 ? -24.406 -9.969 -4.648 1 95.5 86 GLU B CA 1
ATOM 2614 C C . GLU B 1 86 ? -24.359 -8.539 -5.184 1 95.5 86 GLU B C 1
ATOM 2616 O O . GLU B 1 86 ? -23.281 -7.996 -5.438 1 95.5 86 GLU B O 1
ATOM 2621 N N . VAL B 1 87 ? -25.562 -8.016 -5.41 1 95.5 87 VAL B N 1
ATOM 2622 C CA . VAL B 1 87 ? -25.656 -6.613 -5.816 1 95.5 87 VAL B CA 1
ATOM 2623 C C . VAL B 1 87 ? -25.797 -5.723 -4.586 1 95.5 87 VAL B C 1
ATOM 2625 O O . VAL B 1 87 ? -26.75 -5.867 -3.816 1 95.5 87 VAL B O 1
ATOM 2628 N N . VAL B 1 88 ? -24.859 -4.836 -4.422 1 96.19 88 VAL B N 1
ATOM 2629 C CA . VAL B 1 88 ? -24.812 -4.031 -3.207 1 96.19 88 VAL B CA 1
ATOM 2630 C C . VAL B 1 88 ? -24.516 -2.574 -3.559 1 96.19 88 VAL B C 1
ATOM 2632 O O . VAL B 1 88 ? -23.797 -2.299 -4.527 1 96.19 88 VAL B O 1
ATOM 2635 N N . ARG B 1 89 ? -25.078 -1.671 -2.77 1 96.81 89 ARG B N 1
ATOM 2636 C CA . ARG B 1 89 ? -24.781 -0.257 -2.957 1 96.81 89 ARG B CA 1
ATOM 2637 C C . ARG B 1 89 ? -23.312 0.035 -2.623 1 96.81 89 ARG B C 1
ATOM 2639 O O . ARG B 1 89 ? -22.75 -0.548 -1.692 1 96.81 89 ARG B O 1
ATOM 2646 N N . GLY B 1 90 ? -22.734 0.968 -3.357 1 97.31 90 GLY B N 1
ATOM 2647 C CA . GLY B 1 90 ? -21.359 1.358 -3.133 1 97.31 90 GLY B CA 1
ATOM 2648 C C . GLY B 1 90 ? -21.078 1.775 -1.7 1 97.31 90 GLY B C 1
ATOM 2649 O O . GLY B 1 90 ? -20.078 1.351 -1.105 1 97.31 90 GLY B O 1
ATOM 2650 N N . THR B 1 91 ? -21.953 2.551 -1.118 1 97.88 91 THR B N 1
ATOM 2651 C CA . THR B 1 91 ? -21.766 3.025 0.249 1 97.88 91 THR B CA 1
ATOM 2652 C C . THR B 1 91 ? -21.844 1.865 1.238 1 97.88 91 THR B C 1
ATOM 2654 O O . THR B 1 91 ? -21.109 1.833 2.227 1 97.88 91 THR B O 1
ATOM 2657 N N . ASP B 1 92 ? -22.672 0.915 0.978 1 97.56 92 ASP B N 1
ATOM 2658 C CA . ASP B 1 92 ? -22.859 -0.216 1.882 1 97.56 92 ASP B CA 1
ATOM 2659 C C . ASP B 1 92 ? -21.625 -1.125 1.881 1 97.56 92 ASP B C 1
ATOM 2661 O O . ASP B 1 92 ? -21.172 -1.558 2.939 1 97.56 92 ASP B O 1
ATOM 2665 N N . ILE B 1 93 ? -21.156 -1.385 0.677 1 97.44 93 ILE B N 1
ATOM 2666 C CA . ILE B 1 93 ? -19.984 -2.262 0.604 1 97.44 93 ILE B CA 1
ATOM 2667 C C . ILE B 1 93 ? -18.766 -1.562 1.214 1 97.44 93 ILE B C 1
ATOM 2669 O O . ILE B 1 93 ? -17.922 -2.205 1.836 1 97.44 93 ILE B O 1
ATOM 2673 N N . ALA B 1 94 ? -18.719 -0.296 1.038 1 98.25 94 ALA B N 1
ATOM 2674 C CA . ALA B 1 94 ? -17.641 0.479 1.658 1 98.25 94 ALA B CA 1
ATOM 2675 C C . ALA B 1 94 ? -17.688 0.345 3.178 1 98.25 94 ALA B C 1
ATOM 2677 O O . ALA B 1 94 ? -16.656 0.083 3.809 1 98.25 94 ALA B O 1
ATOM 2678 N N . ARG B 1 95 ? -18.812 0.46 3.766 1 97.56 95 ARG B N 1
ATOM 2679 C CA . ARG B 1 95 ? -19 0.358 5.211 1 97.56 95 ARG B CA 1
ATOM 2680 C C . ARG B 1 95 ? -18.625 -1.035 5.711 1 97.56 95 ARG B C 1
ATOM 2682 O O . ARG B 1 95 ? -18.109 -1.186 6.82 1 97.56 95 ARG B O 1
ATOM 2689 N N . THR B 1 96 ? -18.828 -1.952 4.863 1 96.19 96 THR B N 1
ATOM 2690 C CA . THR B 1 96 ? -18.625 -3.344 5.246 1 96.19 96 THR B CA 1
ATOM 2691 C C . THR B 1 96 ? -17.141 -3.699 5.199 1 96.19 96 THR B C 1
ATOM 2693 O O . THR B 1 96 ? -16.625 -4.391 6.086 1 96.19 96 THR B O 1
ATOM 2696 N N . LEU B 1 97 ? -16.453 -3.23 4.27 1 96.88 97 LEU B N 1
ATOM 2697 C CA . LEU B 1 97 ? -15.125 -3.771 3.969 1 96.88 97 LEU B CA 1
ATOM 2698 C C . LEU B 1 97 ? -14.031 -2.941 4.633 1 96.88 97 LEU B C 1
ATOM 2700 O O . LEU B 1 97 ? -13.039 -3.488 5.109 1 96.88 97 LEU B O 1
ATOM 2704 N N . TYR B 1 98 ? -14.156 -1.568 4.738 1 96.69 98 TYR B N 1
ATOM 2705 C CA . TYR B 1 98 ? -13.031 -0.729 5.129 1 96.69 98 TYR B CA 1
ATOM 2706 C C . TYR B 1 98 ? -12.602 -1.031 6.559 1 96.69 98 TYR B C 1
ATOM 2708 O O . TYR B 1 98 ? -11.406 -0.992 6.875 1 96.69 98 TYR B O 1
ATOM 2716 N N . PRO B 1 99 ? -13.531 -1.408 7.5 1 95.5 99 PRO B N 1
ATOM 2717 C CA . PRO B 1 99 ? -13.078 -1.707 8.859 1 95.5 99 PRO B CA 1
ATOM 2718 C C . PRO B 1 99 ? -12.102 -2.879 8.914 1 95.5 99 PRO B C 1
ATOM 2720 O O . PRO B 1 99 ? -11.258 -2.945 9.812 1 95.5 99 PRO B O 1
ATOM 2723 N N . ASP B 1 100 ? -12.203 -3.713 7.914 1 94.38 100 ASP B N 1
ATOM 2724 C CA . ASP B 1 100 ? -11.305 -4.863 7.863 1 94.38 100 ASP B CA 1
ATOM 2725 C C . ASP B 1 100 ? -10.102 -4.578 6.969 1 94.38 100 ASP B C 1
ATOM 2727 O O . ASP B 1 100 ? -9.359 -5.496 6.605 1 94.38 100 ASP B O 1
ATOM 2731 N N . HIS B 1 101 ? -10.031 -3.428 6.555 1 93.81 101 HIS B N 1
ATOM 2732 C CA . HIS B 1 101 ? -8.922 -2.957 5.734 1 93.81 101 HIS B CA 1
ATOM 2733 C C . HIS B 1 101 ? -8.906 -3.65 4.379 1 93.81 101 HIS B C 1
ATOM 2735 O O . HIS B 1 101 ? -7.844 -4.035 3.881 1 93.81 101 HIS B O 1
ATOM 2741 N N . TYR B 1 102 ? -10.102 -3.859 3.852 1 95.44 102 TYR B N 1
ATOM 2742 C CA . TYR B 1 102 ? -10.25 -4.402 2.504 1 95.44 102 TYR B CA 1
ATOM 2743 C C . TYR B 1 102 ? -10.789 -3.346 1.549 1 95.44 102 TYR B C 1
ATOM 2745 O O . TYR B 1 102 ? -11.672 -2.568 1.912 1 95.44 102 TYR B O 1
ATOM 2753 N N . GLY B 1 103 ? -10.289 -3.346 0.341 1 97.38 103 GLY B N 1
ATOM 2754 C CA . GLY B 1 103 ? -10.852 -2.562 -0.747 1 97.38 103 GLY B CA 1
ATOM 2755 C C . GLY B 1 103 ? -11.68 -3.389 -1.711 1 97.38 103 GLY B C 1
ATOM 2756 O O . GLY B 1 103 ? -12.047 -4.527 -1.405 1 97.38 103 GLY B O 1
ATOM 2757 N N . ILE B 1 104 ? -12.047 -2.752 -2.82 1 97.75 104 ILE B N 1
ATOM 2758 C CA . ILE B 1 104 ? -12.703 -3.48 -3.904 1 97.75 104 ILE B CA 1
ATOM 2759 C C . ILE B 1 104 ? -11.883 -3.328 -5.188 1 97.75 104 ILE B C 1
ATOM 2761 O O . ILE B 1 104 ? -11.148 -2.354 -5.352 1 97.75 104 ILE B O 1
ATOM 2765 N N . TRP B 1 105 ? -11.922 -4.305 -5.98 1 96.12 105 TRP B N 1
ATOM 2766 C CA . TRP B 1 105 ? -11.273 -4.277 -7.285 1 96.12 105 TRP B CA 1
ATOM 2767 C C . TRP B 1 105 ? -12.297 -4.332 -8.414 1 96.12 105 TRP B C 1
ATOM 2769 O O . TRP B 1 105 ? -12.953 -5.355 -8.609 1 96.12 105 TRP B O 1
ATOM 2779 N N . LEU B 1 106 ? -12.391 -3.283 -9.195 1 95.88 106 LEU B N 1
ATOM 2780 C CA . LEU B 1 106 ? -13.43 -3.129 -10.211 1 95.88 106 LEU B CA 1
ATOM 2781 C C . LEU B 1 106 ? -12.992 -3.756 -11.531 1 95.88 106 LEU B C 1
ATOM 2783 O O . LEU B 1 106 ? -11.922 -3.445 -12.047 1 95.88 106 LEU B O 1
ATOM 2787 N N . ASN B 1 107 ? -13.82 -4.613 -12.031 1 93.69 107 ASN B N 1
ATOM 2788 C CA . ASN B 1 107 ? -13.711 -5.18 -13.375 1 93.69 107 ASN B CA 1
ATOM 2789 C C . ASN B 1 107 ? -12.328 -5.77 -13.625 1 93.69 107 ASN B C 1
ATOM 2791 O O . ASN B 1 107 ? -11.656 -5.41 -14.594 1 93.69 107 ASN B O 1
ATOM 2795 N N . PRO B 1 108 ? -11.953 -6.742 -12.867 1 89.94 108 PRO B N 1
ATOM 2796 C CA . PRO B 1 108 ? -10.617 -7.324 -13.031 1 89.94 108 PRO B CA 1
ATOM 2797 C C . PRO B 1 108 ? -10.406 -7.938 -14.414 1 89.94 108 PRO B C 1
ATOM 2799 O O . PRO B 1 108 ? -9.266 -8.086 -14.859 1 89.94 108 PRO B O 1
ATOM 2802 N N . HIS B 1 109 ? -11.453 -8.273 -15.148 1 88.44 109 HIS B N 1
ATOM 2803 C CA . HIS B 1 109 ? -11.367 -8.938 -16.453 1 88.44 109 HIS B CA 1
ATOM 2804 C C . HIS B 1 109 ? -11.07 -7.941 -17.562 1 88.44 109 HIS B C 1
ATOM 2806 O O . HIS B 1 109 ? -10.742 -8.336 -18.688 1 88.44 109 HIS B O 1
ATOM 2812 N N . ALA B 1 110 ? -11.328 -6.688 -17.281 1 86.94 110 ALA B N 1
ATOM 2813 C CA . ALA B 1 110 ? -11.195 -5.66 -18.312 1 86.94 110 ALA B CA 1
ATOM 2814 C C . ALA B 1 110 ? -9.75 -5.551 -18.797 1 86.94 110 ALA B C 1
ATOM 2816 O O . ALA B 1 110 ? -8.82 -5.883 -18.062 1 86.94 110 ALA B O 1
ATOM 2817 N N . PRO B 1 111 ? -9.703 -5.016 -20.031 1 78.38 111 PRO B N 1
ATOM 2818 C CA . PRO B 1 111 ? -8.344 -4.738 -20.5 1 78.38 111 PRO B CA 1
ATOM 2819 C C . PRO B 1 111 ? -7.578 -3.807 -19.562 1 78.38 111 PRO B C 1
ATOM 2821 O O . PRO B 1 111 ? -8.133 -2.807 -19.094 1 78.38 111 PRO B O 1
ATOM 2824 N N . GLY B 1 112 ? -6.438 -4.133 -19.125 1 75.19 112 GLY B N 1
ATOM 2825 C CA . GLY B 1 112 ? -5.656 -3.359 -18.172 1 75.19 112 GLY B CA 1
ATOM 2826 C C . GLY B 1 112 ? -5.684 -3.941 -16.766 1 75.19 112 GLY B C 1
ATOM 2827 O O . GLY B 1 112 ? -4.949 -3.488 -15.891 1 75.19 112 GLY B O 1
ATOM 2828 N N . GLY B 1 113 ? -6.691 -4.797 -16.547 1 81.88 113 GLY B N 1
ATOM 2829 C CA . GLY B 1 113 ? -6.684 -5.535 -15.297 1 81.88 113 GLY B CA 1
ATOM 2830 C C . GLY B 1 113 ? -7.621 -4.953 -14.25 1 81.88 113 GLY B C 1
ATOM 2831 O O . GLY B 1 113 ? -7.68 -5.441 -13.125 1 81.88 113 GLY B O 1
ATOM 2832 N N . GLY B 1 114 ? -8.359 -3.854 -14.602 1 89.38 114 GLY B N 1
ATOM 2833 C CA . GLY B 1 114 ? -9.289 -3.252 -13.664 1 89.38 114 GLY B CA 1
ATOM 2834 C C . GLY B 1 114 ? -8.648 -2.168 -12.805 1 89.38 114 GLY B C 1
ATOM 2835 O O . GLY B 1 114 ? -7.531 -1.73 -13.086 1 89.38 114 GLY B O 1
ATOM 2836 N N . VAL B 1 115 ? -9.445 -1.666 -11.789 1 90.38 115 VAL B N 1
ATOM 2837 C CA . VAL B 1 115 ? -8.992 -0.583 -10.922 1 90.38 115 VAL B CA 1
ATOM 2838 C C . VAL B 1 115 ? -9.289 -0.928 -9.469 1 90.38 115 VAL B C 1
ATOM 2840 O O . VAL B 1 115 ? -10.398 -1.346 -9.133 1 90.38 115 VAL B O 1
ATOM 2843 N N . GLY B 1 116 ? -8.273 -0.771 -8.68 1 93.31 116 GLY B N 1
ATOM 2844 C CA . GLY B 1 116 ? -8.453 -0.982 -7.254 1 93.31 116 GLY B CA 1
ATOM 2845 C C . GLY B 1 116 ? -8.844 0.277 -6.504 1 93.31 116 GLY B C 1
ATOM 2846 O O . GLY B 1 116 ? -8.32 1.357 -6.777 1 93.31 116 GLY B O 1
ATOM 2847 N N . ILE B 1 117 ? -9.781 0.144 -5.656 1 95.75 117 ILE B N 1
ATOM 2848 C CA . ILE B 1 117 ? -10.141 1.176 -4.691 1 95.75 117 ILE B CA 1
ATOM 2849 C C . ILE B 1 117 ? -9.695 0.758 -3.293 1 95.75 117 ILE B C 1
ATOM 2851 O O . ILE B 1 117 ? -10.344 -0.068 -2.646 1 95.75 117 ILE B O 1
ATOM 2855 N N . PRO B 1 118 ? -8.672 1.353 -2.83 1 94.62 118 PRO B N 1
ATOM 2856 C CA . PRO B 1 118 ? -8.148 0.93 -1.527 1 94.62 118 PRO B CA 1
ATOM 2857 C C . PRO B 1 118 ? -9.125 1.213 -0.385 1 94.62 118 PRO B C 1
ATOM 2859 O O . PRO B 1 118 ? -10.039 2.023 -0.538 1 94.62 118 PRO B O 1
ATOM 2862 N N . TRP B 1 119 ? -8.914 0.551 0.725 1 95.56 119 TRP B N 1
ATOM 2863 C CA . TRP B 1 119 ? -9.844 0.636 1.846 1 95.56 119 TRP B CA 1
ATOM 2864 C C . TRP B 1 119 ? -9.922 2.062 2.381 1 95.56 119 TRP B C 1
ATOM 2866 O O . TRP B 1 119 ? -10.977 2.49 2.869 1 95.56 119 TRP B O 1
ATOM 2876 N N . LEU B 1 120 ? -8.891 2.844 2.262 1 95 120 LEU B N 1
ATOM 2877 C CA . LEU B 1 120 ? -8.914 4.227 2.73 1 95 120 LEU B CA 1
ATOM 2878 C C . LEU B 1 120 ? -9.922 5.051 1.935 1 95 120 LEU B C 1
ATOM 2880 O O . LEU B 1 120 ? -10.578 5.938 2.486 1 95 120 LEU B O 1
ATOM 2884 N N . ASP B 1 121 ? -9.984 4.793 0.699 1 96.5 121 ASP B N 1
ATOM 2885 C CA . ASP B 1 121 ? -10.961 5.5 -0.122 1 96.5 121 ASP B CA 1
ATOM 2886 C C . ASP B 1 121 ? -12.375 4.961 0.11 1 96.5 121 ASP B C 1
ATOM 2888 O O . ASP B 1 121 ? -13.352 5.691 -0.022 1 96.5 121 ASP B O 1
ATOM 2892 N N . LEU B 1 122 ? -12.477 3.66 0.438 1 97.62 122 LEU B N 1
ATOM 2893 C CA . LEU B 1 122 ? -13.781 3.15 0.852 1 97.62 122 LEU B CA 1
ATOM 2894 C C . LEU B 1 122 ? -14.25 3.84 2.127 1 97.62 122 LEU B C 1
ATOM 2896 O O . LEU B 1 122 ? -15.438 4.133 2.275 1 97.62 122 LEU B O 1
ATOM 2900 N N . ARG B 1 123 ? -13.359 4.055 3.018 1 97.06 123 ARG B N 1
ATOM 2901 C CA . ARG B 1 123 ? -13.711 4.816 4.211 1 97.06 123 ARG B CA 1
ATOM 2902 C C . ARG B 1 123 ? -14.305 6.172 3.844 1 97.06 123 ARG B C 1
ATOM 2904 O O . ARG B 1 123 ? -15.297 6.602 4.434 1 97.06 123 ARG B O 1
ATOM 2911 N N . ARG B 1 124 ? -13.688 6.809 2.879 1 97.19 124 ARG B N 1
ATOM 2912 C CA . ARG B 1 124 ? -14.188 8.102 2.434 1 97.19 124 ARG B CA 1
ATOM 2913 C C . ARG B 1 124 ? -15.594 7.973 1.852 1 97.19 124 ARG B C 1
ATOM 2915 O O . ARG B 1 124 ? -16.469 8.797 2.129 1 97.19 124 ARG B O 1
ATOM 2922 N N . ILE B 1 125 ? -15.742 6.984 1.082 1 97.62 125 ILE B N 1
ATOM 2923 C CA . ILE B 1 125 ? -17.062 6.742 0.506 1 97.62 125 ILE B CA 1
ATOM 2924 C C . ILE B 1 125 ? -18.078 6.512 1.623 1 97.62 125 ILE B C 1
ATOM 2926 O O . ILE B 1 125 ? -19.172 7.074 1.599 1 97.62 125 ILE B O 1
ATOM 2930 N N . ALA B 1 126 ? -17.766 5.727 2.584 1 97.19 126 ALA B N 1
ATOM 2931 C CA . ALA B 1 126 ? -18.656 5.348 3.676 1 97.19 126 ALA B CA 1
ATOM 2932 C C . ALA B 1 126 ? -19.016 6.559 4.535 1 97.19 126 ALA B C 1
ATOM 2934 O O . ALA B 1 126 ? -20.141 6.668 5.023 1 97.19 126 ALA B O 1
ATOM 2935 N N . THR B 1 127 ? -18.047 7.438 4.734 1 95.25 127 THR B N 1
ATOM 2936 C CA . THR B 1 127 ? -18.234 8.562 5.648 1 95.25 127 THR B CA 1
ATOM 2937 C C . THR B 1 127 ? -18.719 9.797 4.891 1 95.25 127 THR B C 1
ATOM 2939 O O . THR B 1 127 ? -19.312 10.695 5.484 1 95.25 127 THR B O 1
ATOM 2942 N N . GLY B 1 128 ? -18.516 9.867 3.641 1 95.12 128 GLY B N 1
ATOM 2943 C CA . GLY B 1 128 ? -18.734 11.039 2.801 1 95.12 128 GLY B CA 1
ATOM 2944 C C . GLY B 1 128 ? -17.438 11.609 2.232 1 95.12 128 GLY B C 1
ATOM 2945 O O . GLY B 1 128 ? -16.594 12.086 2.982 1 95.12 128 GLY B O 1
ATOM 2946 N N . LEU B 1 129 ? -17.312 11.695 0.959 1 94.69 129 LEU B N 1
ATOM 2947 C CA . LEU B 1 129 ? -16.078 12.023 0.248 1 94.69 129 LEU B CA 1
ATOM 2948 C C . LEU B 1 129 ? -15.555 13.398 0.657 1 94.69 129 LEU B C 1
ATOM 2950 O O . LEU B 1 129 ? -14.344 13.625 0.686 1 94.69 129 LEU B O 1
ATOM 2954 N N . ASP B 1 130 ? -16.375 14.289 1.069 1 91.69 130 ASP B N 1
ATOM 2955 C CA . ASP B 1 130 ? -15.969 15.648 1.385 1 91.69 130 ASP B CA 1
ATOM 2956 C C . ASP B 1 130 ? -15.516 15.766 2.838 1 91.69 130 ASP B C 1
ATOM 2958 O O . ASP B 1 130 ? -14.938 16.781 3.232 1 91.69 130 ASP B O 1
ATOM 2962 N N . ALA B 1 131 ? -15.719 14.766 3.545 1 92 131 ALA B N 1
ATOM 2963 C CA . ALA B 1 131 ? -15.414 14.797 4.973 1 92 131 ALA B CA 1
ATOM 2964 C C . ALA B 1 131 ? -13.938 14.523 5.227 1 92 131 ALA B C 1
ATOM 2966 O O . ALA B 1 131 ? -13.406 14.883 6.277 1 92 131 ALA B O 1
ATOM 2967 N N . LEU B 1 132 ? -13.32 13.898 4.312 1 92.75 132 LEU B N 1
ATOM 2968 C CA . LEU B 1 132 ? -11.922 13.508 4.465 1 92.75 132 LEU B CA 1
ATOM 2969 C C . LEU B 1 132 ? -11.109 13.906 3.236 1 92.75 132 LEU B C 1
ATOM 2971 O O . LEU B 1 132 ? -11.648 13.984 2.129 1 92.75 132 LEU B O 1
ATOM 2975 N N . PRO B 1 133 ? -9.867 14.117 3.426 1 92.12 133 PRO B N 1
ATOM 2976 C CA . PRO B 1 133 ? -9.047 14.547 2.297 1 92.12 133 PRO B CA 1
ATOM 2977 C C . PRO B 1 133 ? -8.898 13.469 1.224 1 92.12 133 PRO B C 1
ATOM 2979 O O . PRO B 1 133 ? -8.883 12.281 1.539 1 92.12 133 PRO B O 1
ATOM 2982 N N . ALA B 1 134 ? -8.688 13.93 0.03 1 91.62 134 ALA B N 1
ATOM 2983 C CA . ALA B 1 134 ? -8.57 13.031 -1.113 1 91.62 134 ALA B CA 1
ATOM 2984 C C . ALA B 1 134 ? -7.23 12.289 -1.09 1 91.62 134 ALA B C 1
ATOM 2986 O O . ALA B 1 134 ? -6.18 12.906 -0.91 1 91.62 134 ALA B O 1
ATOM 2987 N N . GLY B 1 135 ? -7.293 10.984 -1.297 1 89.06 135 GLY B N 1
ATOM 2988 C CA . GLY B 1 135 ? -6.086 10.18 -1.41 1 89.06 135 GLY B CA 1
ATOM 2989 C C . GLY B 1 135 ? -5.559 10.094 -2.83 1 89.06 135 GLY B C 1
ATOM 2990 O O . GLY B 1 135 ? -6.223 10.531 -3.773 1 89.06 135 GLY B O 1
ATOM 2991 N N . PRO B 1 136 ? -4.387 9.539 -2.914 1 88.56 136 PRO B N 1
ATOM 2992 C CA . PRO B 1 136 ? -3.451 9.172 -1.852 1 88.56 136 PRO B CA 1
ATOM 2993 C C . PRO B 1 136 ? -2.83 10.383 -1.164 1 88.56 136 PRO B C 1
ATOM 2995 O O . PRO B 1 136 ? -2.547 11.391 -1.817 1 88.56 136 PRO B O 1
ATOM 2998 N N . LEU B 1 137 ? -2.617 10.242 0.145 1 93.12 137 LEU B N 1
ATOM 2999 C CA . LEU B 1 137 ? -1.977 11.297 0.92 1 93.12 137 LEU B CA 1
ATOM 3000 C C . LEU B 1 137 ? -0.463 11.117 0.942 1 93.12 137 LEU B C 1
ATOM 3002 O O . LEU B 1 137 ? 0.028 9.992 1.087 1 93.12 137 LEU B O 1
ATOM 3006 N N . ARG B 1 138 ? 0.199 12.156 0.748 1 92.75 138 ARG B N 1
ATOM 3007 C CA . ARG B 1 138 ? 1.632 12.188 1.021 1 92.75 138 ARG B CA 1
ATOM 3008 C C . ARG B 1 138 ? 1.915 12.812 2.383 1 92.75 138 ARG B C 1
ATOM 3010 O O . ARG B 1 138 ? 1.587 13.977 2.619 1 92.75 138 ARG B O 1
ATOM 3017 N N . LEU B 1 139 ? 2.506 12.039 3.273 1 94.5 139 LEU B N 1
ATOM 3018 C CA . LEU B 1 139 ? 2.752 12.469 4.648 1 94.5 139 LEU B CA 1
ATOM 3019 C C . LEU B 1 139 ? 4.246 12.609 4.91 1 94.5 139 LEU B C 1
ATOM 3021 O O . LEU B 1 139 ? 5.027 11.711 4.59 1 94.5 139 LEU B O 1
ATOM 3025 N N . THR B 1 140 ? 4.625 13.734 5.391 1 91.56 140 THR B N 1
ATOM 3026 C CA . THR B 1 140 ? 6.02 14.016 5.711 1 91.56 140 THR B CA 1
ATOM 3027 C C . THR B 1 140 ? 6.129 14.812 7.004 1 91.56 140 THR B C 1
ATOM 3029 O O . THR B 1 140 ? 5.121 15.273 7.543 1 91.56 140 THR B O 1
ATOM 3032 N N . GLU B 1 141 ? 7.348 14.875 7.582 1 89.25 141 GLU B N 1
ATOM 3033 C CA . GLU B 1 141 ? 7.605 15.859 8.625 1 89.25 141 GLU B CA 1
ATOM 3034 C C . GLU B 1 141 ? 7.469 17.281 8.078 1 89.25 141 GLU B C 1
ATOM 3036 O O . GLU B 1 141 ? 7.91 17.578 6.965 1 89.25 141 GLU B O 1
ATOM 3041 N N . PRO B 1 142 ? 6.883 18.094 8.906 1 89.94 142 PRO B N 1
ATOM 3042 C CA . PRO B 1 142 ? 6.75 19.469 8.422 1 89.94 142 PRO B CA 1
ATOM 3043 C C . PRO B 1 142 ? 8.102 20.172 8.266 1 89.94 142 PRO B C 1
ATOM 3045 O O . PRO B 1 142 ? 8.961 20.047 9.141 1 89.94 142 PRO B O 1
ATOM 3048 N N . SER B 1 143 ? 8.219 20.859 7.215 1 81.94 143 SER B N 1
ATOM 3049 C CA . SER B 1 143 ? 9.445 21.625 6.984 1 81.94 143 SER B CA 1
ATOM 3050 C C . SER B 1 143 ? 9.234 23.109 7.277 1 81.94 143 SER B C 1
ATOM 3052 O O . SER B 1 143 ? 10.188 23.891 7.309 1 81.94 143 SER B O 1
ATOM 3054 N N . ILE B 1 144 ? 8.016 23.438 7.512 1 86.12 144 ILE B N 1
ATOM 3055 C CA . ILE B 1 144 ? 7.684 24.828 7.809 1 86.12 144 ILE B CA 1
ATOM 3056 C C . ILE B 1 144 ? 8.086 25.156 9.242 1 86.12 144 ILE B C 1
ATOM 3058 O O . ILE B 1 144 ? 7.812 24.391 10.164 1 86.12 144 ILE B O 1
ATOM 3062 N N . GLU B 1 145 ? 8.727 26.25 9.391 1 89 145 GLU B N 1
ATOM 3063 C CA . GLU B 1 145 ? 9.188 26.688 10.703 1 89 145 GLU B CA 1
ATOM 3064 C C . GLU B 1 145 ? 8.203 27.656 11.344 1 89 145 GLU B C 1
ATOM 3066 O O . GLU B 1 145 ? 8.219 28.844 11.047 1 89 145 GLU B O 1
ATOM 3071 N N . ILE B 1 146 ? 7.492 27.141 12.234 1 94.06 146 ILE B N 1
ATOM 3072 C CA . ILE B 1 146 ? 6.547 27.984 12.961 1 94.06 146 ILE B CA 1
ATOM 3073 C C . ILE B 1 146 ? 6.68 27.734 14.461 1 94.06 146 ILE B C 1
ATOM 3075 O O . ILE B 1 146 ? 5.699 27.406 15.133 1 94.06 146 ILE B O 1
ATOM 3079 N N . PRO B 1 147 ? 7.816 28.047 15.062 1 94.75 147 PRO B N 1
ATOM 3080 C CA . PRO B 1 147 ? 8.086 27.703 16.469 1 94.75 147 PRO B CA 1
ATOM 3081 C C . PRO B 1 147 ? 7.129 28.406 17.438 1 94.75 147 PRO B C 1
ATOM 3083 O O . PRO B 1 147 ? 6.789 27.844 18.484 1 94.75 147 PRO B O 1
ATOM 3086 N N . GLN B 1 148 ? 6.707 29.609 17.078 1 95.88 148 GLN B N 1
ATOM 3087 C CA . GLN B 1 148 ? 5.809 30.344 17.969 1 95.88 148 GLN B CA 1
ATOM 3088 C C . GLN B 1 148 ? 4.492 29.594 18.156 1 95.88 148 GLN B C 1
ATOM 3090 O O . GLN B 1 148 ? 3.959 29.531 19.266 1 95.88 148 GLN B O 1
ATOM 3095 N N . PHE B 1 149 ? 3.982 29.125 17.125 1 97.69 149 PHE B N 1
ATOM 3096 C CA . PHE B 1 149 ? 2.738 28.359 17.188 1 97.69 149 PHE B CA 1
ATOM 3097 C C . PHE B 1 149 ? 2.902 27.141 18.094 1 97.69 149 PHE B C 1
ATOM 3099 O O . PHE B 1 149 ? 2.066 26.891 18.969 1 97.69 149 PHE B O 1
ATOM 3106 N N . TYR B 1 150 ? 3.959 26.359 17.875 1 97.19 150 TYR B N 1
ATOM 3107 C CA . TYR B 1 150 ? 4.172 25.156 18.656 1 97.19 150 TYR B CA 1
ATOM 3108 C C . TYR B 1 150 ? 4.379 25.484 20.125 1 97.19 150 TYR B C 1
ATOM 3110 O O . TYR B 1 150 ? 3.91 24.766 21.016 1 97.19 150 TYR B O 1
ATOM 3118 N N . ALA B 1 151 ? 5.098 26.547 20.375 1 97.19 151 ALA B N 1
ATOM 3119 C CA . ALA B 1 151 ? 5.301 26.984 21.75 1 97.19 151 ALA B CA 1
ATOM 3120 C C . ALA B 1 151 ? 3.975 27.328 22.422 1 97.19 151 ALA B C 1
ATOM 3122 O O . ALA B 1 151 ? 3.719 26.891 23.547 1 97.19 151 ALA B O 1
ATOM 3123 N N . LEU B 1 152 ? 3.193 28.078 21.688 1 97.81 152 LEU B N 1
ATOM 3124 C CA . LEU B 1 152 ? 1.891 28.453 22.234 1 97.81 152 LEU B CA 1
ATOM 3125 C C . LEU B 1 152 ? 1.014 27.219 22.453 1 97.81 152 LEU B C 1
ATOM 3127 O O . LEU B 1 152 ? 0.336 27.109 23.469 1 97.81 152 LEU B O 1
ATOM 3131 N N . LEU B 1 153 ? 0.986 26.312 21.5 1 97.44 153 LEU B N 1
ATOM 3132 C CA . LEU B 1 153 ? 0.204 25.094 21.609 1 97.44 153 LEU B CA 1
ATOM 3133 C C . LEU B 1 153 ? 0.658 24.266 22.812 1 97.44 153 LEU B C 1
ATOM 3135 O O . LEU B 1 153 ? -0.171 23.719 23.531 1 97.44 153 LEU B O 1
ATOM 3139 N N . THR B 1 154 ? 1.94 24.172 23 1 97.31 154 THR B N 1
ATOM 3140 C CA . THR B 1 154 ? 2.498 23.453 24.125 1 97.31 154 THR B CA 1
ATOM 3141 C C . THR B 1 154 ? 2.066 24.094 25.453 1 97.31 154 THR B C 1
ATOM 3143 O O . THR B 1 154 ? 1.664 23.406 26.375 1 97.31 154 THR B O 1
ATOM 3146 N N . GLN B 1 155 ? 2.17 25.375 25.5 1 97.38 155 GLN B N 1
ATOM 3147 C CA . GLN B 1 155 ? 1.749 26.094 26.688 1 97.38 155 GLN B CA 1
ATOM 3148 C C . GLN B 1 155 ? 0.276 25.844 27 1 97.38 155 GLN B C 1
ATOM 3150 O O . GLN B 1 155 ? -0.087 25.578 28.156 1 97.38 155 GLN B O 1
ATOM 3155 N N . ASN B 1 156 ? -0.526 25.984 26.016 1 97.94 156 ASN B N 1
ATOM 3156 C CA . ASN B 1 156 ? -1.956 25.75 26.203 1 97.94 156 ASN B CA 1
ATOM 3157 C C . ASN B 1 156 ? -2.252 24.297 26.562 1 97.94 156 ASN B C 1
ATOM 3159 O O . ASN B 1 156 ? -3.182 24.031 27.328 1 97.94 156 ASN B O 1
ATOM 3163 N N . ALA B 1 157 ? -1.504 23.406 25.969 1 97.69 157 ALA B N 1
ATOM 3164 C CA . ALA B 1 157 ? -1.675 22 26.297 1 97.69 157 ALA B CA 1
ATOM 3165 C C . ALA B 1 157 ? -1.382 21.734 27.766 1 97.69 157 ALA B C 1
ATOM 3167 O O . ALA B 1 157 ? -2.053 20.922 28.406 1 97.69 157 ALA B O 1
ATOM 3168 N N . HIS B 1 158 ? -0.4 22.438 28.312 1 95.81 158 HIS B N 1
ATOM 3169 C CA . HIS B 1 158 ? -0.08 22.328 29.734 1 95.81 158 HIS B CA 1
ATOM 3170 C C . HIS B 1 158 ? -1.274 22.703 30.609 1 95.81 158 HIS B C 1
ATOM 3172 O O . HIS B 1 158 ? -1.474 22.141 31.688 1 95.81 158 HIS B O 1
ATOM 3178 N N . ARG B 1 159 ? -2.014 23.594 30.156 1 96.38 159 ARG B N 1
ATOM 3179 C CA . ARG B 1 159 ? -3.156 24.094 30.906 1 96.38 159 ARG B CA 1
ATOM 3180 C C . ARG B 1 159 ? -4.41 23.281 30.609 1 96.38 159 ARG B C 1
ATOM 3182 O O . ARG B 1 159 ? -5.488 23.578 31.141 1 96.38 159 ARG B O 1
ATOM 3189 N N . THR B 1 160 ? -4.336 22.312 29.75 1 97.12 160 THR B N 1
ATOM 3190 C CA . THR B 1 160 ? -5.449 21.453 29.359 1 97.12 160 THR B CA 1
ATOM 3191 C C . THR B 1 160 ? -5.18 20.016 29.766 1 97.12 160 THR B C 1
ATOM 3193 O O . THR B 1 160 ? -4.727 19.203 28.938 1 97.12 160 THR B O 1
ATOM 3196 N N . PRO B 1 161 ? -5.578 19.578 30.875 1 95.19 161 PRO B N 1
ATOM 3197 C CA . PRO B 1 161 ? -5.141 18.328 31.484 1 95.19 161 PRO B CA 1
ATOM 3198 C C . PRO B 1 161 ? -5.562 17.094 30.688 1 95.19 161 PRO B C 1
ATOM 3200 O O . PRO B 1 161 ? -4.961 16.031 30.812 1 95.19 161 PRO B O 1
ATOM 3203 N N . VAL B 1 162 ? -6.5 17.219 29.875 1 97.06 162 VAL B N 1
ATOM 3204 C CA . VAL B 1 162 ? -7.004 16.062 29.141 1 97.06 162 VAL B CA 1
ATOM 3205 C C . VAL B 1 162 ? -6.016 15.68 28.031 1 97.06 162 VAL B C 1
ATOM 3207 O O . VAL B 1 162 ? -6.051 14.562 27.516 1 97.06 162 VAL B O 1
ATOM 3210 N N . VAL B 1 163 ? -5.129 16.547 27.656 1 97.69 163 VAL B N 1
ATOM 3211 C CA . VAL B 1 163 ? -4.199 16.312 26.562 1 97.69 163 VAL B CA 1
ATOM 3212 C C . VAL B 1 163 ? -2.979 15.555 27.062 1 97.69 163 VAL B C 1
ATOM 3214 O O . VAL B 1 163 ? -2.271 16.016 27.953 1 97.69 163 VAL B O 1
ATOM 3217 N N . ARG B 1 164 ? -2.715 14.414 26.469 1 97.31 164 ARG B N 1
ATOM 3218 C CA . ARG B 1 164 ? -1.584 13.578 26.844 1 97.31 164 ARG B CA 1
ATOM 3219 C C . ARG B 1 164 ? -0.348 13.914 26.016 1 97.31 164 ARG B C 1
ATOM 3221 O O . ARG B 1 164 ? 0.725 14.164 26.578 1 97.31 164 ARG B O 1
ATOM 3228 N N . SER B 1 165 ? -0.526 13.961 24.703 1 98.12 165 SER B N 1
ATOM 3229 C CA . SER B 1 165 ? 0.613 14.258 23.844 1 98.12 165 SER B CA 1
ATOM 3230 C C . SER B 1 165 ? 0.161 14.891 22.531 1 98.12 165 SER B C 1
ATOM 3232 O O . SER B 1 165 ? -1.015 14.805 22.172 1 98.12 165 SER B O 1
ATOM 3234 N N . LEU B 1 166 ? 1.069 15.594 21.875 1 98.19 166 LEU B N 1
ATOM 3235 C CA . LEU B 1 166 ? 0.839 16.25 20.594 1 98.19 166 LEU B CA 1
ATOM 3236 C C . LEU B 1 166 ? 1.909 15.859 19.578 1 98.19 166 LEU B C 1
ATOM 3238 O O . LEU B 1 166 ? 3.086 15.742 19.922 1 98.19 166 LEU B O 1
ATOM 3242 N N . ARG B 1 167 ? 1.473 15.547 18.375 1 97.75 167 ARG B N 1
ATOM 3243 C CA . ARG B 1 167 ? 2.35 15.258 17.25 1 97.75 167 ARG B CA 1
ATOM 3244 C C . ARG B 1 167 ? 1.958 16.078 16.031 1 97.75 167 ARG B C 1
ATOM 3246 O O . ARG B 1 167 ? 0.916 16.75 16.016 1 97.75 167 ARG B O 1
ATOM 3253 N N . ARG B 1 168 ? 2.871 16.141 15.047 1 97.56 168 ARG B N 1
ATOM 3254 C CA . ARG B 1 168 ? 2.566 16.953 13.875 1 97.56 168 ARG B CA 1
ATOM 3255 C C . ARG B 1 168 ? 3.055 16.281 12.602 1 97.56 168 ARG B C 1
ATOM 3257 O O . ARG B 1 168 ? 4.016 15.516 12.625 1 97.56 168 ARG B O 1
ATOM 3264 N N . ALA B 1 169 ? 2.359 16.547 11.508 1 96.56 169 ALA B N 1
ATOM 3265 C CA . ALA B 1 169 ? 2.719 16.062 10.172 1 96.56 169 ALA B CA 1
ATOM 3266 C C . ALA B 1 169 ? 2.281 17.062 9.102 1 96.56 169 ALA B C 1
ATOM 3268 O O . ALA B 1 169 ? 1.354 17.844 9.305 1 96.56 169 ALA B O 1
ATOM 3269 N N . TRP B 1 170 ? 3.033 17.062 8.031 1 95.25 170 TRP B N 1
ATOM 3270 C CA . TRP B 1 170 ? 2.619 17.766 6.82 1 95.25 170 TRP B CA 1
ATOM 3271 C C . TRP B 1 170 ? 1.854 16.828 5.883 1 95.25 170 TRP B C 1
ATOM 3273 O O . TRP B 1 170 ? 2.324 15.742 5.562 1 95.25 170 TRP B O 1
ATOM 3283 N N . VAL B 1 171 ? 0.668 17.281 5.469 1 95.81 171 VAL B N 1
ATOM 3284 C CA . VAL B 1 171 ? -0.203 16.422 4.672 1 95.81 171 VAL B CA 1
ATOM 3285 C C . VAL B 1 171 ? -0.433 17.062 3.299 1 95.81 171 VAL B C 1
ATOM 3287 O O . VAL B 1 171 ? -0.855 18.219 3.205 1 95.81 171 VAL B O 1
ATOM 3290 N N . GLN B 1 172 ? -0.155 16.328 2.285 1 93.38 172 GLN B N 1
ATOM 3291 C CA . GLN B 1 172 ? -0.445 16.734 0.915 1 93.38 172 GLN B CA 1
ATOM 3292 C C . GLN B 1 172 ? -1.465 15.797 0.269 1 93.38 172 GLN B C 1
ATOM 3294 O O . GLN B 1 172 ? -1.111 14.719 -0.204 1 93.38 172 GLN B O 1
ATOM 3299 N N . PRO B 1 173 ? -2.73 16.219 0.194 1 92.88 173 PRO B N 1
ATOM 3300 C CA . PRO B 1 173 ? -3.73 15.398 -0.495 1 92.88 173 PRO B CA 1
ATOM 3301 C C . PRO B 1 173 ? -3.557 15.406 -2.012 1 92.88 173 PRO B C 1
ATOM 3303 O O . PRO B 1 173 ? -2.842 16.25 -2.551 1 92.88 173 PRO B O 1
ATOM 3306 N N . ALA B 1 174 ? -4.156 14.406 -2.689 1 89.88 174 ALA B N 1
ATOM 3307 C CA . ALA B 1 174 ? -4.121 14.344 -4.148 1 89.88 174 ALA B CA 1
ATOM 3308 C C . ALA B 1 174 ? -4.824 15.547 -4.766 1 89.88 174 ALA B C 1
ATOM 3310 O O . ALA B 1 174 ? -4.387 16.062 -5.797 1 89.88 174 ALA B O 1
ATOM 3311 N N . LEU B 1 175 ? -5.938 15.953 -4.164 1 89.94 175 LEU B N 1
ATOM 3312 C CA . LEU B 1 175 ? -6.676 17.141 -4.555 1 89.94 175 LEU B CA 1
ATOM 3313 C C . LEU B 1 175 ? -6.906 18.062 -3.352 1 89.94 175 LEU B C 1
ATOM 3315 O O . LEU B 1 175 ? -7.258 17.578 -2.27 1 89.94 175 LEU B O 1
ATOM 3319 N N . GLY B 1 176 ? -6.629 19.344 -3.562 1 89.44 176 GLY B N 1
ATOM 3320 C CA . GLY B 1 176 ? -6.793 20.312 -2.486 1 89.44 176 GLY B CA 1
ATOM 3321 C C . GLY B 1 176 ? -5.477 20.859 -1.96 1 89.44 176 GLY B C 1
ATOM 3322 O O . GLY B 1 176 ? -4.406 20.469 -2.438 1 89.44 176 GLY B O 1
ATOM 3323 N N . ALA B 1 177 ? -5.535 21.656 -0.936 1 92.5 177 ALA B N 1
ATOM 3324 C CA . ALA B 1 177 ? -4.367 22.344 -0.392 1 92.5 177 ALA B CA 1
ATOM 3325 C C . ALA B 1 177 ? -3.664 21.484 0.656 1 92.5 177 ALA B C 1
ATOM 3327 O O . ALA B 1 177 ? -4.316 20.797 1.45 1 92.5 177 ALA B O 1
ATOM 3328 N N . PRO B 1 178 ? -2.363 21.484 0.607 1 93.75 178 PRO B N 1
ATOM 3329 C CA . PRO B 1 178 ? -1.637 20.875 1.719 1 93.75 178 PRO B CA 1
ATOM 3330 C C . PRO B 1 178 ? -1.943 21.531 3.062 1 93.75 178 PRO B C 1
ATOM 3332 O O . PRO B 1 178 ? -2.387 22.672 3.104 1 93.75 178 PRO B O 1
ATOM 3335 N N . TYR B 1 179 ? -1.729 20.859 4.148 1 96.38 179 TYR B N 1
ATOM 3336 C CA . TYR B 1 179 ? -2.055 21.422 5.457 1 96.38 179 TYR B CA 1
ATOM 3337 C C . TYR B 1 179 ? -1.189 20.797 6.543 1 96.38 179 TYR B C 1
ATOM 3339 O O . TYR B 1 179 ? -0.57 19.75 6.332 1 96.38 179 TYR B O 1
ATOM 3347 N N . LEU B 1 180 ? -1.102 21.469 7.605 1 97.44 180 LEU B N 1
ATOM 3348 C CA . LEU B 1 180 ? -0.468 20.969 8.82 1 97.44 180 LEU B CA 1
ATOM 3349 C C . LEU B 1 180 ? -1.465 20.188 9.672 1 97.44 180 LEU B C 1
ATOM 3351 O O . LEU B 1 180 ? -2.537 20.703 10 1 97.44 180 LEU B O 1
ATOM 3355 N N . ALA B 1 181 ? -1.112 18.969 10 1 97.88 181 ALA B N 1
ATOM 3356 C CA . ALA B 1 181 ? -1.962 18.156 10.867 1 97.88 181 ALA B CA 1
ATOM 3357 C C . ALA B 1 181 ? -1.384 18.062 12.281 1 97.88 181 ALA B C 1
ATOM 3359 O O . ALA B 1 181 ? -0.192 17.797 12.453 1 97.88 181 ALA B O 1
ATOM 3360 N N . ILE B 1 182 ? -2.219 18.281 13.242 1 98.06 182 ILE B N 1
ATOM 3361 C CA . ILE B 1 182 ? -1.856 18.125 14.648 1 98.06 182 ILE B CA 1
ATOM 3362 C C . ILE B 1 182 ? -2.531 16.875 15.211 1 98.06 182 ILE B C 1
ATOM 3364 O O . ILE B 1 182 ? -3.762 16.797 15.273 1 98.06 182 ILE B O 1
ATOM 3368 N N . GLY B 1 183 ? -1.746 15.93 15.578 1 98.31 183 GLY B N 1
ATOM 3369 C CA . GLY B 1 183 ? -2.262 14.742 16.234 1 98.31 183 GLY B CA 1
ATOM 3370 C C . GLY B 1 183 ? -2.541 14.953 17.719 1 98.31 183 GLY B C 1
ATOM 3371 O O . GLY B 1 183 ? -1.639 15.305 18.484 1 98.31 183 GLY B O 1
ATOM 3372 N N . LEU B 1 184 ? -3.738 14.68 18.172 1 97.81 184 LEU B N 1
ATOM 3373 C CA . LEU B 1 184 ? -4.18 14.867 19.547 1 97.81 184 LEU B CA 1
ATOM 3374 C C . LEU B 1 184 ? -4.336 13.531 20.266 1 97.81 184 LEU B C 1
ATOM 3376 O O . LEU B 1 184 ? -5.207 12.734 19.906 1 97.81 184 LEU B O 1
ATOM 3380 N N . ASP B 1 185 ? -3.508 13.281 21.156 1 97.44 185 ASP B N 1
ATOM 3381 C CA . ASP B 1 185 ? -3.658 12.164 22.078 1 97.44 185 ASP B CA 1
ATOM 3382 C C . ASP B 1 185 ? -4.25 12.617 23.406 1 97.44 185 ASP B C 1
ATOM 3384 O O . ASP B 1 185 ? -3.625 13.391 24.141 1 97.44 185 ASP B O 1
ATOM 3388 N N . VAL B 1 186 ? -5.43 12.133 23.734 1 97.06 186 VAL B N 1
ATOM 3389 C CA . VAL B 1 186 ? -6.141 12.594 24.906 1 97.06 186 VAL B CA 1
ATOM 3390 C C . VAL B 1 186 ? -6.445 11.414 25.828 1 97.06 186 VAL B C 1
ATOM 3392 O O . VAL B 1 186 ? -6.5 10.266 25.375 1 97.06 186 VAL B O 1
ATOM 3395 N N . TYR B 1 187 ? -6.633 11.633 27.031 1 95.44 187 TYR B N 1
ATOM 3396 C CA . TYR B 1 187 ? -6.922 10.586 28.016 1 95.44 187 TYR B CA 1
ATOM 3397 C C . TYR B 1 187 ? -8.352 10.086 27.859 1 95.44 187 TYR B C 1
ATOM 3399 O O . TYR B 1 187 ? -8.641 8.922 28.156 1 95.44 187 TYR B O 1
ATOM 3407 N N . ASP B 1 188 ? -9.195 10.961 27.453 1 91.69 188 ASP B N 1
ATOM 3408 C CA . ASP B 1 188 ? -10.578 10.531 27.266 1 91.69 188 ASP B CA 1
ATOM 3409 C C . ASP B 1 188 ? -11.273 11.375 26.203 1 91.69 188 ASP B C 1
ATOM 3411 O O . ASP B 1 188 ? -10.773 12.438 25.828 1 91.69 188 ASP B O 1
ATOM 3415 N N . THR B 1 189 ? -12.43 10.906 25.766 1 90.69 189 THR B N 1
ATOM 3416 C CA . THR B 1 189 ? -13.109 11.562 24.656 1 90.69 189 THR B CA 1
ATOM 3417 C C . THR B 1 189 ? -14.508 12.016 25.062 1 90.69 189 THR B C 1
ATOM 3419 O O . THR B 1 189 ? -15.438 12 24.25 1 90.69 189 THR B O 1
ATOM 3422 N N . SER B 1 190 ? -14.719 12.391 26.297 1 93.69 190 SER B N 1
ATOM 3423 C CA . SER B 1 190 ? -15.984 12.938 26.766 1 93.69 190 SER B CA 1
ATOM 3424 C C . SER B 1 190 ? -16.25 14.32 26.172 1 93.69 190 SER B C 1
ATOM 3426 O O . SER B 1 190 ? -15.32 14.984 25.703 1 93.69 190 SER B O 1
ATOM 3428 N N . PRO B 1 191 ? -17.5 14.734 26.188 1 93.62 191 PRO B N 1
ATOM 3429 C CA . PRO B 1 191 ? -17.828 16.031 25.594 1 93.62 191 PRO B CA 1
ATOM 3430 C C . PRO B 1 191 ? -17.047 17.188 26.219 1 93.62 191 PRO B C 1
ATOM 3432 O O . PRO B 1 191 ? -16.5 18.016 25.5 1 93.62 191 PRO B O 1
ATOM 3435 N N . PRO B 1 192 ? -16.922 17.234 27.562 1 94.69 192 PRO B N 1
ATOM 3436 C CA . PRO B 1 192 ? -16.109 18.312 28.125 1 94.69 192 PRO B CA 1
ATOM 3437 C C . PRO B 1 192 ? -14.664 18.281 27.641 1 94.69 192 PRO B C 1
ATOM 3439 O O . PRO B 1 192 ? -14.047 19.328 27.453 1 94.69 192 PRO B O 1
ATOM 3442 N N . SER B 1 193 ? -14.164 17.109 27.5 1 94.69 193 SER B N 1
ATOM 3443 C CA . SER B 1 193 ? -12.789 16.953 27.031 1 94.69 193 SER B CA 1
ATOM 3444 C C . SER B 1 193 ? -12.633 17.469 25.609 1 94.69 193 SER B C 1
ATOM 3446 O O . SER B 1 193 ? -11.664 18.156 25.281 1 94.69 193 SER B O 1
ATOM 3448 N N . VAL B 1 194 ? -13.586 17.141 24.797 1 93.69 194 VAL B N 1
ATOM 3449 C CA . VAL B 1 194 ? -13.578 17.609 23.406 1 93.69 194 VAL B CA 1
ATOM 3450 C C . VAL B 1 194 ? -13.648 19.141 23.375 1 93.69 194 VAL B C 1
ATOM 3452 O O . VAL B 1 194 ? -12.93 19.781 22.594 1 93.69 194 VAL B O 1
ATOM 3455 N N . ASP B 1 195 ? -14.43 19.656 24.234 1 96.06 195 ASP B N 1
ATOM 3456 C CA . ASP B 1 195 ? -14.57 21.109 24.312 1 96.06 195 ASP B CA 1
ATOM 3457 C C . ASP B 1 195 ? -13.266 21.766 24.766 1 96.06 195 ASP B C 1
ATOM 3459 O O . ASP B 1 195 ? -12.891 22.828 24.266 1 96.06 195 ASP B O 1
ATOM 3463 N N . ALA B 1 196 ? -12.664 21.141 25.672 1 96.62 196 ALA B N 1
ATOM 3464 C CA . ALA B 1 196 ? -11.406 21.672 26.188 1 96.62 196 ALA B CA 1
ATOM 3465 C C . ALA B 1 196 ? -10.336 21.703 25.094 1 96.62 196 ALA B C 1
ATOM 3467 O O . ALA B 1 196 ? -9.586 22.688 24.984 1 96.62 196 ALA B O 1
ATOM 3468 N N . VAL B 1 197 ? -10.305 20.688 24.344 1 96.75 197 VAL B N 1
ATOM 3469 C CA . VAL B 1 197 ? -9.32 20.594 23.25 1 96.75 197 VAL B CA 1
ATOM 3470 C C . VAL B 1 197 ? -9.633 21.641 22.188 1 96.75 197 VAL B C 1
ATOM 3472 O O . VAL B 1 197 ? -8.719 22.281 21.672 1 96.75 197 VAL B O 1
ATOM 3475 N N . ARG B 1 198 ? -10.883 21.812 21.906 1 96.31 198 ARG B N 1
ATOM 3476 C CA . ARG B 1 198 ? -11.289 22.828 20.922 1 96.31 198 ARG B CA 1
ATOM 3477 C C . ARG B 1 198 ? -10.875 24.219 21.375 1 96.31 198 ARG B C 1
ATOM 3479 O O . ARG B 1 198 ? -10.375 25.016 20.562 1 96.31 198 ARG B O 1
ATOM 3486 N N . THR B 1 199 ? -11.102 24.484 22.641 1 97.25 199 THR B N 1
ATOM 3487 C CA . THR B 1 199 ? -10.711 25.781 23.203 1 97.25 199 THR B CA 1
ATOM 3488 C C . THR B 1 199 ? -9.203 25.969 23.125 1 97.25 199 THR B C 1
ATOM 3490 O O . THR B 1 199 ? -8.734 27.047 22.734 1 97.25 199 THR B O 1
ATOM 3493 N N . MET B 1 200 ? -8.469 24.891 23.406 1 97.81 200 MET B N 1
ATOM 3494 C CA . MET B 1 200 ? -7.008 24.938 23.328 1 97.81 200 MET B CA 1
ATOM 3495 C C . MET B 1 200 ? -6.547 25.312 21.922 1 97.81 200 MET B C 1
ATOM 3497 O O . MET B 1 200 ? -5.695 26.188 21.766 1 97.81 200 MET B O 1
ATOM 3501 N N . MET B 1 201 ? -7.164 24.688 20.953 1 97 201 MET B N 1
ATOM 3502 C CA . MET B 1 201 ? -6.789 24.922 19.562 1 97 201 MET B CA 1
ATOM 3503 C C . MET B 1 201 ? -7.152 26.344 19.141 1 97 201 MET B C 1
ATOM 3505 O O . MET B 1 201 ? -6.359 27.031 18.484 1 97 201 MET B O 1
ATOM 3509 N N . ARG B 1 202 ? -8.281 26.828 19.547 1 96.38 202 ARG B N 1
ATOM 3510 C CA . ARG B 1 202 ? -8.742 28.172 19.219 1 96.38 202 ARG B CA 1
ATOM 3511 C C . ARG B 1 202 ? -7.777 29.219 19.766 1 96.38 202 ARG B C 1
ATOM 3513 O O . ARG B 1 202 ? -7.543 30.25 19.125 1 96.38 202 ARG B O 1
ATOM 3520 N N . GLN B 1 203 ? -7.246 28.938 20.906 1 97.25 203 GLN B N 1
ATOM 3521 C CA . GLN B 1 203 ? -6.332 29.859 21.547 1 97.25 203 GLN B CA 1
ATOM 3522 C C . GLN B 1 203 ? -4.965 29.859 20.875 1 97.25 203 GLN B C 1
ATOM 3524 O O . GLN B 1 203 ? -4.172 30.781 21.047 1 97.25 203 GLN B O 1
ATOM 3529 N N . SER B 1 204 ? -4.699 28.844 20.094 1 97.44 204 SER B N 1
ATOM 3530 C CA . SER B 1 204 ? -3.359 28.688 19.547 1 97.44 204 SER B CA 1
ATOM 3531 C C . SER B 1 204 ? -3.332 29.031 18.062 1 97.44 204 SER B C 1
ATOM 3533 O O . SER B 1 204 ? -2.293 29.438 17.531 1 97.44 204 SER B O 1
ATOM 3535 N N . ILE B 1 205 ? -4.414 28.984 17.344 1 95.56 205 ILE B N 1
ATOM 3536 C CA . ILE B 1 205 ? -4.535 29.062 15.898 1 95.56 205 ILE B CA 1
ATOM 3537 C C . ILE B 1 205 ? -4.133 30.469 15.43 1 95.56 205 ILE B C 1
ATOM 3539 O O . ILE B 1 205 ? -3.578 30.625 14.344 1 95.56 205 ILE B O 1
ATOM 3543 N N . PRO B 1 206 ? -4.34 31.516 16.219 1 95.19 206 PRO B N 1
ATOM 3544 C CA . PRO B 1 206 ? -3.938 32.875 15.789 1 95.19 206 PRO B CA 1
ATOM 3545 C C . PRO B 1 206 ? -2.432 32.969 15.57 1 95.19 206 PRO B C 1
ATOM 3547 O O . PRO B 1 206 ? -1.976 33.906 14.883 1 95.19 206 PRO B O 1
ATOM 3550 N N . ALA B 1 207 ? -1.62 32.062 16.141 1 96.12 207 ALA B N 1
ATOM 3551 C CA . ALA B 1 207 ? -0.167 32.094 15.984 1 96.12 207 ALA B CA 1
ATOM 3552 C C . ALA B 1 207 ? 0.259 31.453 14.672 1 96.12 207 ALA B C 1
ATOM 3554 O O . ALA B 1 207 ? 1.43 31.531 14.289 1 96.12 207 ALA B O 1
ATOM 3555 N N . VAL B 1 208 ? -0.699 30.797 14.008 1 95.88 208 VAL B N 1
ATOM 3556 C CA . VAL B 1 208 ? -0.407 30.188 12.719 1 95.88 208 VAL B CA 1
ATOM 3557 C C . VAL B 1 208 ? -0.349 31.266 11.641 1 95.88 208 VAL B C 1
ATOM 3559 O O . VAL B 1 208 ? -1.225 32.125 11.562 1 95.88 208 VAL B O 1
ATOM 3562 N N . PRO B 1 209 ? 0.708 31.219 10.836 1 94.38 209 PRO B N 1
ATOM 3563 C CA . PRO B 1 209 ? 0.757 32.188 9.742 1 94.38 209 PRO B CA 1
ATOM 3564 C C . PRO B 1 209 ? -0.504 32.156 8.883 1 94.38 209 PRO B C 1
ATOM 3566 O O . PRO B 1 209 ? -1.105 31.109 8.68 1 94.38 209 PRO B O 1
ATOM 3569 N N . GLU B 1 210 ? -0.844 33.312 8.344 1 92.56 210 GLU B N 1
ATOM 3570 C CA . GLU B 1 210 ? -2.021 33.438 7.488 1 92.56 210 GLU B CA 1
ATOM 3571 C C . GLU B 1 210 ? -1.902 32.531 6.262 1 92.56 210 GLU B C 1
ATOM 3573 O O . GLU B 1 210 ? -0.833 32.438 5.652 1 92.56 210 GLU B O 1
ATOM 3578 N N . GLY B 1 211 ? -3.049 31.828 5.98 1 92.88 211 GLY B N 1
ATOM 3579 C CA . GLY B 1 211 ? -3.098 31.031 4.766 1 92.88 211 GLY B CA 1
ATOM 3580 C C . GLY B 1 211 ? -2.664 29.594 4.98 1 92.88 211 GLY B C 1
ATOM 3581 O O . GLY B 1 211 ? -2.826 28.766 4.094 1 92.88 211 GLY B O 1
ATOM 3582 N N . LEU B 1 212 ? -2.02 29.281 6.082 1 95.19 212 LEU B N 1
ATOM 3583 C CA . LEU B 1 212 ? -1.608 27.906 6.367 1 95.19 212 LEU B CA 1
ATOM 3584 C C . LEU B 1 212 ? -2.748 27.125 7 1 95.19 212 LEU B C 1
ATOM 3586 O O . LEU B 1 212 ? -3.088 27.344 8.164 1 95.19 212 LEU B O 1
ATOM 3590 N N . PRO B 1 213 ? -3.328 26.203 6.223 1 95.75 213 PRO B N 1
ATOM 3591 C CA . PRO B 1 213 ? -4.383 25.391 6.824 1 95.75 213 PRO B CA 1
ATOM 3592 C C . PRO B 1 213 ? -3.859 24.438 7.902 1 95.75 213 PRO B C 1
ATOM 3594 O O . PRO B 1 213 ? -2.77 23.875 7.758 1 95.75 213 PRO B O 1
ATOM 3597 N N . VAL B 1 214 ? -4.598 24.344 8.969 1 96.38 214 VAL B N 1
ATOM 3598 C CA . VAL B 1 214 ? -4.266 23.438 10.07 1 96.38 214 VAL B CA 1
ATOM 3599 C C . VAL B 1 214 ? -5.461 22.547 10.383 1 96.38 214 VAL B C 1
ATOM 3601 O O . VAL B 1 214 ? -6.605 23 10.398 1 96.38 214 VAL B O 1
ATOM 3604 N N . SER B 1 215 ? -5.18 21.281 10.531 1 95.31 215 SER B N 1
ATOM 3605 C CA . SER B 1 215 ? -6.223 20.328 10.906 1 95.31 215 SER B CA 1
ATOM 3606 C C . SER B 1 215 ? -5.781 19.469 12.086 1 95.31 215 SER B C 1
ATOM 3608 O O . SER B 1 215 ? -4.586 19.359 12.367 1 95.31 215 SER B O 1
ATOM 3610 N N . THR B 1 216 ? -6.738 18.922 12.797 1 96.38 216 THR B N 1
ATOM 3611 C CA . THR B 1 216 ? -6.441 18.047 13.922 1 96.38 216 THR B CA 1
ATOM 3612 C C . THR B 1 216 ?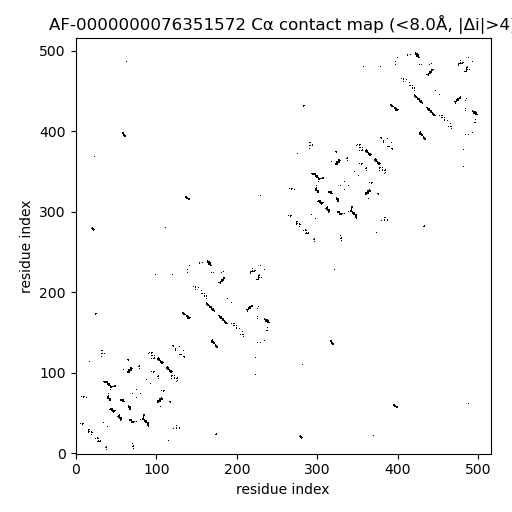 -6.871 16.609 13.602 1 96.38 216 THR B C 1
ATOM 3614 O O . THR B 1 216 ? -7.809 16.391 12.836 1 96.38 216 THR B O 1
ATOM 3617 N N . VAL B 1 217 ? -6.137 15.703 14.117 1 96.25 217 VAL B N 1
ATOM 3618 C CA . VAL B 1 217 ? -6.523 14.297 14.016 1 96.25 217 VAL B CA 1
ATOM 3619 C C . VAL B 1 217 ? -6.484 13.656 15.406 1 96.25 217 VAL B C 1
ATOM 3621 O O . VAL B 1 217 ? -5.602 13.961 16.219 1 96.25 217 VAL B O 1
ATOM 3624 N N . ALA B 1 218 ? -7.484 12.773 15.641 1 95.81 218 ALA B N 1
ATOM 3625 C CA . ALA B 1 218 ? -7.492 12 16.875 1 95.81 218 ALA B CA 1
ATOM 3626 C C . ALA B 1 218 ? -6.543 10.812 16.797 1 95.81 218 ALA B C 1
ATOM 3628 O O . ALA B 1 218 ? -6.766 9.891 16 1 95.81 218 ALA B O 1
ATOM 3629 N N . MET B 1 219 ? -5.617 10.703 17.656 1 96.19 219 MET B N 1
ATOM 3630 C CA . MET B 1 219 ? -4.617 9.641 17.641 1 96.19 219 MET B CA 1
ATOM 3631 C C . MET B 1 219 ? -5.25 8.297 17.969 1 96.19 219 MET B C 1
ATOM 3633 O O . MET B 1 219 ? -4.664 7.246 17.688 1 96.19 219 MET B O 1
ATOM 3637 N N . SER B 1 220 ? -6.398 8.375 18.469 1 94.19 220 SER B N 1
ATOM 3638 C CA . SER B 1 220 ? -7.082 7.141 18.844 1 94.19 220 SER B CA 1
ATOM 3639 C C . SER B 1 220 ? -7.816 6.527 17.656 1 94.19 220 SER B C 1
ATOM 3641 O O . SER B 1 220 ? -8.289 5.395 17.734 1 94.19 220 SER B O 1
ATOM 3643 N N . ASP B 1 221 ? -7.977 7.285 16.656 1 92.75 221 ASP B N 1
ATOM 3644 C CA . ASP B 1 221 ? -8.633 6.746 15.461 1 92.75 221 ASP B CA 1
ATOM 3645 C C . ASP B 1 221 ? -7.699 5.812 14.695 1 92.75 221 ASP B C 1
ATOM 3647 O O . ASP B 1 221 ? -6.836 6.266 13.945 1 92.75 221 ASP B O 1
ATOM 3651 N N . ASP B 1 222 ? -7.965 4.543 14.734 1 91.38 222 ASP B N 1
ATOM 3652 C CA . ASP B 1 222 ? -7.086 3.529 14.164 1 91.38 222 ASP B CA 1
ATOM 3653 C C . ASP B 1 222 ? -7.27 3.43 12.648 1 91.38 222 ASP B C 1
ATOM 3655 O O . ASP B 1 222 ? -6.535 2.705 11.977 1 91.38 222 ASP B O 1
ATOM 3659 N N . TYR B 1 223 ? -8.164 4.227 12.086 1 91.94 223 TYR B N 1
ATOM 3660 C CA . TYR B 1 223 ? -8.422 4.176 10.648 1 91.94 223 TYR B CA 1
ATOM 3661 C C . TYR B 1 223 ? -7.953 5.453 9.961 1 91.94 223 TYR B C 1
ATOM 3663 O O . TYR B 1 223 ? -8.008 5.562 8.734 1 91.94 223 TYR B O 1
ATOM 3671 N N . ASP B 1 224 ? -7.5 6.363 10.695 1 93.62 224 ASP B N 1
ATOM 3672 C CA . ASP B 1 224 ? -6.996 7.605 10.117 1 93.62 224 ASP B CA 1
ATOM 3673 C C . ASP B 1 224 ? -5.555 7.441 9.641 1 93.62 224 ASP B C 1
ATOM 3675 O O . ASP B 1 224 ? -4.656 7.172 10.438 1 93.62 224 ASP B O 1
ATOM 3679 N N . PRO B 1 225 ? -5.363 7.691 8.336 1 92.94 225 PRO B N 1
ATOM 3680 C CA . PRO B 1 225 ? -4.012 7.453 7.816 1 92.94 225 PRO B CA 1
ATOM 3681 C C . PRO B 1 225 ? -2.982 8.422 8.391 1 92.94 225 PRO B C 1
ATOM 3683 O O . PRO B 1 225 ? -1.805 8.078 8.508 1 92.94 225 PRO B O 1
ATOM 3686 N N . VAL B 1 226 ? -3.404 9.547 8.711 1 96.12 226 VAL B N 1
ATOM 3687 C CA . VAL B 1 226 ? -2.486 10.516 9.297 1 96.12 226 VAL B CA 1
ATOM 3688 C C . VAL B 1 226 ? -2.107 10.07 10.711 1 96.12 226 VAL B C 1
ATOM 3690 O O . VAL B 1 226 ? -0.928 10.062 11.07 1 96.12 226 VAL B O 1
ATOM 3693 N N . ALA B 1 227 ? -3.074 9.695 11.5 1 96.25 227 ALA B N 1
ATOM 3694 C CA . ALA B 1 227 ? -2.805 9.188 12.844 1 96.25 227 ALA B CA 1
ATOM 3695 C C . ALA B 1 227 ? -1.887 7.969 12.805 1 96.25 227 ALA B C 1
ATOM 3697 O O . ALA B 1 227 ? -0.955 7.859 13.602 1 96.25 227 ALA B O 1
ATOM 3698 N N . MET B 1 228 ? -2.203 7.125 11.898 1 92.88 228 MET B N 1
ATOM 3699 C CA . MET B 1 228 ? -1.377 5.93 11.742 1 92.88 228 MET B CA 1
ATOM 3700 C C . MET B 1 228 ? 0.073 6.305 11.453 1 92.88 228 MET B C 1
ATOM 3702 O O . MET B 1 228 ? 0.993 5.738 12.047 1 92.88 228 MET B O 1
ATOM 3706 N N . TRP B 1 229 ? 0.264 7.223 10.68 1 94.06 229 TRP B N 1
ATOM 3707 C CA . TRP B 1 229 ? 1.606 7.672 10.32 1 94.06 229 TRP B CA 1
ATOM 3708 C C . TRP B 1 229 ? 2.297 8.328 11.516 1 94.06 229 TRP B C 1
ATOM 3710 O O . TRP B 1 229 ? 3.473 8.062 11.773 1 94.06 229 TRP B O 1
ATOM 3720 N N . LEU B 1 230 ? 1.61 9.156 12.125 1 96.06 230 LEU B N 1
ATOM 3721 C CA . LEU B 1 230 ? 2.16 9.875 13.273 1 96.06 230 LEU B CA 1
ATOM 3722 C C . LEU B 1 230 ? 2.641 8.898 14.344 1 96.06 230 LEU B C 1
ATOM 3724 O O . LEU B 1 230 ? 3.703 9.102 14.938 1 96.06 230 LEU B O 1
ATOM 3728 N N . ARG B 1 231 ? 1.908 7.84 14.578 1 94.06 231 ARG B N 1
ATOM 3729 C CA . ARG B 1 231 ? 2.281 6.844 15.57 1 94.06 231 ARG B CA 1
ATOM 3730 C C . ARG B 1 231 ? 3.602 6.172 15.211 1 94.06 231 ARG B C 1
ATOM 3732 O O . ARG B 1 231 ? 4.418 5.883 16.094 1 94.06 231 ARG B O 1
ATOM 3739 N N . ALA B 1 232 ? 3.812 6.047 14.008 1 89.5 232 ALA B N 1
ATOM 3740 C CA . ALA B 1 232 ? 4.957 5.266 13.547 1 89.5 232 ALA B CA 1
ATOM 3741 C C . ALA B 1 232 ? 6.168 6.156 13.305 1 89.5 232 ALA B C 1
ATOM 3743 O O . ALA B 1 232 ? 7.312 5.703 13.398 1 89.5 232 ALA B O 1
ATOM 3744 N N . ASN B 1 233 ? 5.902 7.469 13.07 1 87.31 233 ASN B N 1
ATOM 3745 C CA . ASN B 1 233 ? 7.004 8.219 12.477 1 87.31 233 ASN B CA 1
ATOM 3746 C C . ASN B 1 233 ? 7.293 9.5 13.258 1 87.31 233 ASN B C 1
ATOM 3748 O O . ASN B 1 233 ? 8.352 10.109 13.078 1 87.31 233 ASN B O 1
ATOM 3752 N N . ALA B 1 234 ? 6.383 9.852 14.031 1 91.88 234 ALA B N 1
ATOM 3753 C CA . ALA B 1 234 ? 6.531 11.188 14.609 1 91.88 234 ALA B CA 1
ATOM 3754 C C . ALA B 1 234 ? 6.754 11.102 16.125 1 91.88 234 ALA B C 1
ATOM 3756 O O . ALA B 1 234 ? 6.016 10.414 16.828 1 91.88 234 ALA B O 1
ATOM 3757 N N . ARG B 1 235 ? 7.727 11.75 16.5 1 92.31 235 ARG B N 1
ATOM 3758 C CA . ARG B 1 235 ? 7.887 11.945 17.938 1 92.31 235 ARG B CA 1
ATOM 3759 C C . ARG B 1 235 ? 6.984 13.07 18.438 1 92.31 235 ARG B C 1
ATOM 3761 O O . ARG B 1 235 ? 6.82 14.086 17.766 1 92.31 235 ARG B O 1
ATOM 3768 N N . PRO B 1 236 ? 6.461 12.922 19.641 1 96.62 236 PRO B N 1
ATOM 3769 C CA . PRO B 1 236 ? 5.637 14.008 20.172 1 96.62 236 PRO B CA 1
ATOM 3770 C C . PRO B 1 236 ? 6.449 15.266 20.484 1 96.62 236 PRO B C 1
ATOM 3772 O O . PRO B 1 236 ? 7.59 15.164 20.938 1 96.62 236 PRO B O 1
ATOM 3775 N N . PHE B 1 237 ? 5.902 16.422 20.219 1 96.06 237 PHE B N 1
ATOM 3776 C CA . PHE B 1 237 ? 6.574 17.656 20.594 1 96.06 237 PHE B CA 1
ATOM 3777 C C . PHE B 1 237 ? 6.062 18.156 21.938 1 96.06 237 PHE B C 1
ATOM 3779 O O . PHE B 1 237 ? 6.578 19.125 22.484 1 96.06 237 PHE B O 1
ATOM 3786 N N . TYR B 1 238 ? 5.023 17.562 22.406 1 97.25 238 TYR B N 1
ATOM 3787 C CA . TYR B 1 238 ? 4.504 17.688 23.766 1 97.25 238 TYR B CA 1
ATOM 3788 C C . TYR B 1 238 ? 4.109 16.328 24.328 1 97.25 238 TYR B C 1
ATOM 3790 O O . TYR B 1 238 ? 3.463 15.539 23.656 1 97.25 238 TYR B O 1
ATOM 3798 N N . ASP B 1 239 ? 4.496 16.094 25.516 1 97 239 ASP B N 1
ATOM 3799 C CA . ASP B 1 239 ? 4.16 14.859 26.219 1 97 239 ASP B CA 1
ATOM 3800 C C . ASP B 1 239 ? 4.004 15.109 27.719 1 97 239 ASP B C 1
ATOM 3802 O O . ASP B 1 239 ? 4.988 15.352 28.422 1 97 239 ASP B O 1
ATOM 3806 N N . ARG B 1 240 ? 2.848 14.969 28.141 1 94.25 240 ARG B N 1
ATOM 3807 C CA . ARG B 1 240 ? 2.559 15.281 29.531 1 94.25 240 ARG B CA 1
ATOM 3808 C C . ARG B 1 240 ? 3.254 14.297 30.469 1 94.25 240 ARG B C 1
ATOM 3810 O O . ARG B 1 240 ? 3.766 14.688 31.516 1 94.25 240 ARG B O 1
ATOM 3817 N N . GLU B 1 241 ? 3.312 13.07 30.156 1 90.31 241 GLU B N 1
ATOM 3818 C CA . GLU B 1 241 ? 3.887 12.039 31.016 1 90.31 241 GLU B CA 1
ATOM 3819 C C . GLU B 1 241 ? 5.414 12.078 30.984 1 90.31 241 GLU B C 1
ATOM 3821 O O . GLU B 1 241 ? 6.07 11.672 31.938 1 90.31 241 GLU B O 1
ATOM 3826 N N . ALA B 1 242 ? 5.98 12.422 29.984 1 81.62 242 ALA B N 1
ATOM 3827 C CA . ALA B 1 242 ? 7.434 12.578 29.938 1 81.62 242 ALA B CA 1
ATOM 3828 C C . ALA B 1 242 ? 7.887 13.773 30.781 1 81.62 242 ALA B C 1
ATOM 3830 O O . ALA B 1 242 ? 9.008 13.789 31.281 1 81.62 242 ALA B O 1
ATOM 3831 N N . GLN B 1 243 ? 7.137 14.773 30.781 1 69.06 243 GLN B N 1
ATOM 3832 C CA . GLN B 1 243 ? 7.449 15.984 31.531 1 69.06 243 GLN B CA 1
ATOM 3833 C C . GLN B 1 243 ? 7.285 15.758 33.031 1 69.06 243 GLN B C 1
ATOM 3835 O O . GLN B 1 243 ? 7.941 16.422 33.844 1 69.06 243 GLN B O 1
ATOM 3840 N N . ALA B 1 244 ? 6.438 14.805 33.469 1 57.34 244 ALA B N 1
ATOM 3841 C CA . ALA B 1 244 ? 6.219 14.523 34.875 1 57.34 244 ALA B CA 1
ATOM 3842 C C . ALA B 1 244 ? 7.359 13.688 35.469 1 57.34 244 ALA B C 1
ATOM 3844 O O . ALA B 1 244 ? 7.469 13.523 36.688 1 57.34 244 ALA B O 1
ATOM 3845 N N . ALA B 1 245 ? 8.086 13.109 34.562 1 50.72 245 ALA B N 1
ATOM 3846 C CA . ALA B 1 245 ? 9.133 12.312 35.188 1 50.72 245 ALA B CA 1
ATOM 384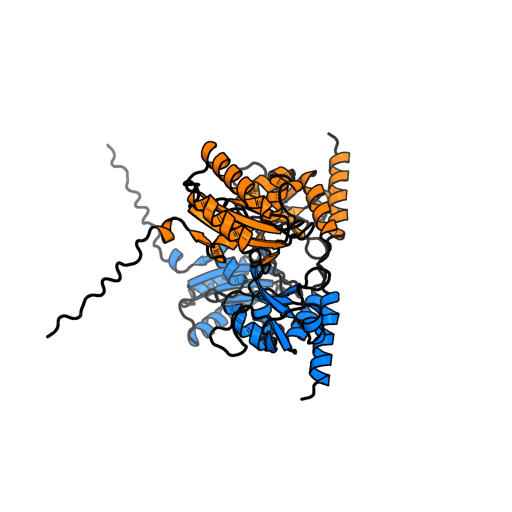7 C C . ALA B 1 245 ? 10.195 13.203 35.812 1 50.72 245 ALA B C 1
ATOM 3849 O O . ALA B 1 245 ? 10.656 14.156 35.188 1 50.72 245 ALA B O 1
ATOM 3850 N N . PRO B 1 246 ? 10.117 13.281 37.094 1 49.47 246 PRO B N 1
ATOM 3851 C CA . PRO B 1 246 ? 11.117 14.086 37.812 1 49.47 246 PRO B CA 1
ATOM 3852 C C . PRO B 1 246 ? 12.516 13.961 37.188 1 49.47 246 PRO B C 1
ATOM 3854 O O . PRO B 1 246 ? 12.852 12.914 36.625 1 49.47 246 PRO B O 1
ATOM 3857 N N . ALA B 1 247 ? 13 15.07 36.625 1 48.56 247 ALA B N 1
ATOM 3858 C CA . ALA B 1 247 ? 14.422 15.031 36.281 1 48.56 247 ALA B CA 1
ATOM 3859 C C . ALA B 1 247 ? 15.188 14.141 37.25 1 48.56 247 ALA B C 1
ATOM 3861 O O . ALA B 1 247 ? 14.891 14.102 38.438 1 48.56 247 ALA B O 1
ATOM 3862 N N . PRO B 1 248 ? 15.727 13.086 36.75 1 42.97 248 PRO B N 1
ATOM 3863 C CA . PRO B 1 248 ? 16.547 12.367 37.75 1 42.97 248 PRO B CA 1
ATOM 3864 C C . PRO B 1 248 ? 17.281 13.312 38.688 1 42.97 248 PRO B C 1
ATOM 3866 O O . PRO B 1 248 ? 17.609 14.438 38.312 1 42.97 248 PRO B O 1
ATOM 3869 N N . ALA B 1 249 ? 16.859 13.289 39.906 1 40.88 249 ALA B N 1
ATOM 3870 C CA . ALA B 1 249 ? 17.625 13.922 40.969 1 40.88 249 ALA B CA 1
ATOM 3871 C C . ALA B 1 249 ? 19.125 13.742 40.75 1 40.88 249 ALA B C 1
ATOM 3873 O O . ALA B 1 249 ? 19.625 12.617 40.75 1 40.88 249 ALA B O 1
ATOM 3874 N N . GLY B 1 250 ? 19.688 14.312 39.562 1 38.31 250 GLY B N 1
ATOM 3875 C CA . GLY B 1 250 ? 21.141 14.328 39.594 1 38.31 250 GLY B CA 1
ATOM 3876 C C . GLY B 1 250 ? 21.703 14.578 40.969 1 38.31 250 GLY B C 1
ATOM 3877 O O . GLY B 1 250 ? 21.672 15.703 41.469 1 38.31 250 GLY B O 1
ATOM 3878 N N . GLY B 1 251 ? 21.266 13.82 41.906 1 35.62 251 GLY B N 1
ATOM 3879 C CA . GLY B 1 251 ? 22.078 13.82 43.125 1 35.62 251 GLY B CA 1
ATOM 3880 C C . GLY B 1 251 ? 23.578 13.75 42.844 1 35.62 251 GLY B C 1
ATOM 3881 O O . GLY B 1 251 ? 24.031 12.883 42.094 1 35.62 251 GLY B O 1
ATOM 3882 N N . TYR B 1 252 ? 24.25 14.984 42.625 1 36.91 252 TYR B N 1
ATOM 3883 C CA . TYR B 1 252 ? 25.688 15.156 42.781 1 36.91 252 TYR B CA 1
ATOM 3884 C C . TYR B 1 252 ? 26.234 14.305 43.906 1 36.91 252 TYR B C 1
ATOM 3886 O O . TYR B 1 252 ? 26.047 14.633 45.094 1 36.91 252 TYR B O 1
ATOM 3894 N N . GLY B 1 253 ? 25.906 13.086 43.938 1 33.69 253 GLY B N 1
ATOM 3895 C CA . GLY B 1 253 ? 26.625 12.32 44.938 1 33.69 253 GLY B CA 1
ATOM 3896 C C . GLY B 1 253 ? 28.125 12.609 44.938 1 33.69 253 GLY B C 1
ATOM 3897 O O . GLY B 1 253 ? 28.766 12.586 43.906 1 33.69 253 GLY B O 1
ATOM 3898 N N . TYR B 1 254 ? 28.516 13.656 45.812 1 37.06 254 TYR B N 1
ATOM 3899 C CA . TYR B 1 254 ? 29.859 13.914 46.312 1 37.06 254 TYR B CA 1
ATOM 3900 C C . TYR B 1 254 ? 30.609 12.602 46.531 1 37.06 254 TYR B C 1
ATOM 3902 O O . TYR B 1 254 ? 30.094 11.688 47.156 1 37.06 254 TYR B O 1
ATOM 3910 N N . PRO B 1 255 ? 31.375 12.242 45.531 1 34.78 255 PRO B N 1
ATOM 3911 C CA . PRO B 1 255 ? 32.25 11.117 45.875 1 34.78 255 PRO B CA 1
ATOM 3912 C C . PRO B 1 255 ? 32.844 11.227 47.281 1 34.78 255 PRO B C 1
ATOM 3914 O O . PRO B 1 255 ? 33.125 12.328 47.75 1 34.78 255 PRO B O 1
ATOM 3917 N N . ALA B 1 256 ? 32.406 10.383 48.156 1 32.06 256 ALA B N 1
ATOM 3918 C CA . ALA B 1 256 ? 32.969 10.195 49.469 1 32.06 256 ALA B CA 1
ATOM 3919 C C . ALA B 1 256 ? 34.5 10.203 49.438 1 32.06 256 ALA B C 1
ATOM 3921 O O . ALA B 1 256 ? 35.094 9.586 48.562 1 32.06 256 ALA B O 1
ATOM 3922 N N . GLN B 1 257 ? 35.031 11.359 49.781 1 29.3 257 GLN B N 1
ATOM 3923 C CA . GLN B 1 257 ? 36.438 11.578 50.125 1 29.3 257 GLN B CA 1
ATOM 3924 C C . GLN B 1 257 ? 37.031 10.375 50.875 1 29.3 257 GLN B C 1
ATOM 3926 O O . GLN B 1 257 ? 36.594 10.055 51.969 1 29.3 257 GLN B O 1
ATOM 3931 N N . TYR B 1 258 ? 37.156 9.164 50.188 1 27.31 258 TYR B N 1
ATOM 3932 C CA . TYR B 1 258 ? 38.188 8.359 50.812 1 27.31 258 TYR B CA 1
ATOM 3933 C C . TYR B 1 258 ? 39.562 8.898 50.5 1 27.31 258 TYR B C 1
ATOM 3935 O O . TYR B 1 258 ? 39.781 9.484 49.438 1 27.31 258 TYR B O 1
#

Solvent-accessible surface area (backbone atoms only — not comparable to full-atom values): 27937 Å² total; per-residue (Å²): 137,58,74,68,57,60,51,52,45,26,46,53,39,54,58,30,57,73,54,46,36,55,76,35,49,67,38,44,50,52,30,50,54,42,40,45,76,26,56,33,39,37,38,27,68,37,55,43,67,92,43,92,65,43,33,65,34,64,33,32,45,84,89,39,43,22,31,42,28,24,51,38,73,68,47,42,60,71,58,62,68,83,64,42,53,37,79,40,45,33,34,58,52,18,59,64,31,24,85,73,57,24,21,40,25,40,32,54,73,40,90,76,50,43,50,76,42,51,22,71,56,25,42,26,44,47,73,34,61,86,76,44,82,39,66,62,42,40,40,29,71,62,81,74,87,54,65,66,24,55,51,44,40,46,56,42,41,71,74,34,82,52,48,40,34,33,32,61,33,25,40,37,35,58,57,74,75,56,31,40,35,35,33,43,34,55,78,61,84,48,70,70,45,51,51,50,50,51,52,41,48,63,73,23,53,81,56,46,63,86,90,61,48,72,46,76,39,56,51,79,40,90,80,37,69,64,34,55,45,37,72,75,72,40,70,63,84,36,47,52,71,69,67,65,50,69,68,73,77,78,70,79,73,72,76,75,86,121,139,57,74,67,56,59,54,52,44,26,46,53,40,52,56,30,58,75,54,47,34,54,76,36,49,68,37,44,50,51,32,52,54,43,40,45,75,26,56,33,38,37,38,29,67,36,56,43,66,91,43,93,66,43,32,63,35,63,33,33,45,84,87,40,43,22,32,42,28,23,50,38,72,67,47,42,61,71,56,63,68,83,63,42,52,38,78,41,46,33,33,57,53,18,59,65,31,24,84,72,58,25,20,40,26,41,34,54,74,41,90,77,51,44,50,75,44,51,21,72,56,25,42,26,44,46,72,34,62,86,76,45,81,39,66,63,41,40,39,29,72,62,82,76,86,54,66,66,25,54,51,45,41,46,54,41,41,70,75,33,80,52,48,40,34,32,34,62,35,26,39,37,35,57,58,74,74,55,32,41,35,36,33,42,34,54,78,60,84,48,71,69,46,52,50,51,51,52,52,41,48,65,74,24,52,81,57,47,61,88,90,63,48,72,45,75,39,56,51,78,40,89,81,38,68,65,34,53,44,40,73,74,71,42,69,62,85,34,46,52,70,68,67,64,48,68,69,74,78,75,66,77,70,71,74,75,85,119

Sequence (516 aa):
MSASGTAAAGQQVEQLLRQVTPGRYDAYEALLRALAADQVWMLLWHGQAGSPDAQYGNMEVEGLGYAPCVTSAQELSASGWNRSYEVVRGTDIARTLYPDHYGIWLNPHAPGGGVGIPWLDLRRIATGLDALPAGPLRLTEPSIEIPQFYALLTQNAHRTPVVRSLRRAWVQPALGAPYLAIGLDVYDTSPPSVDAVRTMMRQSIPAVPEGLPVSTVAMSDDYDPVAMWLRANARPFYDREAQAAPAPAGGYGYPAQYMSASGTAAAGQQVEQLLRQVTPGRYDAYEALLRALAADQVWMLLWHGQAGSPDAQYGNMEVEGLGYAPCVTSAQELSASGWNRSYEVVRGTDIARTLYPDHYGIWLNPHAPGGGVGIPWLDLRRIATGLDALPAGPLRLTEPSIEIPQFYALLTQNAHRTPVVRSLRRAWVQPALGAPYLAIGLDVYDTSPPSVDAVRTMMRQSIPAVPEGLPVSTVAMSDDYDPVAMWLRANARPFYDREAQAAPAPAGGYGYPAQY

Foldseek 3Di:
DDPVVLVVLLVQLVVLQVVDDPLPLVSVLSNLVSQLAHKWKFAWPDDAPPDPGTHFDWDDDPRAIAGEIESDPVLVVVQVRDDHIDIDRSLVVLVVCLVVFYWYFYSCVDVVRGDIDGNLSSVCSNVPVVVDFADDKDKDADPDDQVQLVVLLQVLVVVQQQFFFKWWIWIDGSDDDIAIEIETEGPDDDPVSVVSVVVSCVRRVVSDDPPHHYYYDYLPPPSDPRSVCCVVPIDTPHGPVVVPPPDPPPPPPDPDDD/DDPVVLVVLLVQLVVLQVVDDPLPLVSVLSNLVSQLAHKWKFAWPDDAPPDPGTHFDWDDDPRAIAGEIESDPVLVVVQVRDDHIDIDRSLVVLVVCLVVFYWYFYSCVDVVRGDIDGNLSSVCSNVPVVVDFADDKDKDADPDDQVQLVVLLQVLVVVQQQFFFKWWIWIDGSDDDIAIEIETEGPDDDPVSVVSVVVSCVRRVVSDDPPHHYYYDYLPPPSDPRSVCCVVPIDTPHGPVVVPPPPPPPPPPPPPPD

pLDDT: mean 88.12, std 16.01, range [27.27, 98.31]

Radius of gyration: 27.39 Å; Cα contacts (8 Å, |Δi|>4): 923; chains: 2; bounding box: 75×82×72 Å

Organism: Streptomyces venezuelae (NCBI:txid54571)

Nearest PDB structures (foldseek):
  7wua-assembly1_A  TM=4.375E-01  e=3.341E-02  Corynebacterium diphtheriae
  7y5h-assembly1_A  TM=4.418E-01  e=4.754E-02  Xenopus tropicalis
  7y5g-assembly1_A  TM=4.458E-01  e=1.083E-01  Xenopus tropicalis
  4gs5-assembly1_A  TM=5.982E-01  e=4.708E-01  Dyadobacter fermentans DSM 18053
  7et0-assembly1_A  TM=1.818E-01  e=4.145E+00  Wolbachia endosymbiont of Culex quinquefasciatus Pel

InterPro domains:
  IPR027945 SseB, C-terminal domain [PF14581] (136-240)

Secondary structure (DSSP, 8-state):
--HHHHHHHHHHHHHHHTT--TT-HHHHHHHHHHHHHSEEEEEEEES-TT-TT-EE--EEETTEEEEEEESSHHHHHHHT--S-EEEEEHHHHHHHHGGGTEEEEE-TTSTT--EEE-HHHHHHHHH-GGGSPPSSPEEE------HHHHHHHHHHHHT-TTEEEEEEEEEE-SSS--EEEEEEEES---HHHHHHHHHHHHHHGGGSPTT--EEEEETT-TT-HHHHHHHHH---SEEHHHHSS-------------/--HHHHHHHHHHHHHHHTT--TT-HHHHHHHHHHHHHSEEEEEEEES-TT-TT-EE--EEETTEEEEEEESSHHHHHHHT--S-EEEEEHHHHHHHHGGGTEEEEE-TTSTT--EEE-HHHHHHHHH-GGGSPPSSPEEE------HHHHHHHHHHHHT-TTEEEEEEEEEE-SSS--EEEEEEEES---HHHHHHHHHHHHHHGGGSPTT--EEEEETT-TT-HHHHHHHHH---SEEHHHHSS-------------